Protein AF-A0A183UNN0-F1 (afdb_monomer)

Nearest PDB structures (foldseek):
  7cgp-assembly1_C  TM=8.924E-01  e=2.136E-07  Homo sapiens
  8x84-assembly1_A  TM=2.045E-01  e=8.860E+00  Drosophila melanogaster
  4wpe-assembly1_A-2  TM=1.616E-01  e=6.755E+00  Saccharomyces cerevisiae S288C

Radius of gyration: 30.5 Å; Cα contacts (8 Å, |Δi|>4): 372; chains: 1; bounding box: 104×51×68 Å

Structure (mmCIF, N/CA/C/O backbone):
data_AF-A0A183UNN0-F1
#
_entry.id   AF-A0A183UNN0-F1
#
loop_
_atom_site.group_PDB
_atom_site.id
_atom_site.type_symbol
_atom_site.label_atom_id
_atom_site.label_alt_id
_atom_site.label_comp_id
_atom_site.label_asym_id
_atom_site.label_entity_id
_atom_site.label_seq_id
_atom_site.pdbx_PDB_ins_code
_atom_site.Cartn_x
_atom_site.Cartn_y
_atom_site.Cartn_z
_atom_site.occupancy
_atom_site.B_iso_or_equiv
_atom_site.auth_seq_id
_atom_site.auth_comp_id
_atom_site.auth_asym_id
_atom_site.auth_atom_id
_atom_site.pdbx_PDB_model_num
ATOM 1 N N . MET A 1 1 ? 1.195 14.403 -26.985 1.00 46.50 1 MET A N 1
ATOM 2 C CA . MET A 1 1 ? 2.036 13.398 -26.290 1.00 46.50 1 MET A CA 1
ATOM 3 C C . MET A 1 1 ? 1.585 13.099 -24.860 1.00 46.50 1 MET A C 1
ATOM 5 O O . MET A 1 1 ? 1.447 11.929 -24.550 1.00 46.50 1 MET A O 1
ATOM 9 N N . VAL A 1 2 ? 1.261 14.084 -24.005 1.00 40.56 2 VAL A N 1
ATOM 10 C CA . VAL A 1 2 ? 0.631 13.803 -22.686 1.00 40.56 2 VAL A CA 1
ATOM 11 C C . VAL A 1 2 ? -0.676 13.016 -22.848 1.00 40.56 2 VAL A C 1
ATOM 13 O O . VAL A 1 2 ? -0.916 12.056 -22.124 1.00 40.56 2 VAL A O 1
ATOM 16 N N . ALA A 1 3 ? -1.469 13.359 -23.868 1.00 38.84 3 ALA A N 1
ATOM 17 C CA . ALA A 1 3 ? -2.730 12.691 -24.166 1.00 38.84 3 ALA A CA 1
ATOM 18 C C . ALA A 1 3 ? -2.588 11.181 -24.421 1.00 38.84 3 ALA A C 1
ATOM 20 O O . ALA A 1 3 ? -3.452 10.454 -23.965 1.00 38.84 3 ALA A O 1
ATOM 21 N N . SER A 1 4 ? -1.518 10.690 -25.066 1.00 50.47 4 SER A N 1
ATOM 22 C CA . SER A 1 4 ? -1.366 9.262 -25.403 1.00 50.47 4 SER A CA 1
ATOM 23 C C . SER A 1 4 ? -0.878 8.411 -24.228 1.00 50.47 4 SER A C 1
ATOM 25 O O . SER A 1 4 ? -1.294 7.266 -24.093 1.00 50.47 4 SER A O 1
ATOM 27 N N . GLU A 1 5 ? -0.038 8.960 -23.345 1.00 45.66 5 GLU A N 1
ATOM 28 C CA . GLU A 1 5 ? 0.367 8.269 -22.112 1.00 45.66 5 GLU A CA 1
ATOM 29 C C . GLU A 1 5 ? -0.763 8.262 -21.080 1.00 45.66 5 GLU A C 1
ATOM 31 O O . GLU A 1 5 ? -0.999 7.248 -20.423 1.00 45.66 5 GLU A O 1
ATOM 36 N N . VAL A 1 6 ? -1.504 9.372 -20.989 1.00 49.69 6 VAL A N 1
ATOM 37 C CA . VAL A 1 6 ? -2.760 9.420 -20.239 1.00 49.69 6 VAL A CA 1
ATOM 38 C C . VAL A 1 6 ? -3.732 8.404 -20.822 1.00 49.69 6 VAL A C 1
ATOM 40 O O . VAL A 1 6 ? -4.264 7.626 -20.048 1.00 49.69 6 VAL A O 1
ATOM 43 N N . TYR A 1 7 ? -3.890 8.323 -22.149 1.00 54.34 7 TYR A N 1
ATOM 44 C CA . TYR A 1 7 ? -4.766 7.336 -22.787 1.00 54.34 7 TYR A CA 1
ATOM 45 C C . TYR A 1 7 ? -4.348 5.903 -22.476 1.00 54.34 7 TYR A C 1
ATOM 47 O O . TYR A 1 7 ? -5.196 5.099 -22.138 1.00 54.34 7 TYR A O 1
ATOM 55 N N . ARG A 1 8 ? -3.050 5.582 -22.516 1.00 57.97 8 ARG A N 1
ATOM 56 C CA . ARG A 1 8 ? -2.544 4.239 -22.199 1.00 57.97 8 ARG A CA 1
ATOM 57 C C . ARG A 1 8 ? -2.762 3.877 -20.730 1.00 57.97 8 ARG A C 1
ATOM 59 O O . ARG A 1 8 ? -3.213 2.778 -20.428 1.00 57.97 8 ARG A O 1
ATOM 66 N N . L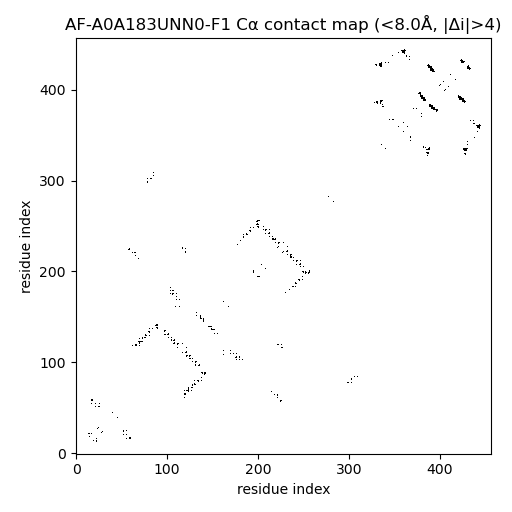YS A 1 9 ? -2.476 4.795 -19.799 1.00 59.47 9 LYS A N 1
ATOM 67 C CA . LYS A 1 9 ? -2.768 4.583 -18.370 1.00 59.47 9 LYS A CA 1
ATOM 68 C C . LYS A 1 9 ? -4.268 4.477 -18.114 1.00 59.47 9 LYS A C 1
ATOM 70 O O . LYS A 1 9 ? -4.679 3.653 -17.302 1.00 59.47 9 LYS A O 1
ATOM 75 N N . LEU A 1 10 ? -5.067 5.287 -18.805 1.00 58.06 10 LEU A N 1
ATOM 76 C CA . LEU A 1 10 ? -6.522 5.243 -18.751 1.00 58.06 10 LEU A CA 1
ATOM 77 C C . LEU A 1 10 ? -7.031 3.908 -19.295 1.00 58.06 10 LEU A C 1
ATOM 79 O O . LEU A 1 10 ? -7.875 3.305 -18.659 1.00 58.06 10 LEU A O 1
ATOM 83 N N . ASP A 1 11 ? -6.475 3.417 -20.400 1.00 62.78 11 ASP A N 1
ATOM 84 C CA . ASP A 1 11 ? -6.837 2.154 -21.041 1.00 62.78 11 ASP A CA 1
ATOM 85 C C . ASP A 1 11 ? -6.472 0.950 -20.162 1.00 62.78 11 ASP A C 1
ATOM 87 O O . ASP A 1 11 ? -7.304 0.076 -19.948 1.00 62.78 11 ASP A O 1
ATOM 91 N N . HIS A 1 12 ? -5.297 0.950 -19.523 1.00 65.56 12 HIS A N 1
ATOM 92 C CA . HIS A 1 12 ? -4.947 -0.049 -18.506 1.00 65.56 12 HIS A CA 1
ATOM 93 C C . HIS A 1 12 ? -5.871 0.011 -17.277 1.00 65.56 12 HIS A C 1
ATOM 95 O O . HIS A 1 12 ? -6.293 -1.029 -16.771 1.00 65.56 12 HIS A O 1
ATOM 101 N N . MET A 1 13 ? -6.199 1.213 -16.790 1.00 63.28 13 MET A N 1
ATOM 102 C CA . MET A 1 13 ? -7.155 1.407 -15.690 1.00 63.28 13 MET A CA 1
ATOM 103 C C . MET A 1 13 ? -8.558 0.937 -16.082 1.00 63.28 13 MET A C 1
ATOM 105 O O . MET A 1 13 ? -9.242 0.312 -15.278 1.00 63.28 13 MET A O 1
ATOM 109 N N . LEU A 1 14 ? -8.977 1.205 -17.317 1.00 62.91 14 LEU A N 1
ATOM 110 C CA . LEU A 1 14 ? -10.251 0.789 -17.885 1.00 62.91 14 LEU A CA 1
ATOM 111 C C . LEU A 1 14 ? -10.303 -0.732 -18.019 1.00 62.91 14 LEU A C 1
ATOM 113 O O . LEU A 1 14 ? -11.220 -1.328 -17.480 1.00 62.91 14 LEU A O 1
ATOM 117 N N . HIS A 1 15 ? -9.301 -1.387 -18.599 1.00 67.19 15 HIS A N 1
ATOM 118 C CA . HIS A 1 15 ? -9.245 -2.852 -18.668 1.00 67.19 15 HIS A CA 1
ATOM 119 C C . HIS A 1 15 ? -9.148 -3.508 -17.283 1.00 67.19 15 HIS A C 1
ATOM 121 O O . HIS A 1 15 ? -9.656 -4.608 -17.071 1.00 67.19 15 HIS A O 1
ATOM 127 N N . TYR A 1 16 ? -8.543 -2.829 -16.303 1.00 71.50 16 TYR A N 1
ATOM 128 C CA . TYR A 1 16 ? -8.611 -3.268 -14.914 1.00 71.50 16 TYR A CA 1
ATOM 129 C C . TYR A 1 16 ? -10.018 -3.076 -14.325 1.00 71.50 16 TYR A C 1
ATOM 131 O O . TYR A 1 16 ? -10.499 -3.956 -13.627 1.00 71.50 16 TYR A O 1
ATOM 139 N N . MET A 1 17 ? -10.726 -1.974 -14.568 1.00 66.81 17 MET A N 1
ATOM 140 C CA . MET A 1 17 ? -12.094 -1.797 -14.050 1.00 66.81 17 MET A CA 1
ATOM 141 C C . MET A 1 17 ? -13.134 -2.664 -14.776 1.00 66.81 17 MET A C 1
ATOM 143 O O . MET A 1 17 ? -14.101 -3.097 -14.151 1.00 66.81 17 MET A O 1
ATOM 147 N N . PHE A 1 18 ? -12.913 -2.946 -16.059 1.00 66.06 18 PHE A N 1
ATOM 148 C CA . PHE A 1 18 ? -13.770 -3.714 -16.961 1.00 66.06 18 PHE A CA 1
ATOM 149 C C . PHE A 1 18 ? -13.070 -5.022 -17.371 1.00 66.06 18 PHE A C 1
ATOM 151 O O . PHE A 1 18 ? -12.542 -5.120 -18.478 1.00 66.06 18 PHE A O 1
ATOM 158 N N . PRO A 1 19 ? -13.036 -6.035 -16.489 1.00 63.38 19 PRO A N 1
ATOM 159 C CA . PRO A 1 19 ? -12.394 -7.312 -16.788 1.00 63.38 19 PRO A CA 1
ATOM 160 C C . PRO A 1 19 ? -13.126 -8.091 -17.897 1.00 63.38 19 PRO A C 1
ATOM 162 O O . PRO A 1 19 ? -14.343 -7.978 -18.057 1.00 63.38 19 PRO A O 1
ATOM 165 N N . ASN A 1 20 ? -12.390 -8.955 -18.607 1.00 62.94 20 ASN A N 1
ATOM 166 C CA . ASN A 1 20 ? -12.876 -9.778 -19.727 1.00 62.94 20 ASN A CA 1
ATOM 167 C C . ASN A 1 20 ? -13.433 -8.936 -20.899 1.00 62.94 20 ASN A C 1
ATOM 169 O O . ASN A 1 20 ? -13.132 -7.754 -21.039 1.00 62.94 20 ASN A O 1
ATOM 173 N N . ASN A 1 21 ? -14.282 -9.529 -21.746 1.00 57.25 21 ASN A N 1
ATOM 174 C CA . ASN A 1 21 ? -14.929 -8.844 -22.876 1.00 57.25 21 ASN A CA 1
ATOM 175 C C . ASN A 1 21 ? -15.923 -7.737 -22.455 1.00 57.25 21 ASN A C 1
ATOM 177 O O . ASN A 1 21 ? -16.563 -7.135 -23.317 1.00 57.25 21 ASN A O 1
ATOM 181 N N . CYS A 1 22 ? -16.057 -7.439 -21.156 1.00 62.47 22 CYS A N 1
ATOM 182 C CA . CYS A 1 22 ? -16.942 -6.386 -20.666 1.00 62.47 22 CYS A CA 1
ATOM 183 C C . CYS A 1 22 ? -16.503 -4.989 -21.126 1.00 62.47 22 CYS A C 1
ATOM 185 O O . CYS A 1 22 ? -17.367 -4.138 -21.295 1.00 62.47 22 CYS A O 1
ATOM 187 N N . TYR A 1 23 ? -15.207 -4.747 -21.375 1.00 56.84 23 TYR A N 1
ATOM 188 C CA . TYR A 1 23 ? -14.733 -3.461 -21.908 1.00 56.84 23 TYR A CA 1
ATOM 189 C C . TYR A 1 23 ? -15.328 -3.165 -23.296 1.00 56.84 23 TYR A C 1
ATOM 191 O O . TYR A 1 23 ? -15.969 -2.133 -23.495 1.00 56.84 23 TYR A O 1
ATOM 199 N N . ASN A 1 24 ? -15.209 -4.118 -24.227 1.00 56.88 24 ASN A N 1
ATOM 200 C CA . ASN A 1 24 ? -15.724 -3.978 -25.591 1.00 56.88 24 ASN A CA 1
ATOM 201 C C . ASN A 1 24 ? -17.265 -3.928 -25.633 1.00 56.88 24 ASN A C 1
ATOM 203 O O . ASN A 1 24 ? -17.836 -3.193 -26.429 1.00 56.88 24 ASN A O 1
ATOM 207 N N . GLU A 1 25 ? -17.960 -4.655 -24.757 1.00 56.81 25 GLU A N 1
ATOM 208 C CA . GLU A 1 25 ? -19.432 -4.691 -24.731 1.00 56.81 25 GLU A CA 1
ATOM 209 C C . GLU A 1 25 ? -20.064 -3.491 -23.990 1.00 56.81 25 GLU A C 1
ATOM 211 O O . GLU A 1 25 ? -21.079 -2.962 -24.436 1.00 56.81 25 GLU A O 1
ATOM 216 N N . MET A 1 26 ? -19.471 -2.990 -22.895 1.00 55.09 26 MET A N 1
ATOM 217 C CA . MET A 1 26 ? -20.031 -1.842 -22.156 1.00 55.09 26 MET A CA 1
ATOM 218 C C . MET A 1 26 ? -19.652 -0.466 -22.710 1.00 55.09 26 MET A C 1
ATOM 220 O O . MET A 1 26 ? -20.399 0.478 -22.475 1.00 55.09 26 MET A O 1
ATOM 224 N N . LEU A 1 27 ? -18.512 -0.304 -23.390 1.00 51.66 27 LEU A N 1
ATOM 225 C CA . LEU A 1 27 ? -18.082 1.015 -23.884 1.00 51.66 27 LEU A CA 1
ATOM 226 C C . LEU A 1 27 ? -18.264 1.195 -25.391 1.00 51.66 27 LEU A C 1
ATOM 228 O O . LEU A 1 27 ? -18.543 2.310 -25.820 1.00 51.66 27 LEU A O 1
ATOM 232 N N . ILE A 1 28 ? -18.150 0.129 -26.194 1.00 49.75 28 ILE A N 1
ATOM 233 C CA . ILE A 1 28 ? -18.299 0.228 -27.658 1.00 49.75 28 ILE A CA 1
ATOM 234 C C . ILE A 1 28 ? -19.757 -0.015 -28.089 1.00 49.75 28 ILE A C 1
ATOM 236 O O . ILE A 1 28 ? -20.213 0.600 -29.048 1.00 49.75 28 ILE A O 1
ATOM 240 N N . LYS A 1 29 ? -20.520 -0.855 -27.370 1.00 46.91 29 LYS A N 1
ATOM 241 C CA . LYS A 1 29 ? -21.930 -1.171 -27.699 1.00 46.91 29 LYS A CA 1
ATOM 242 C C . LYS A 1 29 ? -22.977 -0.458 -26.841 1.00 46.91 29 LYS A C 1
ATOM 244 O O . LYS A 1 29 ? -24.150 -0.440 -27.205 1.00 46.91 29 LYS A O 1
ATOM 249 N N . LEU A 1 30 ? -22.585 0.150 -25.724 1.00 46.94 30 LEU A N 1
ATOM 250 C CA . LEU A 1 30 ? -23.502 0.788 -24.779 1.00 46.94 30 LEU A CA 1
ATOM 251 C C . LEU A 1 30 ? -23.428 2.313 -24.919 1.00 46.94 30 LEU A C 1
ATOM 253 O O . LEU A 1 30 ? -22.792 3.024 -24.145 1.00 46.94 30 LEU A O 1
ATOM 257 N N . ASN A 1 31 ? -24.156 2.826 -25.911 1.00 36.97 31 ASN A N 1
ATOM 258 C CA . ASN A 1 31 ? -24.692 4.176 -25.837 1.00 36.97 31 ASN A CA 1
ATOM 259 C C . ASN A 1 31 ? -25.742 4.145 -24.711 1.00 36.97 31 ASN A C 1
ATOM 261 O O . ASN A 1 31 ? -26.855 3.662 -24.906 1.00 36.97 31 ASN A O 1
ATOM 265 N N . VAL A 1 32 ? -25.363 4.576 -23.503 1.00 43.59 32 VAL A N 1
ATOM 266 C CA . VAL A 1 32 ? -26.119 4.457 -22.230 1.00 43.59 32 VAL A CA 1
ATOM 267 C C . VAL A 1 32 ? -27.528 5.102 -22.257 1.00 43.59 32 VAL A C 1
ATOM 269 O O . VAL A 1 32 ? -28.265 5.013 -21.280 1.00 43.59 32 VAL A O 1
ATOM 272 N N . PHE A 1 33 ? -27.962 5.676 -23.384 1.00 39.22 33 PHE A N 1
ATOM 273 C CA . PHE A 1 33 ? -29.296 6.251 -23.571 1.00 39.22 33 PHE A CA 1
ATOM 274 C C . PHE A 1 33 ? -30.106 5.737 -24.770 1.00 39.22 33 PHE A C 1
ATOM 276 O O . PHE A 1 33 ? -31.235 6.198 -24.926 1.00 39.22 33 PHE A O 1
ATOM 283 N N . ASP A 1 34 ? -29.624 4.781 -25.575 1.00 36.22 34 ASP A N 1
ATOM 284 C CA . ASP A 1 34 ? -30.385 4.332 -26.754 1.00 36.22 34 ASP A CA 1
ATOM 285 C C . ASP A 1 34 ? -30.833 2.867 -26.653 1.00 36.22 34 ASP A C 1
ATOM 287 O O . ASP A 1 34 ? -30.149 1.917 -27.031 1.00 36.22 34 ASP A O 1
ATOM 291 N N . LEU A 1 35 ? -32.045 2.694 -26.125 1.00 41.53 35 LEU A N 1
ATOM 292 C CA . LEU A 1 35 ? -32.862 1.492 -26.272 1.00 41.53 35 LEU A CA 1
ATOM 293 C C . LEU A 1 35 ? -33.403 1.434 -27.712 1.00 41.53 35 LEU A C 1
ATOM 295 O O . LEU A 1 35 ? -34.579 1.691 -27.955 1.00 41.53 35 LEU A O 1
ATOM 299 N N . LYS A 1 36 ? -32.556 1.075 -28.678 1.00 36.91 36 LYS A N 1
ATOM 300 C CA . LYS A 1 36 ? -33.001 0.625 -30.005 1.00 36.91 36 LYS A CA 1
ATOM 301 C C . LYS A 1 36 ? -32.232 -0.625 -30.403 1.00 36.91 36 LYS A C 1
ATOM 303 O O . LYS A 1 36 ? -31.202 -0.559 -31.060 1.00 36.91 36 LYS A O 1
ATOM 308 N N . CYS A 1 37 ? -32.752 -1.780 -29.994 1.00 42.78 37 CYS A N 1
ATOM 309 C CA . CYS A 1 37 ? -32.419 -3.029 -30.666 1.00 42.78 37 CYS A CA 1
ATOM 310 C C . CYS A 1 37 ? -33.354 -3.184 -31.863 1.00 42.78 37 CYS A C 1
ATOM 312 O O . CYS A 1 37 ? -34.577 -3.167 -31.717 1.00 42.78 37 CYS A O 1
ATOM 314 N N . GLU A 1 38 ? -32.742 -3.294 -33.036 1.00 37.50 38 GLU A N 1
ATOM 315 C CA . GLU A 1 38 ? -33.388 -3.603 -34.299 1.00 37.50 38 GLU A CA 1
ATOM 316 C C . GLU A 1 38 ? -34.043 -4.991 -34.251 1.00 37.50 38 GLU A C 1
ATOM 318 O O . GLU A 1 38 ? -33.602 -5.920 -33.570 1.00 37.50 38 GLU A O 1
ATOM 323 N N . GLN A 1 39 ? -35.176 -5.085 -34.929 1.00 38.66 39 GLN A N 1
ATOM 324 C CA . GLN A 1 39 ? -36.198 -6.097 -34.744 1.00 38.66 39 GLN A CA 1
ATOM 325 C C . GLN A 1 39 ? -35.913 -7.325 -35.611 1.00 38.66 39 GLN A C 1
ATOM 327 O O . GLN A 1 39 ? -36.598 -7.511 -36.608 1.00 38.66 39 GLN A O 1
ATOM 332 N N . ASN A 1 40 ? -34.897 -8.138 -35.280 1.00 42.53 40 ASN A N 1
ATOM 333 C CA . ASN A 1 40 ? -34.768 -9.471 -35.898 1.00 42.53 40 ASN A CA 1
ATOM 334 C C . ASN A 1 40 ? -33.858 -10.515 -35.218 1.00 42.53 40 ASN A C 1
ATOM 336 O O . ASN A 1 40 ? -33.498 -11.497 -35.864 1.00 42.53 40 ASN A O 1
ATOM 340 N N . ASP A 1 41 ? -33.538 -10.390 -33.926 1.00 45.94 41 ASP A N 1
ATOM 341 C CA . ASP A 1 41 ? -32.746 -11.419 -33.235 1.00 45.94 41 ASP A CA 1
ATOM 342 C C . ASP A 1 41 ? -33.592 -12.328 -32.330 1.00 45.94 41 ASP A C 1
ATOM 344 O O . ASP A 1 41 ? -34.433 -11.884 -31.544 1.00 45.94 41 ASP A O 1
ATOM 348 N N . ASN A 1 42 ? -33.337 -13.636 -32.435 1.00 57.97 42 ASN A N 1
ATOM 349 C CA . ASN A 1 42 ? -33.964 -14.703 -31.655 1.00 57.97 42 ASN A CA 1
ATOM 350 C C . ASN A 1 42 ? -33.977 -14.384 -30.142 1.00 57.97 42 ASN A C 1
ATOM 352 O O . ASN A 1 42 ? -32.951 -14.025 -29.565 1.00 57.97 42 ASN A O 1
ATOM 356 N N . LEU A 1 43 ? -35.112 -14.613 -29.465 1.00 53.91 43 LEU A N 1
ATOM 357 C CA . LEU A 1 43 ? -35.335 -14.333 -28.030 1.00 53.91 43 LEU A CA 1
ATOM 358 C C . LEU A 1 43 ? -34.229 -14.882 -27.100 1.00 53.91 43 LEU A C 1
ATOM 360 O O . LEU A 1 43 ? -33.911 -14.280 -26.076 1.00 53.91 43 LEU A O 1
ATOM 364 N N . ILE A 1 44 ? -33.615 -16.010 -27.466 1.00 54.84 44 ILE A N 1
ATOM 365 C CA . ILE A 1 44 ? -32.516 -16.644 -26.722 1.00 54.84 44 ILE A CA 1
ATOM 366 C C . ILE A 1 44 ? -31.249 -15.770 -26.739 1.00 54.84 44 ILE A C 1
ATOM 368 O O . ILE A 1 44 ? -30.592 -15.633 -25.708 1.00 54.84 44 ILE A O 1
ATOM 372 N N . VAL A 1 45 ? -30.943 -15.125 -27.870 1.00 54.19 45 VAL A N 1
ATOM 373 C CA . VAL A 1 45 ? -29.779 -14.237 -28.031 1.00 54.19 45 VAL A CA 1
ATOM 374 C C . VAL A 1 45 ? -29.961 -12.980 -27.179 1.00 54.19 45 VAL A C 1
ATOM 376 O O . VAL A 1 45 ? -29.076 -12.631 -26.398 1.00 54.19 45 VAL A O 1
ATOM 379 N N . LEU A 1 46 ? -31.154 -12.378 -27.208 1.00 53.72 46 LEU A N 1
ATOM 380 C CA . LEU A 1 46 ? -31.511 -11.233 -26.360 1.00 53.72 46 LEU A CA 1
ATOM 381 C C . LEU A 1 46 ? -31.449 -11.560 -24.860 1.00 53.72 46 LEU A C 1
ATOM 383 O O . LEU A 1 46 ? -30.955 -10.752 -24.070 1.00 53.72 46 LEU A O 1
ATOM 387 N N . LEU A 1 47 ? -31.902 -12.750 -24.447 1.00 55.75 47 LEU A N 1
ATOM 388 C CA . LEU A 1 47 ? -31.806 -13.194 -23.052 1.00 55.75 47 LEU A CA 1
ATOM 389 C C . LEU A 1 47 ? -30.356 -13.462 -22.627 1.00 55.75 47 LEU A C 1
ATOM 391 O O . LEU A 1 47 ? -29.977 -13.067 -21.522 1.00 55.75 47 LEU A O 1
ATOM 395 N N . SER A 1 48 ? -29.531 -14.066 -23.492 1.00 52.34 48 SER A N 1
ATOM 396 C CA . SER A 1 48 ? -28.097 -14.247 -23.223 1.00 52.34 48 SER A CA 1
ATOM 397 C C . SER A 1 48 ? -27.348 -12.916 -23.133 1.00 52.34 48 SER A C 1
ATOM 399 O O . SER A 1 48 ? -26.552 -12.736 -22.215 1.00 52.34 48 SER A O 1
ATOM 401 N N . TYR A 1 49 ? -27.676 -11.948 -23.994 1.00 55.19 49 TYR A N 1
ATOM 402 C CA . TYR A 1 49 ? -27.084 -10.611 -23.990 1.00 55.19 49 TYR A CA 1
ATOM 403 C C . TYR A 1 49 ? -27.472 -9.821 -22.737 1.00 55.19 49 TYR A C 1
ATOM 405 O O . TYR A 1 49 ? -26.615 -9.263 -22.055 1.00 55.19 49 TYR A O 1
ATOM 413 N N . ARG A 1 50 ? -28.758 -9.838 -22.360 1.00 56.78 50 ARG A N 1
ATOM 414 C CA . ARG A 1 50 ? -29.241 -9.172 -21.142 1.00 56.78 50 ARG A CA 1
ATOM 415 C C . ARG A 1 50 ? -28.630 -9.776 -19.877 1.00 56.78 50 ARG A C 1
ATOM 417 O O . ARG A 1 50 ? -28.347 -9.044 -18.931 1.00 56.78 50 ARG A O 1
ATOM 424 N N . ARG A 1 51 ? -28.414 -11.095 -19.857 1.00 56.75 51 ARG A N 1
ATOM 425 C CA . ARG A 1 51 ? -27.751 -11.786 -18.745 1.00 56.75 51 ARG A CA 1
ATOM 426 C C . ARG A 1 51 ? -26.269 -11.429 -18.667 1.00 56.75 51 ARG A C 1
ATOM 428 O O . ARG A 1 51 ? -25.803 -11.052 -17.600 1.00 56.75 51 ARG A O 1
ATOM 435 N N . PHE A 1 52 ? -25.581 -11.418 -19.804 1.00 56.47 52 PHE A N 1
ATOM 436 C CA . PHE A 1 52 ? -24.177 -11.028 -19.896 1.00 56.47 52 PHE A CA 1
ATOM 437 C C . PHE A 1 52 ? -23.939 -9.559 -19.494 1.00 56.47 52 PHE A C 1
ATOM 439 O O . PHE A 1 52 ? -23.040 -9.269 -18.707 1.00 56.47 52 PHE A O 1
ATOM 446 N N . ALA A 1 53 ? -24.795 -8.630 -19.938 1.00 57.12 53 ALA A N 1
ATOM 447 C CA . ALA A 1 53 ? -24.740 -7.221 -19.535 1.00 57.12 53 ALA A CA 1
ATOM 448 C C . ALA A 1 53 ? -25.004 -7.031 -18.027 1.00 57.12 53 ALA A C 1
ATOM 450 O O . ALA A 1 53 ? -24.328 -6.236 -17.365 1.00 57.12 53 ALA A O 1
ATOM 451 N N . ALA A 1 54 ? -25.945 -7.793 -17.457 1.00 60.84 54 ALA A N 1
ATOM 452 C CA . ALA A 1 54 ? -26.193 -7.799 -16.016 1.00 60.84 54 ALA A CA 1
ATOM 453 C C . ALA A 1 54 ? -24.972 -8.322 -15.233 1.00 60.84 54 ALA A C 1
ATOM 455 O O . ALA A 1 54 ? -24.580 -7.715 -14.233 1.00 60.84 54 ALA A O 1
ATOM 456 N N . ASP A 1 55 ? -24.317 -9.377 -15.721 1.00 65.25 55 ASP A N 1
ATOM 457 C CA . ASP A 1 55 ? -23.124 -9.948 -15.095 1.00 65.25 55 ASP A CA 1
ATOM 458 C C . ASP A 1 55 ? -21.931 -8.973 -15.142 1.00 65.25 55 ASP A C 1
ATOM 460 O O . ASP A 1 55 ? -21.325 -8.719 -14.094 1.00 65.25 55 ASP A O 1
ATOM 464 N N . CYS A 1 56 ? -21.672 -8.326 -16.287 1.00 68.12 56 CYS A N 1
ATOM 465 C CA . CYS A 1 56 ? -20.638 -7.290 -16.426 1.00 68.12 56 CYS A CA 1
ATOM 466 C C . CYS A 1 56 ? -20.871 -6.092 -15.493 1.00 68.12 56 CYS A C 1
ATOM 468 O O . CYS A 1 56 ? -19.941 -5.649 -14.819 1.00 68.12 56 CYS A O 1
ATOM 470 N N . SER A 1 57 ? -22.110 -5.596 -15.381 1.00 70.75 57 SER A N 1
ATOM 471 C CA . SER A 1 57 ? -22.422 -4.474 -14.481 1.00 70.75 57 SER A CA 1
ATOM 472 C C . SER A 1 57 ? -22.170 -4.821 -13.007 1.00 70.75 57 SER A C 1
ATOM 474 O O . SER A 1 57 ? -21.626 -4.010 -12.256 1.00 70.75 57 SER A O 1
ATOM 476 N N . SER A 1 58 ? -22.487 -6.059 -12.604 1.00 71.81 58 SER A N 1
ATOM 477 C CA . SER A 1 58 ? -22.237 -6.547 -11.245 1.00 71.81 58 SER A CA 1
ATOM 478 C C . SER A 1 58 ? -20.741 -6.688 -10.937 1.00 71.81 58 SER A C 1
ATOM 480 O O . SER A 1 58 ? -20.318 -6.428 -9.811 1.00 71.81 58 SER A O 1
ATOM 482 N N . LEU A 1 59 ? -19.934 -7.044 -11.940 1.00 74.06 59 LEU A N 1
ATOM 483 C CA . LEU A 1 59 ? -18.489 -7.224 -11.810 1.00 74.06 59 LEU A CA 1
ATOM 484 C C . LEU A 1 59 ? -17.742 -5.882 -11.762 1.00 74.06 59 LEU A C 1
ATOM 486 O O . LEU A 1 59 ? -16.851 -5.701 -10.935 1.00 74.06 59 LEU A O 1
ATOM 490 N N . VAL A 1 60 ? -18.156 -4.907 -12.576 1.00 76.00 60 VAL A N 1
ATOM 491 C CA . VAL A 1 60 ? -17.645 -3.525 -12.507 1.00 76.00 60 VAL A CA 1
ATOM 492 C C . VAL A 1 60 ? -17.989 -2.899 -11.157 1.00 76.00 60 VAL A C 1
ATOM 494 O O . VAL A 1 60 ? -17.132 -2.291 -10.515 1.00 76.00 60 VAL A O 1
ATOM 497 N N . LEU A 1 61 ? -19.225 -3.097 -10.681 1.00 81.25 61 LEU A N 1
ATOM 498 C CA . LEU A 1 61 ? -19.637 -2.643 -9.354 1.00 81.25 61 LEU A CA 1
ATOM 499 C C . LEU A 1 61 ? -18.782 -3.280 -8.251 1.00 81.25 61 LEU A C 1
ATOM 501 O O . LEU A 1 61 ? -18.356 -2.572 -7.341 1.00 81.25 61 LEU A O 1
ATOM 505 N N . SER A 1 62 ? -18.494 -4.583 -8.349 1.00 83.75 62 SER A N 1
ATOM 506 C CA . SER A 1 62 ? -17.586 -5.279 -7.429 1.00 83.75 62 SER A CA 1
ATOM 507 C C . SER A 1 62 ? -16.204 -4.625 -7.396 1.00 83.75 62 SER A C 1
ATOM 509 O O . SER A 1 62 ? -15.722 -4.274 -6.317 1.00 83.75 62 SER A O 1
ATOM 511 N N . ARG A 1 63 ? -15.598 -4.363 -8.562 1.00 81.94 63 ARG A N 1
ATOM 512 C CA . ARG A 1 63 ? -14.266 -3.747 -8.627 1.00 81.94 63 ARG A CA 1
ATOM 513 C C . ARG A 1 63 ? -14.238 -2.332 -8.072 1.00 81.94 63 ARG A C 1
ATOM 515 O O . ARG A 1 63 ? -13.323 -1.998 -7.323 1.00 81.94 63 ARG A O 1
ATOM 522 N N . LEU A 1 64 ? -15.240 -1.511 -8.381 1.00 84.19 64 LEU A N 1
ATOM 523 C CA . LEU A 1 64 ? -15.356 -0.165 -7.812 1.00 84.19 64 LEU A CA 1
ATOM 524 C C . LEU A 1 64 ? -15.499 -0.212 -6.289 1.00 84.19 64 LEU A C 1
ATOM 526 O O . LEU A 1 64 ? -14.856 0.564 -5.583 1.00 84.19 64 LEU A O 1
ATOM 530 N N . LEU A 1 65 ? -16.307 -1.142 -5.778 1.00 85.50 65 LEU A N 1
ATOM 531 C CA . LEU A 1 65 ? -16.523 -1.312 -4.347 1.00 85.50 65 LEU A CA 1
ATOM 532 C C . LEU A 1 65 ? -15.246 -1.791 -3.639 1.00 85.50 65 LEU A C 1
ATOM 534 O O . LEU A 1 65 ? -14.867 -1.218 -2.619 1.00 85.50 65 LEU A O 1
ATOM 538 N N . GLY A 1 66 ? -14.545 -2.783 -4.194 1.00 86.81 66 GLY A N 1
ATOM 539 C CA . GLY A 1 66 ? -13.276 -3.284 -3.656 1.00 86.81 66 GLY A CA 1
ATOM 540 C C . GLY A 1 66 ? -12.167 -2.226 -3.663 1.00 86.81 66 GLY A C 1
ATOM 541 O O . GLY A 1 66 ? -11.489 -2.037 -2.648 1.00 86.81 66 GLY A O 1
ATOM 542 N N . LEU A 1 67 ? -12.054 -1.440 -4.741 1.00 86.44 67 LEU A N 1
ATOM 543 C CA . LEU A 1 67 ? -11.139 -0.297 -4.814 1.00 86.44 67 LEU A CA 1
ATOM 544 C C . LEU A 1 67 ? -11.505 0.803 -3.816 1.00 86.44 67 LEU A C 1
ATOM 546 O O . LEU A 1 67 ? -10.609 1.354 -3.182 1.00 86.44 67 LEU A O 1
ATOM 550 N N . ALA A 1 68 ? -12.792 1.101 -3.623 1.00 87.12 68 ALA A N 1
ATOM 551 C CA . ALA A 1 68 ? -13.238 2.077 -2.631 1.00 87.12 68 ALA A CA 1
ATOM 552 C C . ALA A 1 68 ? -12.901 1.631 -1.198 1.00 87.12 68 ALA A C 1
ATOM 554 O O . ALA A 1 68 ? -12.399 2.431 -0.406 1.00 87.12 68 ALA A O 1
ATOM 555 N N . VAL A 1 69 ? -13.112 0.350 -0.870 1.00 88.00 69 VAL A N 1
ATOM 556 C CA . VAL A 1 69 ? -12.719 -0.221 0.431 1.00 88.00 69 VAL A CA 1
ATOM 557 C C . VAL A 1 69 ? -11.199 -0.164 0.608 1.00 88.00 69 VAL A C 1
ATOM 559 O O . VAL A 1 69 ? -10.713 0.268 1.654 1.00 88.00 69 VAL A O 1
ATOM 562 N N . THR A 1 70 ? -10.445 -0.528 -0.429 1.00 89.12 70 THR A N 1
ATOM 563 C CA . THR A 1 70 ? -8.978 -0.457 -0.432 1.00 89.12 70 THR A CA 1
ATOM 564 C C . THR A 1 70 ? -8.490 0.979 -0.234 1.00 89.12 70 THR A C 1
ATOM 566 O O . THR A 1 70 ? -7.629 1.225 0.608 1.00 89.12 70 THR A O 1
ATOM 569 N N . ALA A 1 71 ? -9.082 1.954 -0.924 1.00 86.94 71 ALA A N 1
ATOM 570 C CA . ALA A 1 71 ? -8.745 3.365 -0.770 1.00 86.94 71 ALA A CA 1
ATOM 571 C C . ALA A 1 71 ? -9.056 3.879 0.645 1.00 86.94 71 ALA A C 1
ATOM 573 O O . ALA A 1 71 ? -8.236 4.570 1.245 1.00 86.94 71 ALA A O 1
ATOM 574 N N . GLY A 1 72 ? -10.201 3.492 1.216 1.00 85.12 72 GLY A N 1
ATOM 575 C CA . GLY A 1 72 ? -10.552 3.828 2.597 1.00 85.12 72 GLY A CA 1
ATOM 576 C C . GLY A 1 72 ? -9.566 3.252 3.618 1.00 85.12 72 GLY A C 1
ATOM 577 O O . GLY A 1 72 ? -9.231 3.915 4.600 1.00 85.12 72 GLY A O 1
ATOM 578 N N . SER A 1 73 ? -9.041 2.051 3.359 1.00 88.56 73 SER A N 1
ATOM 579 C CA . SER A 1 73 ? -8.109 1.363 4.258 1.00 88.56 73 SER A CA 1
ATOM 580 C C . SER A 1 73 ? -6.790 2.113 4.482 1.00 88.56 73 SER A C 1
ATOM 582 O O . SER A 1 73 ? -6.243 2.064 5.583 1.00 88.56 73 SER A O 1
ATOM 584 N N . LEU A 1 74 ? -6.322 2.880 3.487 1.00 87.12 74 LEU A N 1
ATOM 585 C CA . LEU A 1 74 ? -5.102 3.697 3.562 1.00 87.12 74 LEU A CA 1
ATOM 586 C C . LEU A 1 74 ? -5.156 4.752 4.671 1.00 87.12 74 LEU A C 1
ATOM 588 O O . LEU A 1 74 ? -4.115 5.198 5.143 1.00 87.12 74 LEU A O 1
ATOM 592 N N . MET A 1 75 ? -6.359 5.177 5.060 1.00 81.25 75 MET A N 1
ATOM 593 C CA . MET A 1 75 ? -6.557 6.268 6.011 1.00 81.25 75 MET A CA 1
ATOM 594 C C . MET A 1 75 ? -6.891 5.783 7.426 1.00 81.25 75 MET A C 1
ATOM 596 O O . MET A 1 75 ? -6.754 6.567 8.363 1.00 81.25 75 MET A O 1
ATOM 600 N N . LEU A 1 76 ? -7.288 4.515 7.601 1.00 82.88 76 LEU A N 1
ATOM 601 C CA . LEU A 1 76 ? -7.885 4.002 8.843 1.00 82.88 76 LEU A CA 1
ATOM 602 C C . LEU A 1 76 ? -7.024 4.224 10.092 1.00 82.88 76 LEU A C 1
ATOM 604 O O . LEU A 1 76 ? -7.531 4.691 11.110 1.00 82.88 76 LEU A O 1
ATOM 608 N N . PHE A 1 77 ? -5.734 3.898 10.023 1.00 87.31 77 PHE A N 1
ATOM 609 C CA . PHE A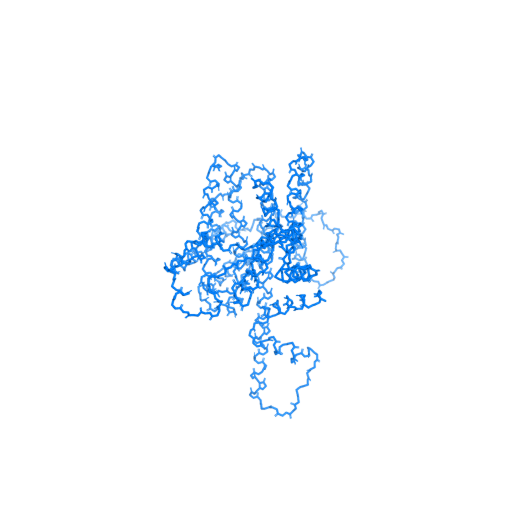 1 77 ? -4.842 3.915 11.184 1.00 87.31 77 PHE A CA 1
ATOM 610 C C . PHE A 1 77 ? -3.861 5.092 11.176 1.00 87.31 77 PHE A C 1
ATOM 612 O O . PHE A 1 77 ? -3.114 5.283 12.137 1.00 87.31 77 PHE A O 1
ATOM 619 N N . VAL A 1 78 ? -3.904 5.941 10.146 1.00 86.12 78 VAL A N 1
ATOM 620 C CA . VAL A 1 78 ? -3.054 7.136 10.026 1.00 86.12 78 VAL A CA 1
ATOM 621 C C . VAL A 1 78 ? -3.169 8.066 11.243 1.00 86.12 78 VAL A C 1
ATOM 623 O O . VAL A 1 78 ? -2.125 8.452 11.777 1.00 86.12 78 VAL A O 1
ATOM 626 N N . PRO A 1 79 ? -4.373 8.391 11.767 1.00 83.50 79 PRO A N 1
ATOM 627 C CA . PRO A 1 79 ? -4.476 9.215 12.970 1.00 83.50 79 PRO A CA 1
ATOM 628 C C . PRO A 1 79 ? -3.790 8.580 14.184 1.00 83.50 79 PRO A C 1
ATOM 630 O O . PRO A 1 79 ? -3.146 9.277 14.964 1.00 83.50 79 PRO A O 1
ATOM 633 N N . GLN A 1 80 ? -3.892 7.257 14.339 1.00 85.81 80 GLN A N 1
ATOM 634 C CA . GLN A 1 80 ? -3.282 6.531 15.453 1.00 85.81 80 GLN A CA 1
ATOM 635 C C . GLN A 1 80 ? -1.750 6.523 15.354 1.00 85.81 80 GLN A C 1
ATOM 637 O O . GLN A 1 80 ? -1.085 6.812 16.346 1.00 85.81 80 GLN A O 1
ATOM 642 N N . ILE A 1 81 ? -1.199 6.268 14.161 1.00 90.44 81 ILE A N 1
ATOM 643 C CA . ILE A 1 81 ? 0.248 6.325 13.882 1.00 90.44 81 ILE A CA 1
ATOM 644 C C . ILE A 1 81 ? 0.816 7.688 14.283 1.00 90.44 81 ILE A C 1
ATOM 646 O O . ILE A 1 81 ? 1.860 7.779 14.931 1.00 90.44 81 ILE A O 1
ATOM 650 N N . ILE A 1 82 ? 0.127 8.770 13.915 1.00 84.69 82 ILE A N 1
ATOM 651 C CA . ILE A 1 82 ? 0.624 10.112 14.210 1.00 84.69 82 ILE A CA 1
ATOM 652 C C . ILE A 1 82 ? 0.473 10.433 15.700 1.00 84.69 82 ILE A C 1
ATOM 654 O O . ILE A 1 82 ? 1.414 10.957 16.294 1.00 84.69 82 ILE A O 1
ATOM 658 N N . LYS A 1 83 ? -0.641 10.048 16.339 1.00 84.06 83 LYS A N 1
ATOM 659 C CA . LYS A 1 83 ? -0.833 10.230 17.789 1.00 84.06 83 LYS A CA 1
ATOM 660 C C . LYS A 1 83 ? 0.276 9.557 18.608 1.00 84.06 83 LYS A C 1
ATOM 662 O O . LYS A 1 83 ? 0.822 10.199 19.500 1.00 84.06 83 LYS A O 1
ATOM 667 N N . ILE A 1 84 ? 0.661 8.318 18.287 1.00 89.06 84 ILE A N 1
ATOM 668 C CA . ILE A 1 84 ? 1.766 7.617 18.975 1.00 89.06 84 ILE A CA 1
ATOM 669 C C . ILE A 1 84 ? 3.096 8.347 18.749 1.00 89.06 84 ILE A C 1
ATOM 671 O O . ILE A 1 84 ? 3.874 8.540 19.684 1.00 89.06 84 ILE A O 1
ATOM 675 N N . GLN A 1 85 ? 3.349 8.796 17.518 1.00 86.12 85 GLN A N 1
ATOM 676 C CA . GLN A 1 85 ? 4.578 9.502 17.164 1.00 86.12 85 GLN A CA 1
ATOM 677 C C . GLN A 1 85 ? 4.719 10.853 17.885 1.00 86.12 85 GLN A C 1
ATOM 679 O O . GLN A 1 85 ? 5.817 11.191 18.336 1.00 86.12 85 GLN A O 1
ATOM 684 N N . VAL A 1 86 ? 3.624 11.610 17.999 1.00 83.00 86 VAL A N 1
ATOM 685 C CA . VAL A 1 86 ? 3.562 12.896 18.713 1.00 83.00 86 VAL A CA 1
ATOM 686 C C . VAL A 1 86 ? 3.695 12.674 20.219 1.00 83.00 86 VAL A C 1
ATOM 688 O O . VAL A 1 86 ? 4.520 13.315 20.867 1.00 83.00 86 VAL A O 1
ATOM 691 N N . ALA A 1 87 ? 2.949 11.715 20.775 1.00 85.62 87 ALA A N 1
ATOM 692 C CA . ALA A 1 87 ? 3.004 11.386 22.197 1.00 85.62 87 ALA A CA 1
ATOM 693 C C . ALA A 1 87 ? 4.337 10.748 22.622 1.00 85.62 87 ALA A C 1
ATOM 695 O O . ALA A 1 87 ? 4.645 10.720 23.813 1.00 85.62 87 ALA A O 1
ATOM 696 N N . ARG A 1 88 ? 5.123 10.221 21.667 1.00 86.31 88 ARG A N 1
ATOM 697 C CA . ARG A 1 88 ? 6.365 9.462 21.908 1.00 86.31 88 ARG A CA 1
ATOM 698 C C . ARG A 1 88 ? 6.169 8.315 22.902 1.00 86.31 88 ARG A C 1
ATOM 700 O O . ARG A 1 88 ? 7.076 7.985 23.659 1.00 86.31 88 ARG A O 1
ATOM 707 N N . SER A 1 89 ? 4.977 7.725 22.912 1.00 87.81 89 SER A N 1
ATOM 708 C CA . SER A 1 89 ? 4.592 6.670 23.844 1.00 87.81 89 SER A CA 1
ATOM 709 C C . SER A 1 89 ? 3.429 5.859 23.281 1.00 87.81 89 SER A C 1
ATOM 711 O O . SER A 1 89 ? 2.492 6.417 22.712 1.00 87.81 89 SER A O 1
ATOM 713 N N . GLY A 1 90 ? 3.488 4.538 23.463 1.00 82.50 90 GLY A N 1
ATOM 714 C CA . GLY A 1 90 ? 2.398 3.603 23.161 1.00 82.50 90 GLY A CA 1
ATOM 715 C C . GLY A 1 90 ? 1.491 3.295 24.361 1.00 82.50 90 GLY A C 1
ATOM 716 O O . GLY A 1 90 ? 0.744 2.318 24.318 1.00 82.50 90 GLY A O 1
ATOM 717 N N . ALA A 1 91 ? 1.582 4.064 25.453 1.00 82.62 91 ALA A N 1
ATOM 718 C CA . ALA A 1 91 ? 0.817 3.812 26.674 1.00 82.62 91 ALA A CA 1
ATOM 719 C C . ALA A 1 91 ? -0.702 3.783 26.408 1.00 82.62 91 ALA A C 1
ATOM 721 O O . ALA A 1 91 ? -1.245 4.644 25.721 1.00 82.62 91 ALA A O 1
ATOM 722 N N . GLY A 1 92 ? -1.388 2.777 26.961 1.00 80.94 92 GLY A N 1
ATOM 723 C CA . GLY A 1 92 ? -2.827 2.561 26.765 1.00 80.94 92 GLY A CA 1
ATOM 724 C C . GLY A 1 92 ? -3.197 1.715 25.540 1.00 80.94 92 GLY A C 1
ATOM 725 O O . GLY A 1 92 ? -4.365 1.365 25.387 1.00 80.94 92 GLY A O 1
ATOM 726 N N . ILE A 1 93 ? -2.229 1.331 24.697 1.00 88.44 93 ILE A N 1
ATOM 727 C CA . ILE A 1 93 ? -2.456 0.451 23.542 1.00 88.44 93 ILE A CA 1
ATOM 728 C C . ILE A 1 93 ? -1.917 -0.951 23.851 1.00 88.44 93 ILE A C 1
ATOM 730 O O . ILE A 1 93 ? -0.747 -1.130 24.180 1.00 88.44 93 ILE A O 1
ATOM 734 N N . SER A 1 94 ? -2.775 -1.966 23.728 1.00 91.12 94 SER A N 1
ATOM 735 C CA . SER A 1 94 ? -2.405 -3.364 23.980 1.00 91.12 94 SER A CA 1
ATOM 736 C C . SER A 1 94 ? -1.566 -3.941 22.834 1.00 91.12 94 SER A C 1
ATOM 738 O O . SER A 1 94 ? -2.091 -4.204 21.750 1.00 91.12 94 SER A O 1
ATOM 740 N N . LEU A 1 95 ? -0.274 -4.184 23.082 1.00 90.56 95 LEU A N 1
ATOM 741 C CA . LEU A 1 95 ? 0.644 -4.798 22.113 1.00 90.56 95 LEU A CA 1
ATOM 742 C C . LEU A 1 95 ? 0.161 -6.179 21.608 1.00 90.56 95 LEU A C 1
ATOM 744 O O . LEU A 1 95 ? 0.149 -6.367 20.390 1.00 90.56 95 LEU A O 1
ATOM 748 N N . PRO A 1 96 ? -0.306 -7.121 22.460 1.00 90.06 96 PRO A N 1
ATOM 749 C CA . PRO A 1 96 ? -0.836 -8.406 21.988 1.00 90.06 96 PRO A CA 1
ATOM 750 C C . PRO A 1 96 ? -2.026 -8.266 21.032 1.00 90.06 96 PRO A C 1
ATOM 752 O O . PRO A 1 96 ? -2.120 -8.995 20.048 1.00 90.06 96 PRO A O 1
ATOM 755 N N . SER A 1 97 ? -2.915 -7.298 21.281 1.00 89.62 97 SER A N 1
ATOM 756 C CA . SER A 1 97 ? -4.054 -7.035 20.396 1.00 89.62 97 SER A CA 1
ATOM 757 C C . SER A 1 97 ? -3.600 -6.527 19.026 1.00 89.62 97 SER A C 1
ATOM 759 O O . SER A 1 97 ? -4.131 -6.976 18.011 1.00 89.62 97 SER A O 1
ATOM 761 N N . GLN A 1 98 ? -2.593 -5.647 18.982 1.00 92.50 98 GLN A N 1
ATOM 762 C CA . GLN A 1 98 ? -2.032 -5.162 17.719 1.00 92.50 98 GLN A CA 1
ATOM 763 C C . GLN A 1 98 ? -1.328 -6.288 16.945 1.00 92.50 98 GLN A C 1
ATOM 765 O O . GLN A 1 98 ? -1.529 -6.406 15.739 1.00 92.50 98 GLN A O 1
ATOM 770 N N . LEU A 1 99 ? -0.576 -7.162 17.627 1.00 93.25 99 LEU A N 1
ATOM 771 C CA . LEU A 1 99 ? 0.083 -8.324 17.013 1.00 93.25 99 LEU A CA 1
ATOM 772 C C . LEU A 1 99 ? -0.918 -9.314 16.403 1.00 93.25 99 LEU A C 1
ATOM 774 O O . LEU A 1 99 ? -0.726 -9.750 15.270 1.00 93.25 99 LEU A O 1
ATOM 778 N N . LEU A 1 100 ? -2.007 -9.632 17.111 1.00 90.75 100 LEU A N 1
ATOM 779 C CA . LEU A 1 100 ? -3.082 -10.475 16.573 1.00 90.75 100 LEU A CA 1
ATOM 780 C C . LEU A 1 100 ? -3.779 -9.817 15.374 1.00 90.75 100 LEU A C 1
ATOM 782 O O . LEU A 1 100 ? -4.104 -10.497 14.401 1.00 90.75 100 LEU A O 1
ATOM 786 N N . GLY A 1 101 ? -3.966 -8.495 15.413 1.00 91.19 101 GLY A N 1
ATOM 787 C CA . GLY A 1 101 ? -4.506 -7.737 14.285 1.00 91.19 101 GLY A CA 1
ATOM 788 C C . GLY A 1 101 ? -3.593 -7.768 13.055 1.00 91.19 101 GLY A C 1
ATOM 789 O O . GLY A 1 101 ? -4.080 -7.974 11.941 1.00 91.19 101 GLY A O 1
ATOM 790 N N . LEU A 1 102 ? -2.275 -7.638 13.249 1.00 94.56 102 LEU A N 1
ATOM 791 C CA . LEU A 1 102 ? -1.292 -7.786 12.175 1.00 94.56 102 LEU A CA 1
ATOM 792 C C . LEU A 1 102 ? -1.310 -9.201 11.596 1.00 94.56 102 LEU A C 1
ATOM 794 O O . LEU A 1 102 ? -1.373 -9.341 10.379 1.00 94.56 102 LEU A O 1
ATOM 798 N N . LEU A 1 103 ? -1.293 -10.233 12.446 1.00 93.12 103 LEU A N 1
ATOM 799 C CA . LEU A 1 103 ? -1.354 -11.628 12.006 1.00 93.12 103 LEU A CA 1
ATOM 800 C C . LEU A 1 103 ? -2.594 -11.879 11.142 1.00 93.12 103 LEU A C 1
ATOM 802 O O . LEU A 1 103 ? -2.479 -12.472 10.075 1.00 93.12 103 LEU A O 1
ATOM 806 N N . SER A 1 104 ? -3.756 -11.377 11.570 1.00 92.00 104 SER A N 1
ATOM 807 C CA . SER A 1 104 ? -5.008 -11.521 10.827 1.00 92.00 104 SER A CA 1
ATOM 808 C C . SER A 1 104 ? -4.936 -10.874 9.442 1.00 92.00 104 SER A C 1
ATOM 810 O O . SER A 1 104 ? -5.224 -11.527 8.445 1.00 92.00 104 SER A O 1
ATOM 812 N N . CYS A 1 105 ? -4.537 -9.601 9.359 1.00 92.75 105 CYS A N 1
ATOM 813 C CA . CYS A 1 105 ? -4.518 -8.881 8.082 1.00 92.75 105 CYS A CA 1
ATOM 814 C C . CYS A 1 105 ? -3.415 -9.403 7.149 1.00 92.75 105 CYS A C 1
ATOM 816 O O . CYS A 1 105 ? -3.623 -9.515 5.941 1.00 92.75 105 CYS A O 1
ATOM 818 N N . PHE A 1 106 ? -2.258 -9.772 7.707 1.00 94.69 106 PHE A N 1
ATOM 819 C CA . PHE A 1 106 ? -1.160 -10.364 6.950 1.00 94.69 106 PHE A CA 1
ATOM 820 C C . PHE A 1 106 ? -1.530 -11.743 6.396 1.00 94.69 106 PHE A C 1
ATOM 822 O O . PHE A 1 106 ? -1.283 -11.995 5.222 1.00 94.69 106 PHE A O 1
ATOM 829 N N . ALA A 1 107 ? -2.162 -12.613 7.193 1.00 94.12 107 ALA A N 1
ATOM 830 C CA . ALA A 1 107 ? -2.624 -13.921 6.729 1.00 94.12 107 ALA A CA 1
ATOM 831 C C . ALA A 1 107 ? -3.614 -13.790 5.561 1.00 94.12 107 ALA A C 1
ATOM 833 O O . ALA A 1 107 ? -3.459 -14.478 4.552 1.00 94.12 107 ALA A O 1
ATOM 834 N N . THR A 1 108 ? -4.557 -12.843 5.644 1.00 92.56 108 THR A N 1
ATOM 835 C CA . THR A 1 108 ? -5.511 -12.565 4.558 1.00 92.56 108 THR A CA 1
ATOM 836 C C . THR A 1 108 ? -4.825 -12.059 3.296 1.00 92.56 108 THR A C 1
ATOM 838 O O . THR A 1 108 ? -5.126 -12.547 2.204 1.00 92.56 108 THR A O 1
ATOM 841 N N . ALA A 1 109 ? -3.870 -11.136 3.423 1.00 94.38 109 ALA A N 1
ATOM 842 C CA . ALA A 1 109 ? -3.105 -10.635 2.285 1.00 94.38 109 ALA A CA 1
ATOM 843 C C . ALA A 1 109 ? -2.228 -11.731 1.652 1.00 94.38 109 ALA A C 1
ATOM 845 O O . ALA A 1 109 ? -2.261 -11.915 0.438 1.00 94.38 109 ALA A O 1
ATOM 846 N N . ALA A 1 110 ? -1.492 -12.496 2.463 1.00 94.75 110 ALA A N 1
ATOM 847 C CA . ALA A 1 110 ? -0.581 -13.540 2.001 1.00 94.75 110 ALA A CA 1
ATOM 848 C C . ALA A 1 110 ? -1.319 -14.698 1.313 1.00 94.75 110 ALA A C 1
ATOM 850 O O . ALA A 1 110 ? -0.911 -15.131 0.237 1.00 94.75 110 ALA A O 1
ATOM 851 N N . TYR A 1 111 ? -2.430 -15.166 1.892 1.00 94.75 111 TYR A N 1
ATOM 852 C CA . TYR A 1 111 ? -3.269 -16.198 1.282 1.00 94.75 111 TYR A CA 1
ATOM 853 C C . TYR A 1 111 ? -3.885 -15.727 -0.040 1.00 94.75 111 TYR A C 1
ATOM 855 O O . TYR A 1 111 ? -3.853 -16.457 -1.030 1.00 94.75 111 TYR A O 1
ATOM 863 N N . SER A 1 112 ? -4.406 -14.497 -0.081 1.00 92.94 112 SER A N 1
ATOM 864 C CA . SER A 1 112 ? -5.027 -13.943 -1.290 1.00 92.94 112 SER A CA 1
ATOM 865 C C . SER A 1 112 ? -4.015 -13.707 -2.411 1.00 92.94 112 SER A C 1
ATOM 867 O O . SER A 1 112 ? -4.321 -13.956 -3.576 1.00 92.94 112 SER A O 1
ATOM 869 N N . TYR A 1 113 ? -2.800 -13.279 -2.057 1.00 92.69 113 TYR A N 1
ATOM 870 C CA . TYR A 1 113 ? -1.681 -13.162 -2.986 1.00 92.69 113 TYR A CA 1
ATOM 871 C C . TYR A 1 113 ? -1.286 -14.531 -3.556 1.00 92.69 113 TYR A C 1
ATOM 873 O O . TYR A 1 113 ? -1.241 -14.694 -4.772 1.00 92.69 113 TYR A O 1
ATOM 881 N N . ALA A 1 114 ? -1.086 -15.538 -2.697 1.00 91.69 114 ALA A N 1
ATOM 882 C CA . ALA A 1 114 ? -0.731 -16.894 -3.123 1.00 91.69 114 ALA A CA 1
ATOM 883 C C . ALA A 1 114 ? -1.840 -17.581 -3.944 1.00 91.69 114 ALA A C 1
ATOM 885 O O . ALA A 1 114 ? -1.551 -18.408 -4.805 1.00 91.69 114 ALA A O 1
ATOM 886 N N . SER A 1 115 ? -3.104 -17.212 -3.713 1.00 88.25 115 SER A N 1
ATOM 887 C CA . SER A 1 115 ? -4.264 -17.688 -4.481 1.00 88.25 115 SER A CA 1
ATOM 888 C C . SER A 1 115 ? -4.460 -16.948 -5.814 1.00 88.25 115 SER A C 1
ATOM 890 O O . SER A 1 115 ? -5.409 -17.240 -6.535 1.00 88.25 115 SER A O 1
ATOM 892 N N . ASN A 1 116 ? -3.577 -16.000 -6.161 1.00 87.44 116 ASN A N 1
ATOM 893 C CA . ASN A 1 116 ? -3.652 -15.161 -7.364 1.00 87.44 116 ASN A CA 1
ATOM 894 C C . ASN A 1 116 ? -4.958 -14.353 -7.486 1.00 87.44 116 ASN A C 1
ATOM 896 O O . ASN A 1 116 ? -5.461 -14.118 -8.587 1.00 87.44 116 ASN A O 1
ATOM 900 N N . PHE A 1 117 ? -5.517 -13.897 -6.361 1.00 87.00 117 PHE A N 1
ATOM 901 C CA . PHE A 1 117 ? -6.695 -13.033 -6.386 1.00 87.00 117 PHE A CA 1
ATOM 902 C C . PHE A 1 117 ? -6.357 -11.616 -6.860 1.00 87.00 117 PHE A C 1
ATOM 904 O O . PHE A 1 117 ? -5.259 -11.089 -6.652 1.00 87.00 117 PHE A O 1
ATOM 911 N N . VAL A 1 118 ? -7.350 -10.965 -7.467 1.00 85.50 118 VAL A N 1
ATOM 912 C CA . VAL A 1 118 ? -7.264 -9.576 -7.932 1.00 85.50 118 VAL A CA 1
ATOM 913 C C . VAL A 1 118 ? -6.915 -8.651 -6.764 1.00 85.50 118 VAL A C 1
ATOM 915 O O . VAL A 1 118 ? -7.486 -8.765 -5.682 1.00 85.50 118 VAL A O 1
ATOM 918 N N . PHE A 1 119 ? -6.019 -7.685 -6.988 1.00 86.44 119 PHE A N 1
ATOM 919 C CA . PHE A 1 119 ? -5.560 -6.749 -5.953 1.00 86.44 119 PHE A CA 1
ATOM 920 C C . PHE A 1 119 ? -6.700 -6.027 -5.211 1.00 86.44 119 PHE A C 1
ATOM 922 O O . PHE A 1 119 ? -6.629 -5.863 -3.998 1.00 86.44 119 PHE A O 1
ATOM 929 N N . SER A 1 120 ? -7.779 -5.658 -5.912 1.00 85.38 120 SER A N 1
ATOM 930 C CA . SER A 1 120 ? -8.993 -5.033 -5.345 1.00 85.38 120 SER A CA 1
ATOM 931 C C . SER A 1 120 ? -9.567 -5.779 -4.129 1.00 85.38 120 SER A C 1
ATOM 933 O O . SER A 1 120 ? -10.164 -5.175 -3.238 1.00 85.38 120 SER A O 1
ATOM 935 N N . GLN A 1 121 ? -9.371 -7.096 -4.087 1.00 86.31 121 GLN A N 1
ATOM 936 C CA . GLN A 1 121 ? -9.963 -7.976 -3.094 1.00 86.31 121 GLN A CA 1
ATOM 937 C C . GLN A 1 121 ? -9.149 -8.089 -1.799 1.00 86.31 121 GLN A C 1
ATOM 939 O O . GLN A 1 121 ? -9.712 -8.388 -0.751 1.00 86.31 121 GLN A O 1
ATOM 944 N N . TRP A 1 122 ? -7.837 -7.870 -1.850 1.00 90.81 122 TRP A N 1
ATOM 945 C CA . TRP A 1 122 ? -6.946 -8.071 -0.699 1.00 90.81 122 TRP A CA 1
ATOM 946 C C . TRP A 1 122 ? -6.047 -6.870 -0.392 1.00 90.81 122 TRP A C 1
ATOM 948 O O . TRP A 1 122 ? -5.365 -6.851 0.636 1.00 90.81 122 TRP A O 1
ATOM 958 N N . GLY A 1 123 ? -6.056 -5.847 -1.250 1.00 91.25 123 GLY A N 1
ATOM 959 C CA . GLY A 1 123 ? -5.244 -4.643 -1.105 1.00 91.25 123 GLY A CA 1
ATOM 960 C C . GLY A 1 123 ? -5.538 -3.866 0.177 1.00 91.25 123 GLY A C 1
ATOM 961 O O . GLY A 1 123 ? -4.625 -3.305 0.776 1.00 91.25 123 GLY A O 1
ATOM 962 N N . ASP A 1 124 ? -6.778 -3.890 0.664 1.00 91.75 124 ASP A N 1
ATOM 963 C CA . ASP A 1 124 ? -7.133 -3.333 1.972 1.00 91.75 124 ASP A CA 1
ATOM 964 C C . ASP A 1 124 ? -6.372 -4.008 3.120 1.00 91.75 124 ASP A C 1
ATOM 966 O O . ASP A 1 124 ? -5.825 -3.334 3.990 1.00 91.75 124 ASP A O 1
ATOM 970 N N . SER A 1 125 ? -6.293 -5.341 3.098 1.00 92.75 125 SER A N 1
ATOM 971 C CA . SER A 1 125 ? -5.629 -6.130 4.132 1.00 92.75 125 SER A CA 1
ATOM 972 C C . SER A 1 125 ? -4.121 -5.898 4.094 1.00 92.75 125 SER A C 1
ATOM 974 O O . SER A 1 125 ? -3.496 -5.798 5.149 1.00 92.75 125 SER A O 1
ATOM 976 N N . LEU A 1 126 ? -3.549 -5.707 2.898 1.00 94.06 126 LEU A N 1
ATOM 977 C CA . LEU A 1 126 ? -2.157 -5.290 2.724 1.00 94.06 126 LEU A CA 1
ATOM 978 C C . LEU A 1 126 ? -1.893 -3.920 3.366 1.00 94.06 126 LEU A C 1
ATOM 980 O O . LEU A 1 126 ? -0.984 -3.789 4.187 1.00 94.06 126 LEU A O 1
ATOM 984 N N . PHE A 1 127 ? -2.679 -2.894 3.022 1.00 94.25 127 PHE A N 1
ATOM 985 C CA . PHE A 1 127 ? -2.464 -1.545 3.554 1.00 94.25 127 PHE A CA 1
ATOM 986 C C . PHE A 1 127 ? -2.706 -1.462 5.061 1.00 94.25 127 PHE A C 1
ATOM 988 O O . PHE A 1 127 ? -1.993 -0.732 5.756 1.00 94.25 127 PHE A O 1
ATOM 995 N N . VAL A 1 128 ? -3.670 -2.219 5.587 1.00 93.25 128 VAL A N 1
ATOM 996 C CA . VAL A 1 128 ? -3.880 -2.336 7.033 1.00 93.25 128 VAL A CA 1
ATOM 997 C C . VAL A 1 128 ? -2.710 -3.061 7.695 1.00 93.25 128 VAL A C 1
ATOM 999 O O . VAL A 1 128 ? -2.218 -2.579 8.712 1.00 93.25 128 VAL A O 1
ATOM 1002 N N . ALA A 1 129 ? -2.203 -4.157 7.122 1.00 94.88 129 ALA A N 1
ATOM 1003 C CA . ALA A 1 129 ? -1.045 -4.869 7.664 1.00 94.88 129 ALA A CA 1
ATOM 1004 C C . ALA A 1 129 ? 0.199 -3.966 7.737 1.00 94.88 129 ALA A C 1
ATOM 1006 O O . ALA A 1 129 ? 0.875 -3.942 8.764 1.00 94.88 129 ALA A O 1
ATOM 1007 N N . ILE A 1 130 ? 0.457 -3.155 6.703 1.00 94.12 130 ILE A N 1
ATOM 1008 C CA . ILE A 1 130 ? 1.555 -2.173 6.705 1.00 94.12 130 ILE A CA 1
ATOM 1009 C C . ILE A 1 130 ? 1.375 -1.159 7.842 1.00 94.12 130 ILE A C 1
ATOM 1011 O O . ILE A 1 130 ? 2.301 -0.926 8.619 1.00 94.12 130 ILE A O 1
ATOM 1015 N N . GLN A 1 131 ? 0.182 -0.576 7.981 1.00 94.50 131 GLN A N 1
ATOM 1016 C CA . GLN A 1 131 ? -0.097 0.394 9.045 1.00 94.50 131 GLN A CA 1
ATOM 1017 C C . GLN A 1 131 ? 0.015 -0.229 10.448 1.00 94.50 131 GLN A C 1
ATOM 1019 O O . GLN A 1 131 ? 0.589 0.387 11.346 1.00 94.50 131 GLN A O 1
ATOM 1024 N N . MET A 1 132 ? -0.463 -1.461 10.635 1.00 94.06 132 MET A N 1
ATOM 1025 C CA . MET A 1 132 ? -0.360 -2.199 11.901 1.00 94.06 132 MET A CA 1
ATOM 1026 C C . MET A 1 132 ? 1.095 -2.533 12.245 1.00 94.06 132 MET A C 1
ATOM 1028 O O . MET A 1 132 ? 1.501 -2.373 13.395 1.00 94.06 132 MET A O 1
ATOM 1032 N N . ALA A 1 133 ? 1.910 -2.922 11.259 1.00 95.25 133 ALA A N 1
ATOM 1033 C CA . ALA A 1 133 ? 3.342 -3.137 11.454 1.00 95.25 133 ALA A CA 1
ATOM 1034 C C . ALA A 1 133 ? 4.053 -1.847 11.899 1.00 95.25 133 ALA A C 1
ATOM 1036 O O . ALA A 1 133 ? 4.862 -1.886 12.826 1.00 95.25 133 ALA A O 1
ATOM 1037 N N . ILE A 1 134 ? 3.701 -0.693 11.313 1.00 94.06 134 ILE A N 1
ATOM 1038 C CA . ILE A 1 134 ? 4.220 0.618 11.738 1.00 94.06 134 ILE A CA 1
ATOM 1039 C C . ILE A 1 134 ? 3.806 0.928 13.182 1.00 94.06 134 ILE A C 1
ATOM 1041 O O . ILE A 1 134 ? 4.651 1.340 13.975 1.00 94.06 134 ILE A O 1
ATOM 1045 N N . ILE A 1 135 ? 2.539 0.702 13.548 1.00 93.94 135 ILE A N 1
ATOM 1046 C CA . ILE A 1 135 ? 2.046 0.914 14.919 1.00 93.94 135 ILE A CA 1
ATOM 1047 C C . ILE A 1 135 ? 2.816 0.043 15.915 1.00 93.94 135 ILE A C 1
ATOM 1049 O O . ILE A 1 135 ? 3.313 0.555 16.916 1.00 93.94 135 ILE A O 1
ATOM 1053 N N . ILE A 1 136 ? 2.955 -1.258 15.646 1.00 94.50 136 ILE A N 1
ATOM 1054 C CA . ILE A 1 136 ? 3.677 -2.186 16.529 1.00 94.50 136 ILE A CA 1
ATOM 1055 C C . ILE A 1 136 ? 5.141 -1.768 16.663 1.00 94.50 136 ILE A C 1
ATOM 1057 O O . ILE A 1 136 ? 5.665 -1.715 17.775 1.00 94.50 136 ILE A O 1
ATOM 1061 N N . MET A 1 137 ? 5.785 -1.406 15.552 1.00 93.56 137 MET A N 1
ATOM 1062 C CA . MET A 1 137 ? 7.157 -0.910 15.558 1.00 93.56 137 MET A CA 1
ATOM 1063 C C . MET A 1 137 ? 7.291 0.353 16.417 1.00 93.56 137 MET A C 1
ATOM 1065 O O . MET A 1 137 ? 8.223 0.437 17.211 1.00 93.56 137 MET A O 1
ATOM 1069 N N . GLN A 1 138 ? 6.366 1.314 16.316 1.00 92.50 138 GLN A N 1
ATOM 1070 C CA . GLN A 1 138 ? 6.377 2.522 17.149 1.00 92.50 138 GLN A CA 1
ATOM 1071 C C . GLN A 1 138 ? 6.164 2.209 18.635 1.00 92.50 138 GLN A C 1
ATOM 1073 O O . GLN A 1 138 ? 6.867 2.767 19.477 1.00 92.50 138 GLN A O 1
ATOM 1078 N N . ILE A 1 139 ? 5.234 1.303 18.962 1.00 92.44 139 ILE A N 1
ATOM 1079 C CA . ILE A 1 139 ? 4.993 0.860 20.343 1.00 92.44 139 ILE A CA 1
ATOM 1080 C C . ILE A 1 139 ? 6.266 0.240 20.926 1.00 92.44 139 ILE A C 1
ATOM 1082 O O . ILE A 1 139 ? 6.676 0.617 22.021 1.00 92.44 139 ILE A O 1
ATOM 1086 N N . LEU A 1 140 ? 6.921 -0.665 20.190 1.00 92.12 140 LEU A N 1
ATOM 1087 C CA . LEU A 1 140 ? 8.174 -1.288 20.623 1.00 92.12 140 LEU A CA 1
ATOM 1088 C C . LEU A 1 140 ? 9.297 -0.254 20.749 1.00 92.12 140 LEU A C 1
ATOM 1090 O O . LEU A 1 140 ? 9.974 -0.219 21.775 1.00 92.12 140 LEU A O 1
ATOM 1094 N N . TYR A 1 141 ? 9.449 0.626 19.758 1.00 92.56 141 TYR A N 1
ATOM 1095 C CA . TYR A 1 141 ? 10.520 1.621 19.697 1.00 92.56 141 TYR A CA 1
ATOM 1096 C C . TYR A 1 141 ? 10.467 2.641 20.843 1.00 92.56 141 TYR A C 1
ATOM 1098 O O . TYR A 1 141 ? 11.517 3.007 21.371 1.00 92.56 141 TYR A O 1
ATOM 1106 N N . PHE A 1 142 ? 9.267 3.081 21.240 1.00 89.75 142 PHE A N 1
ATOM 1107 C CA . PHE A 1 142 ? 9.056 4.010 22.359 1.00 89.75 142 PHE A CA 1
ATOM 1108 C C . PHE A 1 142 ? 8.899 3.322 23.723 1.00 89.75 142 PHE A C 1
ATOM 1110 O O . PHE A 1 142 ? 8.662 3.995 24.725 1.00 89.75 142 PHE A O 1
ATOM 1117 N N . SER A 1 143 ? 9.031 1.997 23.778 1.00 87.25 143 SER A N 1
ATOM 1118 C CA . SER A 1 143 ? 9.039 1.227 25.023 1.00 87.25 143 SER A CA 1
ATOM 1119 C C . SER A 1 143 ? 10.463 0.867 25.460 1.00 87.25 143 SER A C 1
ATOM 1121 O O . SER A 1 143 ? 11.439 1.095 24.743 1.00 87.25 143 SER A O 1
ATOM 1123 N N . THR A 1 144 ? 10.590 0.227 26.622 1.00 84.38 144 THR A N 1
ATOM 1124 C CA . THR A 1 144 ? 11.851 -0.371 27.096 1.00 84.38 144 THR A CA 1
ATOM 1125 C C . THR A 1 144 ? 12.387 -1.465 26.161 1.00 84.38 144 THR A C 1
ATOM 1127 O O . THR A 1 144 ? 13.567 -1.798 26.219 1.00 84.38 144 THR A O 1
ATOM 1130 N N . PHE A 1 145 ? 11.553 -1.987 25.258 1.00 84.62 145 PHE A N 1
ATOM 1131 C CA . PHE A 1 145 ? 11.876 -3.041 24.295 1.00 84.62 145 PHE A CA 1
ATOM 1132 C C . PHE A 1 145 ? 12.337 -2.508 22.927 1.00 84.62 145 PHE A C 1
ATOM 1134 O O . PHE A 1 145 ? 12.210 -3.205 21.922 1.00 84.62 145 PHE A O 1
ATOM 1141 N N . SER A 1 146 ? 12.896 -1.294 22.866 1.00 87.44 146 SER A N 1
ATOM 1142 C CA . SER A 1 146 ? 13.293 -0.634 21.608 1.00 87.44 146 SER A CA 1
ATOM 1143 C C . SER A 1 146 ? 14.224 -1.481 20.721 1.00 87.44 146 SER A C 1
ATOM 1145 O O . SER A 1 146 ? 14.084 -1.483 19.499 1.00 87.44 146 SER A O 1
ATOM 1147 N N . ALA A 1 147 ? 15.100 -2.300 21.321 1.00 86.31 147 ALA A N 1
ATOM 1148 C CA . ALA A 1 147 ? 15.971 -3.230 20.593 1.00 86.31 147 ALA A CA 1
ATOM 1149 C C . ALA A 1 147 ? 15.196 -4.247 19.727 1.00 86.31 147 ALA A C 1
ATOM 1151 O O . ALA A 1 147 ? 15.645 -4.615 18.641 1.00 86.31 147 ALA A O 1
ATOM 1152 N N . TYR A 1 148 ? 14.003 -4.661 20.161 1.00 90.00 148 TYR A N 1
ATOM 1153 C CA . TYR A 1 148 ? 13.165 -5.615 19.434 1.00 90.00 148 TYR A CA 1
ATOM 1154 C C . TYR A 1 148 ? 12.420 -4.980 18.251 1.00 90.00 148 TYR A C 1
ATOM 1156 O O . TYR A 1 148 ? 11.934 -5.710 17.390 1.00 90.00 148 TYR A O 1
ATOM 1164 N N . ALA A 1 149 ? 12.350 -3.646 18.151 1.00 90.19 149 ALA A N 1
ATOM 1165 C CA . ALA A 1 149 ? 11.662 -2.968 17.049 1.00 90.19 149 ALA A CA 1
ATOM 1166 C C . ALA A 1 149 ? 12.320 -3.263 15.687 1.00 90.19 149 ALA A C 1
ATOM 1168 O O . ALA A 1 149 ? 11.628 -3.551 14.711 1.00 90.19 149 ALA A O 1
ATOM 1169 N N . PHE A 1 150 ? 13.656 -3.260 15.630 1.00 88.19 150 PHE A N 1
ATOM 1170 C CA . PHE A 1 150 ? 14.399 -3.598 14.411 1.00 88.19 150 PHE A CA 1
ATOM 1171 C C . PHE A 1 150 ? 14.303 -5.086 14.069 1.00 88.19 150 PHE A C 1
ATOM 1173 O O . PHE A 1 150 ? 14.124 -5.431 12.903 1.00 88.19 150 PHE A O 1
ATOM 1180 N N . ALA A 1 151 ? 14.356 -5.963 15.078 1.00 92.44 151 ALA A N 1
ATOM 1181 C CA . ALA A 1 151 ? 14.163 -7.400 14.888 1.00 92.44 151 ALA A CA 1
ATOM 1182 C C . ALA A 1 151 ? 12.760 -7.709 14.339 1.00 92.44 151 ALA A C 1
ATOM 1184 O O . ALA A 1 151 ? 12.615 -8.503 13.414 1.00 92.44 151 ALA A O 1
ATOM 1185 N N . PHE A 1 152 ? 11.734 -7.029 14.853 1.00 93.88 152 PHE A N 1
ATOM 1186 C CA . PHE A 1 152 ? 10.364 -7.139 14.365 1.00 93.88 152 PHE A CA 1
ATOM 1187 C C . PHE A 1 152 ? 10.220 -6.664 12.913 1.00 93.88 152 PHE A C 1
ATOM 1189 O O . PHE A 1 152 ? 9.581 -7.339 12.107 1.00 93.88 152 PHE A O 1
ATOM 1196 N N . LEU A 1 153 ? 10.843 -5.536 12.553 1.00 91.00 153 LEU A N 1
ATOM 1197 C CA . LEU A 1 153 ? 10.840 -5.046 11.174 1.00 91.00 153 LEU A CA 1
ATOM 1198 C C . LEU A 1 153 ? 11.530 -6.038 10.228 1.00 91.00 153 LEU A C 1
ATOM 1200 O O . LEU A 1 153 ? 10.974 -6.370 9.182 1.00 91.00 153 LEU A O 1
ATOM 1204 N N . ALA A 1 154 ? 12.704 -6.546 10.613 1.00 92.06 154 ALA A N 1
ATOM 1205 C CA . ALA A 1 154 ? 13.431 -7.557 9.850 1.00 92.06 154 ALA A CA 1
ATOM 1206 C C . ALA A 1 154 ? 12.608 -8.844 9.689 1.00 92.06 154 ALA A C 1
ATOM 1208 O O . ALA A 1 154 ? 12.547 -9.396 8.594 1.00 92.06 154 ALA A O 1
ATOM 1209 N N . PHE A 1 155 ? 11.914 -9.280 10.745 1.00 94.19 155 PHE A N 1
ATOM 1210 C CA . PHE A 1 155 ? 10.995 -10.415 10.697 1.00 94.19 155 PHE A CA 1
ATOM 1211 C C . PHE A 1 155 ? 9.845 -10.179 9.707 1.00 94.19 155 PHE A C 1
ATOM 1213 O O . PHE A 1 155 ? 9.609 -11.019 8.843 1.00 94.19 155 PHE A O 1
ATOM 1220 N N . CYS A 1 156 ? 9.173 -9.024 9.761 1.00 93.75 156 CYS A N 1
ATOM 1221 C CA . CYS A 1 156 ? 8.089 -8.693 8.827 1.00 93.75 156 CYS A CA 1
ATOM 1222 C C . CYS A 1 156 ? 8.566 -8.708 7.366 1.00 93.75 156 CYS A C 1
ATOM 1224 O O . CYS A 1 156 ? 7.893 -9.256 6.490 1.00 93.75 156 CYS A O 1
ATOM 1226 N N . TRP A 1 157 ? 9.748 -8.143 7.107 1.00 91.81 157 TRP A N 1
ATOM 1227 C CA . TRP A 1 157 ? 10.377 -8.163 5.787 1.00 91.81 157 TRP A CA 1
ATOM 1228 C C . TRP A 1 157 ? 10.725 -9.584 5.332 1.00 91.81 157 TRP A C 1
ATOM 1230 O O . TRP A 1 157 ? 10.393 -9.964 4.210 1.00 91.81 157 TRP A O 1
ATOM 1240 N N . ALA A 1 158 ? 11.338 -10.388 6.204 1.00 93.88 158 ALA A N 1
ATOM 1241 C CA . ALA A 1 158 ? 11.711 -11.767 5.903 1.00 93.88 158 ALA A CA 1
ATOM 1242 C C . ALA A 1 158 ? 10.488 -12.631 5.565 1.00 93.88 158 ALA A C 1
ATOM 1244 O O . ALA A 1 158 ? 10.503 -13.340 4.561 1.00 93.88 158 ALA A O 1
ATOM 1245 N N . VAL A 1 159 ? 9.406 -12.535 6.346 1.00 93.25 159 VAL A N 1
ATOM 1246 C CA . VAL A 1 159 ? 8.168 -13.289 6.084 1.00 93.25 159 VAL A CA 1
ATOM 1247 C C . VAL A 1 159 ? 7.513 -12.828 4.779 1.00 93.25 159 VAL A C 1
ATOM 1249 O O . VAL A 1 159 ? 7.063 -13.661 3.997 1.00 93.25 159 VAL A O 1
ATOM 1252 N N . THR A 1 160 ? 7.516 -11.525 4.484 1.00 91.75 160 THR A N 1
ATOM 1253 C CA . THR A 1 160 ? 6.983 -11.002 3.214 1.00 91.75 160 THR A CA 1
ATOM 1254 C C . THR A 1 160 ? 7.756 -11.556 2.012 1.00 91.75 160 THR A C 1
ATOM 1256 O O . THR A 1 160 ? 7.148 -12.047 1.062 1.00 91.75 160 THR A O 1
ATOM 1259 N N . PHE A 1 161 ? 9.092 -11.560 2.065 1.00 92.50 161 PHE A N 1
ATOM 1260 C CA . PHE A 1 161 ? 9.913 -12.175 1.019 1.00 92.50 161 PHE A CA 1
ATOM 1261 C C . PHE A 1 161 ? 9.735 -13.691 0.932 1.00 92.50 161 PHE A C 1
ATOM 1263 O O . PHE A 1 161 ? 9.768 -14.236 -0.168 1.00 92.50 161 PHE A O 1
ATOM 1270 N N . ALA A 1 162 ? 9.519 -14.371 2.058 1.00 92.38 162 ALA A N 1
ATOM 1271 C CA . ALA A 1 162 ? 9.246 -15.802 2.071 1.00 92.38 162 ALA A CA 1
ATOM 1272 C C . ALA A 1 162 ? 7.937 -16.143 1.334 1.00 92.38 162 ALA A C 1
ATOM 1274 O O . ALA A 1 162 ? 7.898 -17.119 0.586 1.00 92.38 162 ALA A O 1
ATOM 1275 N N . VAL A 1 163 ? 6.895 -15.315 1.495 1.00 91.81 163 VAL A N 1
ATOM 1276 C CA . VAL A 1 163 ? 5.625 -15.443 0.759 1.00 91.81 163 VAL A CA 1
ATOM 1277 C C . VAL A 1 163 ? 5.828 -15.167 -0.732 1.00 91.81 163 VAL A C 1
ATOM 1279 O O . VAL A 1 163 ? 5.456 -15.998 -1.552 1.00 91.81 163 VAL A O 1
ATOM 1282 N N . ILE A 1 164 ? 6.459 -14.043 -1.094 1.00 90.19 164 ILE A N 1
ATOM 1283 C CA . ILE A 1 164 ? 6.682 -13.665 -2.505 1.00 90.19 164 ILE A CA 1
ATOM 1284 C C . ILE A 1 164 ? 7.574 -14.687 -3.226 1.00 90.19 164 ILE A C 1
ATOM 1286 O O . ILE A 1 164 ? 7.350 -15.010 -4.388 1.00 90.19 164 ILE A O 1
ATOM 1290 N N . GLY A 1 165 ? 8.583 -15.216 -2.534 1.00 87.25 165 GLY A N 1
ATOM 1291 C CA . GLY A 1 165 ? 9.496 -16.226 -3.059 1.00 87.25 165 GLY A CA 1
ATOM 1292 C C . GLY A 1 165 ? 8.929 -17.648 -3.091 1.00 87.25 165 GLY A C 1
ATOM 1293 O O . GLY A 1 165 ? 9.674 -18.560 -3.433 1.00 87.25 165 GLY A O 1
ATOM 1294 N N . ASN A 1 166 ? 7.654 -17.852 -2.729 1.00 88.88 166 ASN A N 1
ATOM 1295 C CA . ASN A 1 166 ? 7.002 -19.165 -2.643 1.00 88.88 166 ASN A CA 1
ATOM 1296 C C . ASN A 1 166 ? 7.739 -20.179 -1.742 1.00 88.88 166 ASN A C 1
ATOM 1298 O O . ASN A 1 166 ? 7.653 -21.387 -1.952 1.00 88.88 166 ASN A O 1
ATOM 1302 N N . TYR A 1 167 ? 8.452 -19.704 -0.714 1.00 90.62 167 TYR A N 1
ATOM 1303 C CA . TYR A 1 167 ? 9.150 -20.567 0.248 1.00 90.62 167 TYR A CA 1
ATOM 1304 C C . TYR A 1 167 ? 8.197 -21.194 1.277 1.00 90.62 167 TYR A C 1
ATOM 1306 O O . TYR A 1 167 ? 8.533 -22.197 1.904 1.00 90.62 167 TYR A O 1
ATOM 1314 N N . ILE A 1 168 ? 7.016 -20.598 1.475 1.00 90.38 168 ILE A N 1
ATOM 1315 C CA . ILE A 1 168 ? 5.995 -21.083 2.408 1.00 90.38 168 ILE A CA 1
ATOM 1316 C C . ILE A 1 168 ? 4.965 -21.916 1.629 1.00 90.38 168 ILE A C 1
ATOM 1318 O O . ILE A 1 168 ? 4.335 -21.380 0.715 1.00 90.38 168 ILE A 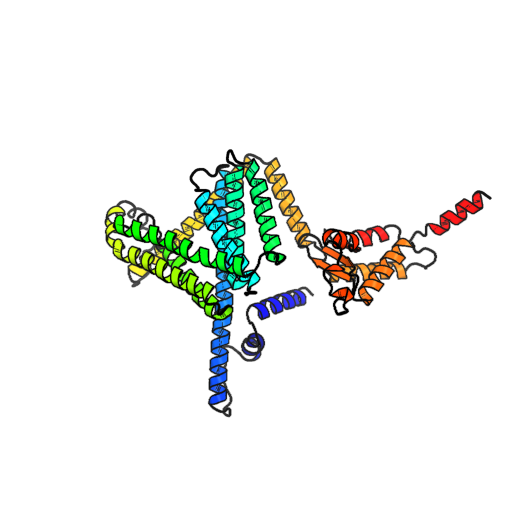O 1
ATOM 1322 N N . PRO A 1 169 ? 4.731 -23.192 1.993 1.00 92.44 169 PRO A N 1
ATOM 1323 C CA . PRO A 1 169 ? 3.724 -24.018 1.336 1.00 92.44 169 PRO A CA 1
ATOM 1324 C C . PRO A 1 169 ? 2.320 -23.417 1.449 1.00 92.44 169 PRO A C 1
ATOM 1326 O O . PRO A 1 169 ? 1.922 -22.941 2.515 1.00 92.44 169 PRO A O 1
ATOM 1329 N N . PHE A 1 170 ? 1.524 -23.537 0.385 1.00 90.62 170 PHE A N 1
ATOM 1330 C CA . PHE A 1 170 ? 0.153 -23.015 0.340 1.00 90.62 170 PHE A CA 1
ATOM 1331 C C . PHE A 1 170 ? -0.723 -23.507 1.504 1.00 90.62 170 PHE A C 1
ATOM 1333 O O . PHE A 1 170 ? -1.501 -22.734 2.057 1.00 90.62 170 PHE A O 1
ATOM 1340 N N . ALA A 1 171 ? -0.552 -24.760 1.944 1.00 91.81 171 ALA A N 1
ATOM 1341 C CA . ALA A 1 171 ? -1.292 -25.324 3.075 1.00 91.81 171 ALA A CA 1
ATOM 1342 C C . ALA A 1 171 ? -1.088 -24.535 4.382 1.00 91.81 171 ALA A C 1
ATOM 1344 O O . ALA A 1 171 ? -2.029 -24.370 5.156 1.00 91.81 171 ALA A O 1
ATOM 1345 N N . VAL A 1 172 ? 0.117 -24.001 4.609 1.00 93.50 172 VAL A N 1
ATOM 1346 C CA . VAL A 1 172 ? 0.417 -23.171 5.784 1.00 93.50 172 VAL A CA 1
ATOM 1347 C C . VAL A 1 172 ? -0.292 -21.824 5.676 1.00 93.50 172 VAL A C 1
ATOM 1349 O O . VAL A 1 172 ? -0.880 -21.365 6.651 1.00 93.50 172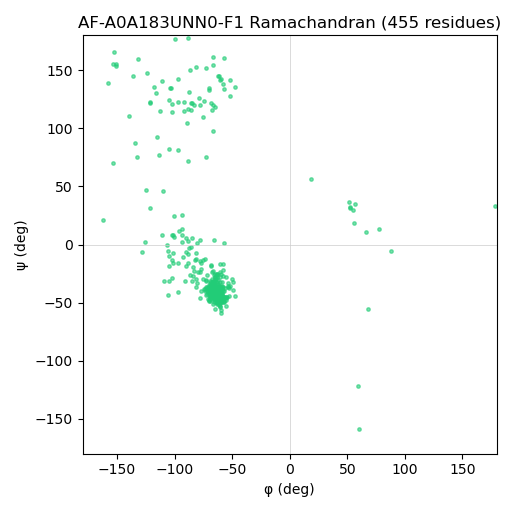 VAL A O 1
ATOM 1352 N N . LEU A 1 173 ? -0.302 -21.210 4.489 1.00 92.62 173 LEU A N 1
ATOM 1353 C CA . LEU A 1 173 ? -1.014 -19.950 4.248 1.00 92.62 173 LEU A CA 1
ATOM 1354 C C . LEU A 1 173 ? -2.533 -20.118 4.392 1.00 92.62 173 LEU A C 1
ATOM 1356 O O . LEU A 1 173 ? -3.186 -19.282 5.011 1.00 92.62 173 LEU A O 1
ATOM 1360 N N . ALA A 1 174 ? -3.087 -21.221 3.886 1.00 92.81 174 ALA A N 1
ATOM 1361 C CA . ALA A 1 174 ? -4.498 -21.561 4.044 1.00 92.81 174 ALA A CA 1
ATOM 1362 C C . ALA A 1 174 ? -4.864 -21.815 5.515 1.00 92.81 174 ALA A C 1
ATOM 1364 O O . ALA A 1 174 ? -5.893 -21.333 5.982 1.00 92.81 174 ALA A O 1
ATOM 1365 N N . ALA A 1 175 ? -4.006 -22.509 6.271 1.00 93.06 175 ALA A N 1
ATOM 1366 C CA . ALA A 1 175 ? -4.194 -22.713 7.706 1.00 93.06 175 ALA A CA 1
ATOM 1367 C C . ALA A 1 175 ? -4.129 -21.391 8.487 1.00 93.06 175 ALA A C 1
ATOM 1369 O O . ALA A 1 175 ? -4.981 -21.141 9.338 1.00 93.06 175 ALA A O 1
ATOM 1370 N N . LEU A 1 176 ? -3.171 -20.513 8.165 1.00 92.25 176 LEU A N 1
ATOM 1371 C CA . LEU A 1 176 ? -3.088 -19.170 8.746 1.00 92.25 176 LEU A CA 1
ATOM 1372 C C . LEU A 1 176 ? -4.356 -18.365 8.462 1.00 92.25 176 LEU A C 1
ATOM 1374 O O . LEU A 1 176 ? -4.904 -17.757 9.380 1.00 92.25 176 LEU A O 1
ATOM 1378 N N . GLN A 1 177 ? -4.863 -18.411 7.227 1.00 93.06 177 GLN A N 1
ATOM 1379 C CA . GLN A 1 177 ? -6.120 -17.759 6.878 1.00 93.06 177 GLN A CA 1
ATOM 1380 C C . GLN A 1 177 ? -7.304 -18.370 7.638 1.00 93.06 177 GLN A C 1
ATOM 1382 O O . GLN A 1 177 ? -8.130 -17.635 8.176 1.00 93.06 177 GLN A O 1
ATOM 1387 N N . ALA A 1 178 ? -7.369 -19.695 7.768 1.00 91.88 178 ALA A N 1
ATOM 1388 C CA . ALA A 1 178 ? -8.413 -20.375 8.528 1.00 91.88 178 ALA A CA 1
ATOM 1389 C C . ALA A 1 178 ? -8.399 -19.992 10.017 1.00 91.88 178 ALA A C 1
ATOM 1391 O O . ALA A 1 178 ? -9.466 -19.855 10.607 1.00 91.88 178 ALA A O 1
ATOM 1392 N N . VAL A 1 179 ? -7.224 -19.742 10.611 1.00 91.25 179 VAL A N 1
ATOM 1393 C CA . VAL A 1 179 ? -7.075 -19.259 11.999 1.00 91.25 179 VAL A CA 1
ATOM 1394 C C . VAL A 1 179 ? -7.611 -17.834 12.187 1.00 91.25 179 VAL A C 1
ATOM 1396 O O . VAL A 1 179 ? -8.025 -17.475 13.290 1.00 91.25 179 VAL A O 1
ATOM 1399 N N . THR A 1 180 ? -7.695 -17.019 11.135 1.00 88.69 180 THR A N 1
ATOM 1400 C CA . THR A 1 180 ? -8.283 -15.671 11.258 1.00 88.69 180 THR A CA 1
ATOM 1401 C C . THR A 1 180 ? -9.786 -15.714 11.548 1.00 88.69 180 THR A C 1
ATOM 1403 O O . THR A 1 180 ? -10.301 -14.857 12.266 1.00 88.69 180 THR A O 1
ATOM 1406 N N . ILE A 1 181 ? -10.482 -16.757 11.082 1.00 89.25 181 ILE A N 1
ATOM 1407 C CA . ILE A 1 181 ? -11.917 -16.962 11.310 1.00 89.25 181 ILE A CA 1
ATOM 1408 C C . ILE A 1 181 ? -12.241 -17.050 12.815 1.00 89.25 181 ILE A C 1
ATOM 1410 O O . ILE A 1 181 ? -13.003 -16.206 13.295 1.00 89.25 181 ILE A O 1
ATOM 1414 N N . PRO A 1 182 ? -11.676 -17.990 13.606 1.00 89.31 182 PRO A N 1
ATOM 1415 C CA . PRO A 1 182 ? -11.956 -18.068 15.035 1.00 89.31 182 PRO A CA 1
ATOM 1416 C C . PRO A 1 182 ? -11.496 -16.819 15.794 1.00 89.31 182 PRO A C 1
ATOM 1418 O O . PRO A 1 182 ? -12.174 -16.424 16.739 1.00 89.31 182 PRO A O 1
ATOM 1421 N N . LEU A 1 183 ? -10.415 -16.146 15.377 1.00 86.62 183 LEU A N 1
ATOM 1422 C CA . LEU A 1 183 ? -9.984 -14.889 16.007 1.00 86.62 183 LEU A CA 1
ATOM 1423 C C . LEU A 1 183 ? -11.056 -13.795 15.898 1.00 86.62 183 LEU A C 1
ATOM 1425 O O . LEU A 1 183 ? -11.400 -13.158 16.898 1.00 86.62 183 LEU A O 1
ATOM 1429 N N . VAL A 1 184 ? -11.621 -13.603 14.703 1.00 84.19 184 VAL A N 1
ATOM 1430 C CA . VAL A 1 184 ? -12.701 -12.632 14.480 1.00 84.19 184 VAL A CA 1
ATOM 1431 C C . VAL A 1 184 ? -13.958 -13.031 15.253 1.00 84.19 184 VAL A C 1
ATOM 1433 O O . VAL A 1 184 ? -14.575 -12.180 15.898 1.00 84.19 184 VAL A O 1
ATOM 1436 N N . VAL A 1 185 ? -14.316 -14.318 15.240 1.00 89.19 185 VAL A N 1
ATOM 1437 C CA . VAL A 1 185 ? -15.486 -14.834 15.966 1.00 89.19 185 VAL A CA 1
ATOM 1438 C C . VAL A 1 185 ? -15.355 -14.587 17.465 1.00 89.19 185 VAL A C 1
ATOM 1440 O O . VAL A 1 185 ? -16.267 -14.013 18.052 1.00 89.19 185 VAL A O 1
ATOM 1443 N N . VAL A 1 186 ? -14.228 -14.950 18.084 1.00 90.00 186 VAL A N 1
ATOM 1444 C CA . VAL A 1 186 ? -14.000 -14.749 19.524 1.00 90.00 186 VAL A CA 1
ATOM 1445 C C . VAL A 1 186 ? -14.053 -13.264 19.876 1.00 90.00 186 VAL A C 1
ATOM 1447 O O . VAL A 1 186 ? -14.737 -12.887 20.824 1.00 90.00 186 VAL A O 1
ATOM 1450 N N . SER A 1 187 ? -13.404 -12.401 19.087 1.00 87.19 187 SER A N 1
ATOM 1451 C CA . SER A 1 187 ? -13.422 -10.952 19.317 1.00 87.19 187 SER A CA 1
ATOM 1452 C C . SER A 1 187 ? -14.846 -10.380 19.308 1.00 87.19 187 SER A C 1
ATOM 1454 O O . SER A 1 187 ? -15.224 -9.629 20.212 1.00 87.19 187 SER A O 1
ATOM 1456 N N . LYS A 1 188 ? -15.662 -10.765 18.320 1.00 89.38 188 LYS A N 1
ATOM 1457 C CA . LYS A 1 188 ? -17.050 -10.300 18.199 1.00 89.38 188 LYS A CA 1
ATOM 1458 C C . LYS A 1 188 ? -17.962 -10.930 19.242 1.00 89.38 188 LYS A C 1
ATOM 1460 O O . LYS A 1 188 ? -18.827 -10.245 19.776 1.00 89.38 188 LYS A O 1
ATOM 1465 N N . PHE A 1 189 ? -17.744 -12.196 19.577 1.00 91.25 189 PHE A N 1
ATOM 1466 C CA . PHE A 1 189 ? -18.497 -12.897 20.607 1.00 91.25 189 PHE A CA 1
ATOM 1467 C C . PHE A 1 189 ? -18.313 -12.250 21.982 1.00 91.25 189 PHE A C 1
ATOM 1469 O O . PHE A 1 189 ? -19.302 -11.968 22.655 1.00 91.25 189 PHE A O 1
ATOM 1476 N N . LEU A 1 190 ? -17.071 -11.933 22.367 1.00 90.12 190 LEU A N 1
ATOM 1477 C CA . LEU A 1 190 ? -16.788 -11.219 23.616 1.00 90.12 190 LEU A CA 1
ATOM 1478 C C . LEU A 1 190 ? -17.510 -9.865 23.664 1.00 90.12 190 LEU A C 1
ATOM 1480 O O . LEU A 1 190 ? -18.078 -9.506 24.692 1.00 90.12 190 LEU A O 1
ATOM 1484 N N . GLN A 1 191 ? -17.557 -9.146 22.539 1.00 87.62 191 GLN A N 1
ATOM 1485 C CA . GLN A 1 191 ? -18.287 -7.882 22.429 1.00 87.62 191 GLN A CA 1
ATOM 1486 C C . GLN A 1 191 ? -19.812 -8.063 22.555 1.00 87.62 191 GLN A C 1
ATOM 1488 O O . GLN A 1 191 ? -20.459 -7.303 23.271 1.00 87.62 191 GLN A O 1
ATOM 1493 N N . ILE A 1 192 ? -20.388 -9.077 21.903 1.00 90.56 192 ILE A N 1
ATOM 1494 C CA . ILE A 1 192 ? -21.824 -9.403 21.988 1.00 90.56 192 ILE A CA 1
ATOM 1495 C C . ILE A 1 192 ? -22.211 -9.772 23.422 1.00 90.56 192 ILE A C 1
ATOM 1497 O O . ILE A 1 192 ? -23.244 -9.315 23.918 1.00 90.56 192 ILE A O 1
ATOM 1501 N N . HIS A 1 193 ? -21.387 -10.589 24.082 1.00 91.12 193 HIS A N 1
ATOM 1502 C CA . HIS A 1 193 ? -21.619 -11.028 25.452 1.00 91.12 193 HIS A CA 1
ATOM 1503 C C . HIS A 1 193 ? -21.536 -9.862 26.439 1.00 91.12 193 HIS A C 1
ATOM 1505 O O . HIS A 1 193 ? -22.428 -9.718 27.270 1.00 91.12 193 HIS A O 1
ATOM 1511 N N . ALA A 1 194 ? -20.529 -8.993 26.304 1.00 86.88 194 ALA A N 1
ATOM 1512 C CA . ALA A 1 194 ? -20.403 -7.793 27.129 1.00 86.88 194 ALA A CA 1
ATOM 1513 C C . ALA A 1 194 ? -21.627 -6.872 26.984 1.00 86.88 194 ALA A C 1
ATOM 1515 O O . ALA A 1 194 ? -22.235 -6.501 27.982 1.00 86.88 194 ALA A O 1
ATOM 1516 N N . ASN A 1 195 ? -22.070 -6.594 25.751 1.00 87.38 195 ASN A N 1
ATOM 1517 C CA . ASN A 1 195 ? -23.271 -5.784 25.506 1.00 87.38 195 ASN A CA 1
ATOM 1518 C C . ASN A 1 195 ? -24.536 -6.390 26.140 1.00 87.38 195 ASN A C 1
ATOM 1520 O O . ASN A 1 195 ? -25.414 -5.664 26.606 1.00 87.38 195 ASN A O 1
ATOM 1524 N N . PHE A 1 196 ? -24.651 -7.722 26.122 1.00 87.62 196 PHE A N 1
ATOM 1525 C CA . PHE A 1 196 ? -25.787 -8.425 26.713 1.00 87.62 196 PHE A CA 1
ATOM 1526 C C . PHE A 1 196 ? -25.748 -8.372 28.244 1.00 87.62 196 PHE A C 1
ATOM 1528 O O . PHE A 1 196 ? -26.758 -8.050 28.867 1.00 87.62 196 PHE A O 1
ATOM 1535 N N . HIS A 1 197 ? -24.582 -8.647 28.832 1.00 87.94 197 HIS A N 1
ATOM 1536 C CA . HIS A 1 197 ? -24.357 -8.591 30.274 1.00 87.94 197 HIS A CA 1
ATOM 1537 C C . HIS A 1 197 ? -24.610 -7.183 30.833 1.00 87.94 197 HIS A C 1
ATOM 1539 O O . HIS A 1 197 ? -25.293 -7.025 31.842 1.00 87.94 197 HIS A O 1
ATOM 1545 N N . ASP A 1 198 ? -24.126 -6.153 30.138 1.00 83.19 198 ASP A N 1
ATOM 1546 C CA . ASP A 1 198 ? -24.227 -4.763 30.585 1.00 83.19 198 ASP A CA 1
ATOM 1547 C C . ASP A 1 198 ? -25.595 -4.129 30.278 1.00 83.19 198 ASP A C 1
ATOM 1549 O O . ASP A 1 198 ? -25.860 -2.992 30.683 1.00 83.19 198 ASP A O 1
ATOM 1553 N N . GLY A 1 199 ? -26.463 -4.826 29.531 1.00 80.25 199 GLY A N 1
ATOM 1554 C CA . GLY A 1 199 ? -27.801 -4.361 29.143 1.00 80.25 199 GLY A CA 1
ATOM 1555 C C . GLY A 1 199 ? -27.813 -3.012 28.408 1.00 80.25 199 GLY A C 1
ATOM 1556 O O . GLY A 1 199 ? -28.835 -2.322 28.381 1.00 80.25 199 GLY A O 1
ATOM 1557 N N . SER A 1 200 ? -26.668 -2.602 27.865 1.00 78.50 200 SER A N 1
ATOM 1558 C CA . SER A 1 200 ? -26.434 -1.326 27.194 1.00 78.50 200 SER A CA 1
ATOM 1559 C C . SER A 1 200 ? -25.303 -1.485 26.186 1.00 78.50 200 SER A C 1
ATOM 1561 O O . SER A 1 200 ? -24.452 -2.361 26.325 1.00 78.50 200 SER A O 1
ATOM 1563 N N . THR A 1 201 ? -25.277 -0.634 25.160 1.00 76.12 201 THR A N 1
ATOM 1564 C CA . THR A 1 201 ? -24.202 -0.673 24.148 1.00 76.12 201 THR A CA 1
ATOM 1565 C C . THR A 1 201 ? -23.040 0.273 24.458 1.00 76.12 201 THR A C 1
ATOM 1567 O O . THR A 1 201 ? -22.069 0.356 23.705 1.00 76.12 201 THR A O 1
ATOM 1570 N N . GLY A 1 202 ? -23.100 0.967 25.599 1.00 74.38 202 GLY A N 1
ATOM 1571 C CA . GLY A 1 202 ? -22.008 1.781 26.126 1.00 74.38 202 GLY A CA 1
ATOM 1572 C C . GLY A 1 202 ? -21.567 2.893 25.168 1.00 74.38 202 GLY A C 1
ATOM 1573 O O . GLY A 1 202 ? -22.351 3.766 24.800 1.00 74.38 202 GLY A O 1
ATOM 1574 N N . GLN A 1 203 ? -20.283 2.884 24.792 1.00 72.25 203 GLN A N 1
ATOM 1575 C CA . GLN A 1 203 ? -19.677 3.853 23.865 1.00 72.25 203 GLN A CA 1
ATOM 1576 C C . GLN A 1 203 ? -19.673 3.383 22.399 1.00 72.25 203 GLN A C 1
ATOM 1578 O O . GLN A 1 203 ? -19.042 4.011 21.546 1.00 72.25 203 GLN A O 1
ATOM 1583 N N . LEU A 1 204 ? -20.345 2.273 22.083 1.00 76.94 204 LEU A N 1
ATOM 1584 C CA . LEU A 1 204 ? -20.315 1.706 20.743 1.00 76.94 204 LEU A CA 1
ATOM 1585 C C . LEU A 1 204 ? -21.042 2.624 19.744 1.00 76.94 204 LEU A C 1
ATOM 1587 O O . LEU A 1 204 ? -22.221 2.949 19.886 1.00 76.94 204 LEU A O 1
ATOM 1591 N N . SER A 1 205 ? -20.330 3.062 18.706 1.00 81.31 205 SER A N 1
ATOM 1592 C CA . SER A 1 205 ? -20.896 3.941 17.680 1.00 81.31 205 SER A CA 1
ATOM 1593 C C . SER A 1 205 ? -21.765 3.147 16.702 1.00 81.31 205 SER A C 1
ATOM 1595 O O . SER A 1 205 ? -21.258 2.281 15.985 1.00 81.31 205 SER A O 1
ATOM 1597 N N . LEU A 1 206 ? -23.056 3.505 16.605 1.00 82.00 206 LEU A N 1
ATOM 1598 C CA . LEU A 1 206 ? -23.985 2.968 15.594 1.00 82.00 206 LEU A CA 1
ATOM 1599 C C . LEU A 1 206 ? -23.389 3.040 14.183 1.00 82.00 206 LEU A C 1
ATOM 1601 O O . LEU A 1 206 ? -23.567 2.124 13.390 1.00 82.00 206 LEU A O 1
ATOM 1605 N N . ILE A 1 207 ? -22.684 4.127 13.867 1.00 80.75 207 ILE A N 1
ATOM 1606 C CA . ILE A 1 207 ? -22.123 4.345 12.530 1.00 80.75 207 ILE A CA 1
ATOM 1607 C C . ILE A 1 207 ? -20.942 3.427 12.293 1.00 80.75 207 ILE A C 1
ATOM 1609 O O . ILE A 1 207 ? -20.879 2.804 11.242 1.00 80.75 207 ILE A O 1
ATOM 1613 N N . SER A 1 208 ? -20.051 3.280 13.274 1.00 83.06 208 SER A N 1
ATOM 1614 C CA . SER A 1 208 ? -18.909 2.375 13.147 1.00 83.06 208 SER A CA 1
ATOM 1615 C C . SER A 1 208 ? -19.368 0.928 12.963 1.00 83.06 208 SER A C 1
ATOM 1617 O O . SER A 1 208 ? -18.853 0.233 12.093 1.00 83.06 208 SER A O 1
ATOM 1619 N N . VAL A 1 209 ? -20.363 0.480 13.735 1.00 86.81 209 VAL A N 1
ATOM 1620 C CA . VAL A 1 209 ? -20.915 -0.879 13.607 1.00 86.81 209 VAL A CA 1
ATOM 1621 C C . VAL A 1 209 ? -21.697 -1.043 12.303 1.00 86.81 209 VAL A C 1
ATOM 1623 O O . VAL A 1 209 ? -21.545 -2.058 11.628 1.00 86.81 209 VAL A O 1
ATOM 1626 N N . GLY A 1 210 ? -22.470 -0.034 11.895 1.00 87.00 210 GLY A N 1
ATOM 1627 C CA . GLY A 1 210 ? -23.178 -0.031 10.614 1.00 87.00 210 GLY A CA 1
ATOM 1628 C C . GLY A 1 210 ? -22.233 -0.087 9.410 1.00 87.00 210 GLY A C 1
ATOM 1629 O O . GLY A 1 210 ? -22.477 -0.848 8.479 1.00 87.00 210 GLY A O 1
ATOM 1630 N N . LEU A 1 211 ? -21.120 0.654 9.449 1.00 84.88 211 LEU A N 1
ATOM 1631 C CA . LEU A 1 211 ? -20.074 0.612 8.424 1.00 84.88 211 LEU A CA 1
ATOM 1632 C C . LEU A 1 211 ? -19.338 -0.732 8.415 1.00 84.88 211 LEU A C 1
ATOM 1634 O O . LEU A 1 211 ? -19.070 -1.253 7.339 1.00 84.88 211 LEU A O 1
ATOM 1638 N N . GLN A 1 212 ? -19.054 -1.327 9.579 1.00 88.25 212 GLN A N 1
ATOM 1639 C CA . GLN A 1 212 ? -18.468 -2.673 9.652 1.00 88.25 212 GLN A CA 1
ATOM 1640 C C . GLN A 1 212 ? -19.405 -3.729 9.058 1.00 88.25 212 GLN A C 1
ATOM 1642 O O . GLN A 1 212 ? -18.961 -4.576 8.287 1.00 88.25 212 GLN A O 1
ATOM 1647 N N . PHE A 1 213 ? -20.702 -3.657 9.366 1.00 91.31 213 PHE A N 1
ATOM 1648 C CA . PHE A 1 213 ? -21.709 -4.549 8.797 1.00 91.31 213 PHE A CA 1
ATOM 1649 C C . PHE A 1 213 ? -21.832 -4.376 7.277 1.00 91.31 213 PHE A C 1
ATOM 1651 O O . PHE A 1 213 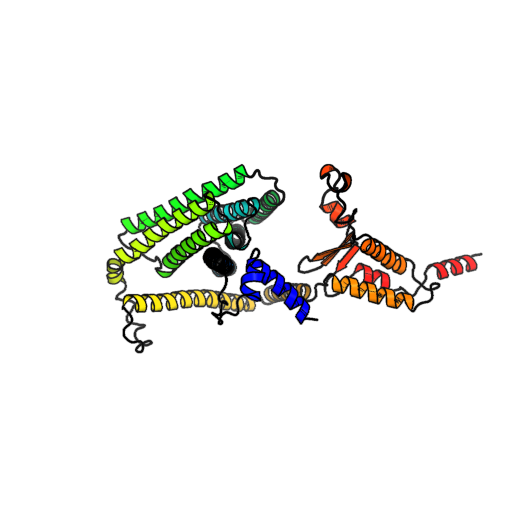? -21.699 -5.348 6.536 1.00 91.31 213 PHE A O 1
ATOM 1658 N N . GLY A 1 214 ? -22.001 -3.138 6.801 1.00 90.00 214 GLY A N 1
ATOM 1659 C CA . GLY A 1 214 ? -22.085 -2.832 5.371 1.00 90.00 214 GLY A CA 1
ATOM 1660 C C . GLY A 1 214 ? -20.810 -3.198 4.606 1.00 90.00 214 GLY A C 1
ATOM 1661 O O . GLY A 1 214 ? -20.890 -3.751 3.513 1.00 90.00 214 GLY A O 1
ATOM 1662 N N . GLY A 1 215 ? -19.638 -2.970 5.202 1.00 88.56 215 GLY A N 1
ATOM 1663 C CA . GLY A 1 215 ? -18.345 -3.372 4.650 1.00 88.56 215 GLY A CA 1
ATOM 1664 C C . GLY A 1 215 ? -18.192 -4.890 4.536 1.00 88.56 215 GLY A C 1
ATOM 1665 O O . GLY A 1 215 ? -17.698 -5.375 3.523 1.00 88.56 215 GLY A O 1
ATOM 1666 N N . CYS A 1 216 ? -18.675 -5.659 5.518 1.00 91.00 216 CYS A N 1
ATOM 1667 C CA . CYS A 1 216 ? -18.673 -7.121 5.428 1.00 91.00 216 CYS A CA 1
ATOM 1668 C C . CYS A 1 216 ? -19.630 -7.625 4.335 1.00 91.00 216 CYS A C 1
ATOM 1670 O O . CYS A 1 216 ? -19.247 -8.509 3.576 1.00 91.00 216 CYS A O 1
ATOM 1672 N N . ILE A 1 217 ? -20.819 -7.024 4.179 1.00 92.12 217 ILE A N 1
ATOM 1673 C CA . ILE A 1 217 ? -21.740 -7.348 3.070 1.00 92.12 217 ILE A CA 1
ATOM 1674 C C . ILE A 1 217 ? -21.087 -7.056 1.720 1.00 92.12 217 ILE A C 1
ATOM 1676 O O . ILE A 1 217 ? -21.107 -7.905 0.829 1.00 92.12 217 ILE A O 1
ATOM 1680 N N . ALA A 1 218 ? -20.488 -5.870 1.583 1.00 89.88 218 ALA A N 1
ATOM 1681 C CA . ALA A 1 218 ? -19.729 -5.491 0.400 1.00 89.88 218 ALA A CA 1
ATOM 1682 C C . ALA A 1 218 ? -18.666 -6.549 0.082 1.00 89.88 218 ALA A C 1
ATOM 1684 O O . ALA A 1 218 ? -18.572 -6.997 -1.054 1.00 89.88 218 ALA A O 1
ATOM 1685 N N . ARG A 1 219 ? -17.941 -7.021 1.101 1.00 90.12 219 ARG A N 1
ATOM 1686 C CA . ARG A 1 219 ? -16.917 -8.057 0.952 1.00 90.12 219 ARG A CA 1
ATOM 1687 C C . ARG A 1 219 ? -17.455 -9.432 0.607 1.00 90.12 219 ARG A C 1
ATOM 1689 O O . ARG A 1 219 ? -16.821 -10.127 -0.177 1.00 90.12 219 ARG A O 1
ATOM 1696 N N . VAL A 1 220 ? -18.616 -9.833 1.118 1.00 92.88 220 VAL A N 1
ATOM 1697 C CA . VAL A 1 220 ? -19.275 -11.065 0.657 1.00 92.88 220 VAL A CA 1
ATOM 1698 C C . VAL A 1 220 ? -19.578 -10.954 -0.837 1.00 92.88 220 VAL A C 1
ATOM 1700 O O . VAL A 1 220 ? -19.225 -11.852 -1.596 1.00 92.88 220 VAL A O 1
ATOM 1703 N N . PHE A 1 221 ? -20.164 -9.835 -1.275 1.00 89.50 221 PHE A N 1
ATOM 1704 C CA . PHE A 1 221 ? -20.488 -9.614 -2.683 1.00 89.50 221 PHE A CA 1
ATOM 1705 C C . PHE A 1 221 ? -19.243 -9.625 -3.582 1.00 89.50 221 PHE A C 1
ATOM 1707 O O . PHE A 1 221 ? -19.233 -10.354 -4.574 1.00 89.50 221 PHE A O 1
ATOM 1714 N N . THR A 1 222 ? -18.184 -8.886 -3.225 1.00 88.06 222 THR A N 1
ATOM 1715 C CA . THR A 1 222 ? -16.953 -8.848 -4.034 1.00 88.06 222 THR A CA 1
ATOM 1716 C C . THR A 1 222 ? -16.250 -10.200 -4.068 1.00 88.06 222 THR A C 1
ATOM 1718 O O . THR A 1 222 ? -15.816 -10.632 -5.129 1.00 88.06 222 THR A O 1
ATOM 1721 N N . SER A 1 223 ? -16.212 -10.929 -2.947 1.00 89.12 223 SER A N 1
ATOM 1722 C CA . SER A 1 223 ? -15.608 -12.270 -2.888 1.00 89.12 223 SER A CA 1
ATOM 1723 C C . SER A 1 223 ? -16.348 -13.269 -3.776 1.00 89.12 223 SER A C 1
ATOM 1725 O O . SER A 1 223 ? -15.732 -13.997 -4.548 1.00 89.12 223 SER A O 1
ATOM 1727 N N . VAL A 1 224 ? -17.683 -13.277 -3.722 1.00 88.81 224 VAL A N 1
ATOM 1728 C CA . VAL A 1 224 ? -18.500 -14.166 -4.564 1.00 88.81 224 VAL A CA 1
ATOM 1729 C C . VAL A 1 224 ? -18.296 -13.864 -6.050 1.00 88.81 224 VAL A C 1
ATOM 1731 O O . VAL A 1 224 ? -18.301 -14.786 -6.862 1.00 88.81 224 VAL A O 1
ATOM 1734 N N . LYS A 1 225 ? -18.123 -12.588 -6.414 1.00 82.88 225 LYS A N 1
ATOM 1735 C CA . LYS A 1 225 ? -17.994 -12.161 -7.812 1.00 82.88 225 LYS A CA 1
ATOM 1736 C C . LYS A 1 225 ? -16.573 -12.251 -8.370 1.00 82.88 225 LYS A C 1
ATOM 1738 O O . LYS A 1 225 ? -16.443 -12.484 -9.567 1.00 82.88 225 LYS A O 1
ATOM 1743 N N . GLU A 1 226 ? -15.538 -12.074 -7.549 1.00 80.25 226 GLU A N 1
ATOM 1744 C CA . GLU A 1 226 ? -14.144 -12.007 -8.016 1.00 80.25 226 GLU A CA 1
ATOM 1745 C C . GLU A 1 226 ? -13.276 -13.212 -7.649 1.00 80.25 226 GLU A C 1
ATOM 1747 O O . GLU A 1 226 ? -12.371 -13.525 -8.419 1.00 80.25 226 GLU A O 1
ATOM 1752 N N . THR A 1 227 ? -13.508 -13.886 -6.516 1.00 84.69 227 THR A N 1
ATOM 1753 C CA . THR A 1 227 ? -12.668 -15.029 -6.105 1.00 84.69 227 THR A CA 1
ATOM 1754 C C . THR A 1 227 ? -13.362 -16.367 -6.290 1.00 84.69 227 THR A C 1
ATOM 1756 O O . THR A 1 227 ? -12.730 -17.319 -6.734 1.00 84.69 227 THR A O 1
ATOM 1759 N N . GLY A 1 228 ? -14.643 -16.460 -5.921 1.00 82.44 228 GLY A N 1
ATOM 1760 C CA . GLY A 1 228 ? -15.358 -17.739 -5.855 1.00 82.44 228 GLY A CA 1
ATOM 1761 C C . GLY A 1 228 ? -14.825 -18.695 -4.775 1.00 82.44 228 GLY A C 1
ATOM 1762 O O . GLY A 1 228 ? -15.213 -19.860 -4.745 1.00 82.44 228 GLY A O 1
ATOM 1763 N N . ASP A 1 229 ? -13.951 -18.217 -3.885 1.00 89.81 229 ASP A N 1
ATOM 1764 C CA . ASP A 1 229 ? -13.287 -19.034 -2.871 1.00 89.81 229 ASP A CA 1
ATOM 1765 C C . ASP A 1 229 ? -14.136 -19.184 -1.600 1.00 89.81 229 ASP A C 1
ATOM 1767 O O . ASP A 1 229 ? -14.490 -18.203 -0.938 1.00 89.81 229 ASP A O 1
ATOM 1771 N N . ALA A 1 230 ? -14.442 -20.430 -1.235 1.00 89.56 230 ALA A N 1
ATOM 1772 C CA . ALA A 1 230 ? -15.326 -20.738 -0.115 1.00 89.56 230 ALA A CA 1
ATOM 1773 C C . ALA A 1 230 ? -14.753 -20.327 1.253 1.00 89.56 230 ALA A C 1
ATOM 1775 O O . ALA A 1 230 ? -15.528 -19.984 2.150 1.00 89.56 230 ALA A O 1
ATOM 1776 N N . LEU A 1 231 ? -13.426 -20.330 1.429 1.00 88.50 231 LEU A N 1
ATOM 1777 C CA . LEU A 1 231 ? -12.786 -19.988 2.700 1.00 88.50 231 LEU A CA 1
ATOM 1778 C C . LEU A 1 231 ? -12.945 -18.490 2.994 1.00 88.50 231 LEU A C 1
ATOM 1780 O O . LEU A 1 231 ? -13.399 -18.109 4.077 1.00 88.50 231 LEU A O 1
ATOM 1784 N N . VAL A 1 232 ? -12.635 -17.636 2.014 1.00 88.88 232 VAL A N 1
ATOM 1785 C CA . VAL A 1 232 ? -12.760 -16.173 2.143 1.00 88.88 232 VAL A CA 1
ATOM 1786 C C . VAL A 1 232 ? -14.226 -15.746 2.212 1.00 88.88 232 VAL A C 1
ATOM 1788 O O . VAL A 1 232 ? -14.593 -14.926 3.058 1.00 88.88 232 VAL A O 1
ATOM 1791 N N . ILE A 1 233 ? -15.089 -16.336 1.377 1.00 92.06 233 ILE A N 1
ATOM 1792 C CA . ILE A 1 233 ? -16.533 -16.066 1.415 1.00 92.06 233 ILE A CA 1
ATOM 1793 C C . ILE A 1 233 ? -17.100 -16.445 2.790 1.00 92.06 233 ILE A C 1
ATOM 1795 O O . ILE A 1 233 ? -17.793 -15.635 3.409 1.00 92.06 233 ILE A O 1
ATOM 1799 N N . GLY A 1 234 ? -16.766 -17.632 3.305 1.00 90.81 234 GLY A N 1
ATOM 1800 C CA . GLY A 1 234 ? -17.218 -18.104 4.613 1.00 90.81 234 GLY A CA 1
ATOM 1801 C C . GLY A 1 234 ? -16.818 -17.163 5.752 1.00 90.81 234 GLY A C 1
ATOM 1802 O O . GLY A 1 234 ? -17.660 -16.799 6.576 1.00 90.81 234 GLY A O 1
ATOM 1803 N N . MET A 1 235 ? -15.569 -16.688 5.758 1.00 90.69 235 MET A N 1
ATOM 1804 C CA . MET A 1 235 ? -15.077 -15.715 6.741 1.00 90.69 235 MET A CA 1
ATOM 1805 C C . MET A 1 235 ? -15.916 -14.426 6.759 1.00 90.69 235 MET A C 1
ATOM 1807 O O . MET A 1 235 ? -16.327 -13.962 7.832 1.00 90.69 235 MET A O 1
ATOM 1811 N N . TYR A 1 236 ? -16.193 -13.840 5.590 1.00 91.62 236 TYR A N 1
ATOM 1812 C CA . TYR A 1 236 ? -16.970 -12.601 5.504 1.00 91.62 236 TYR A CA 1
ATOM 1813 C C . TYR A 1 236 ? -18.457 -12.810 5.799 1.00 91.62 236 TYR A C 1
ATOM 1815 O O . TYR A 1 236 ? -19.081 -11.925 6.389 1.00 91.62 236 TYR A O 1
ATOM 1823 N N . VAL A 1 237 ? -19.028 -13.973 5.471 1.00 94.38 237 VAL A N 1
ATOM 1824 C CA . VAL A 1 237 ? -20.407 -14.325 5.849 1.00 94.38 237 VAL A CA 1
ATOM 1825 C C . VAL A 1 237 ? -20.538 -14.404 7.369 1.00 94.38 237 VAL A C 1
ATOM 1827 O O . VAL A 1 237 ? -21.401 -13.740 7.944 1.00 94.38 237 VAL A O 1
ATOM 1830 N N . ILE A 1 238 ? -19.638 -15.130 8.040 1.00 92.75 238 ILE A N 1
ATOM 1831 C CA . ILE A 1 238 ? -19.613 -15.225 9.507 1.00 92.75 238 ILE A CA 1
ATOM 1832 C C . ILE A 1 238 ? -19.443 -13.832 10.130 1.00 92.75 238 ILE A C 1
ATOM 1834 O O . ILE A 1 238 ? -20.187 -13.455 11.039 1.00 92.75 238 ILE A O 1
ATOM 1838 N N . SER A 1 239 ? -18.519 -13.028 9.600 1.00 91.81 239 SER A N 1
ATOM 1839 C CA . SER A 1 239 ? -18.287 -11.653 10.061 1.00 91.81 239 SER A CA 1
ATOM 1840 C C . SER A 1 239 ? -19.517 -10.758 9.876 1.00 91.81 239 SER A C 1
ATOM 1842 O O . SER A 1 239 ? -19.825 -9.941 10.746 1.00 91.81 239 SER A O 1
ATOM 1844 N N . THR A 1 240 ? -20.252 -10.925 8.774 1.00 94.06 240 THR A N 1
ATOM 1845 C CA . THR A 1 240 ? -21.501 -10.201 8.500 1.00 94.06 240 THR A CA 1
ATOM 1846 C C . THR A 1 240 ? -22.570 -10.553 9.528 1.00 94.06 240 THR A C 1
ATOM 1848 O O . THR A 1 240 ? -23.180 -9.649 10.095 1.00 94.06 240 THR A O 1
ATOM 1851 N N . ILE A 1 241 ? -22.756 -11.842 9.829 1.00 94.94 241 ILE A N 1
ATOM 1852 C CA . ILE A 1 241 ? -23.728 -12.303 10.831 1.00 94.94 241 ILE A CA 1
ATOM 1853 C C . ILE A 1 241 ? -23.396 -11.711 12.206 1.00 94.94 241 ILE A C 1
ATOM 1855 O O . ILE A 1 241 ? -24.259 -11.107 12.841 1.00 94.94 241 ILE A O 1
ATOM 1859 N N . MET A 1 242 ? -22.137 -11.805 12.641 1.00 92.94 242 MET A N 1
ATOM 1860 C CA . MET A 1 242 ? -21.709 -11.299 13.951 1.00 92.94 242 MET A CA 1
ATOM 1861 C C . MET A 1 242 ? -21.864 -9.778 14.072 1.00 92.94 242 MET A C 1
ATOM 1863 O O . MET A 1 242 ? -22.413 -9.286 15.058 1.00 92.94 242 MET A O 1
ATOM 1867 N N . ASN A 1 243 ? -21.443 -9.015 13.057 1.00 93.38 243 ASN A N 1
ATOM 1868 C CA . ASN A 1 243 ? -21.654 -7.564 13.039 1.00 93.38 243 ASN A CA 1
ATOM 1869 C C . ASN A 1 243 ? -23.147 -7.199 12.970 1.00 93.38 243 ASN A C 1
ATOM 1871 O O . ASN A 1 243 ? -23.550 -6.192 13.550 1.00 93.38 243 ASN A O 1
ATOM 1875 N N . GLY A 1 244 ? -23.971 -8.027 12.322 1.00 93.12 244 GLY A N 1
ATOM 1876 C CA . GLY A 1 244 ? -25.425 -7.879 12.287 1.00 93.12 244 GLY A CA 1
ATOM 1877 C C . GLY A 1 244 ? -26.070 -8.062 13.661 1.00 93.12 244 GLY A C 1
ATOM 1878 O O . GLY A 1 244 ? -26.923 -7.262 14.040 1.00 93.12 244 GLY A O 1
ATOM 1879 N N . ILE A 1 245 ? -25.619 -9.047 14.448 1.00 92.94 245 ILE A N 1
ATOM 1880 C CA . ILE A 1 245 ? -26.082 -9.257 15.831 1.00 92.94 245 ILE A CA 1
ATOM 1881 C C . ILE A 1 245 ? -25.749 -8.039 16.699 1.00 92.94 245 ILE A C 1
ATOM 1883 O O . ILE A 1 245 ? -26.619 -7.528 17.402 1.00 92.94 245 ILE A O 1
ATOM 1887 N N . ILE A 1 246 ? -24.519 -7.524 16.616 1.00 91.06 246 ILE A N 1
ATOM 1888 C CA . ILE A 1 246 ? -24.108 -6.323 17.362 1.00 91.06 246 ILE A CA 1
ATOM 1889 C C . ILE A 1 246 ? -24.951 -5.114 16.939 1.00 91.06 246 ILE A C 1
ATOM 1891 O O . ILE A 1 246 ? -25.411 -4.343 17.782 1.00 91.06 246 ILE A O 1
ATOM 1895 N N . LEU A 1 247 ? -25.198 -4.951 15.637 1.00 91.31 247 LEU A N 1
ATOM 1896 C CA . LEU A 1 247 ? -26.043 -3.875 15.127 1.00 91.31 247 LEU A CA 1
ATOM 1897 C C . LEU A 1 247 ? -27.483 -3.991 15.655 1.00 91.31 247 LEU A C 1
ATOM 1899 O O . LEU A 1 247 ? -28.068 -2.988 16.064 1.00 91.31 247 LEU A O 1
ATOM 1903 N N . ALA A 1 248 ? -28.033 -5.206 15.714 1.00 89.94 248 ALA A N 1
ATOM 1904 C CA . ALA A 1 248 ? -29.342 -5.469 16.301 1.00 89.94 248 ALA A CA 1
ATOM 1905 C C . ALA A 1 248 ? -29.376 -5.150 17.807 1.00 89.94 248 ALA A C 1
ATOM 1907 O O . ALA A 1 248 ? -30.336 -4.529 18.265 1.00 89.94 248 ALA A O 1
ATOM 1908 N N . GLN A 1 249 ? -28.319 -5.476 18.564 1.00 89.00 249 GLN A N 1
ATOM 1909 C CA . GLN A 1 249 ? -28.197 -5.103 19.981 1.00 89.00 249 GLN A CA 1
ATOM 1910 C C . GLN A 1 249 ? -28.243 -3.581 20.182 1.00 89.00 249 GLN A C 1
ATOM 1912 O O . GLN A 1 249 ? -28.906 -3.116 21.108 1.00 89.00 249 GLN A O 1
ATOM 1917 N N . ILE A 1 250 ? -27.619 -2.790 19.299 1.00 86.38 250 ILE A N 1
ATOM 1918 C CA . ILE A 1 250 ? -27.696 -1.318 19.365 1.00 86.38 250 ILE A CA 1
ATOM 1919 C C . ILE A 1 250 ? -29.139 -0.834 19.218 1.00 86.38 250 ILE A C 1
ATOM 1921 O O . ILE A 1 250 ? -29.568 0.056 19.954 1.00 86.38 250 ILE A O 1
ATOM 1925 N N . PHE A 1 251 ? -29.905 -1.406 18.288 1.00 84.94 251 PHE A N 1
ATOM 1926 C CA . PHE A 1 251 ? -31.312 -1.039 18.122 1.00 84.94 251 PHE A CA 1
ATOM 1927 C C . PHE A 1 251 ? -32.188 -1.530 19.281 1.00 84.94 251 PHE A C 1
ATOM 1929 O O . PHE A 1 251 ? -33.108 -0.817 19.681 1.00 84.94 251 PHE A O 1
ATOM 1936 N N . TRP A 1 252 ? -31.884 -2.694 19.858 1.00 85.75 252 TRP A N 1
ATOM 1937 C CA . TRP A 1 252 ? -32.625 -3.262 20.985 1.00 85.75 252 TRP A CA 1
ATOM 1938 C C . TRP A 1 252 ? -32.428 -2.461 22.282 1.00 85.75 252 TRP A C 1
ATOM 1940 O O . TRP A 1 252 ? -33.396 -2.066 22.932 1.00 85.75 252 TRP A O 1
ATOM 1950 N N . TYR A 1 253 ? -31.179 -2.146 22.638 1.00 81.94 253 TYR A N 1
ATOM 1951 C CA . TYR A 1 253 ? -30.843 -1.400 23.859 1.00 81.94 253 TYR A CA 1
ATOM 1952 C C . TYR A 1 253 ? -30.919 0.129 23.694 1.00 81.94 253 TYR A C 1
ATOM 1954 O O . TYR A 1 253 ? -30.661 0.881 24.636 1.00 81.94 253 TYR A O 1
ATOM 1962 N N . TRP A 1 254 ? -31.373 0.610 22.532 1.00 73.81 254 TRP A N 1
ATOM 1963 C CA . TRP A 1 254 ? -31.470 2.030 22.179 1.00 73.81 254 TRP A CA 1
ATOM 1964 C C . TRP A 1 254 ? -32.211 2.892 23.218 1.00 73.81 254 TRP A C 1
ATOM 1966 O O . TRP A 1 254 ? -31.860 4.051 23.457 1.00 73.81 254 TRP A O 1
ATOM 1976 N N . ASN A 1 255 ? -33.246 2.332 23.854 1.00 63.00 255 ASN A N 1
ATOM 1977 C CA . ASN A 1 255 ? -34.060 3.032 24.853 1.00 63.00 255 ASN A CA 1
ATOM 1978 C C . ASN A 1 255 ? -33.445 3.032 26.265 1.00 63.00 255 ASN A C 1
ATOM 1980 O O . ASN A 1 255 ? -33.756 3.934 27.049 1.00 63.00 255 ASN A O 1
ATOM 1984 N N . ALA A 1 256 ? -32.564 2.080 26.588 1.00 58.75 256 ALA A N 1
ATOM 1985 C CA . ALA A 1 256 ? -31.833 2.053 27.857 1.00 58.75 256 ALA A CA 1
ATOM 1986 C C . ALA A 1 256 ? -30.754 3.154 27.892 1.00 58.75 256 ALA A C 1
ATOM 1988 O O . ALA A 1 256 ? -30.644 3.892 28.875 1.00 58.75 256 ALA A O 1
ATOM 1989 N N . ASP A 1 257 ? -30.062 3.366 26.767 1.00 54.38 257 ASP A N 1
ATOM 1990 C CA . ASP A 1 257 ? -29.031 4.403 26.606 1.00 54.38 257 ASP A CA 1
ATOM 1991 C C . ASP A 1 257 ? -29.616 5.836 26.541 1.00 54.38 257 ASP A C 1
ATOM 1993 O O . ASP A 1 257 ? -28.992 6.814 26.973 1.00 54.38 257 ASP A O 1
ATOM 1997 N N . ALA A 1 258 ? -30.871 5.984 26.094 1.00 52.34 258 ALA A N 1
ATOM 1998 C CA . ALA A 1 258 ? -31.559 7.275 25.980 1.00 52.34 258 ALA A CA 1
ATOM 1999 C C . ALA A 1 258 ? -31.850 7.969 27.332 1.00 52.34 258 ALA A C 1
ATOM 2001 O O . ALA A 1 258 ? -32.003 9.196 27.369 1.00 52.34 258 ALA A O 1
ATOM 2002 N N . LYS A 1 259 ? -31.911 7.228 28.452 1.00 46.31 259 LYS A N 1
ATOM 2003 C CA . LYS A 1 259 ? -32.117 7.810 29.795 1.00 46.31 259 LYS A CA 1
ATOM 2004 C C . LYS A 1 259 ? -30.860 8.497 30.353 1.00 46.31 259 LYS A C 1
ATOM 2006 O O . LYS A 1 259 ? -31.006 9.487 31.065 1.00 46.31 259 LYS A O 1
ATOM 2011 N N . LYS A 1 260 ? -29.647 8.053 29.988 1.00 48.03 260 LYS A N 1
ATOM 2012 C CA . LYS A 1 260 ? -28.373 8.661 30.437 1.00 48.03 260 LYS A CA 1
ATOM 2013 C C . LYS A 1 260 ? -27.967 9.907 29.629 1.00 48.03 260 LYS A C 1
ATOM 2015 O O . LYS A 1 260 ? -27.352 10.812 30.185 1.00 48.03 260 LYS A O 1
ATOM 2020 N N . GLN A 1 261 ? -28.346 10.011 28.349 1.00 47.59 261 GLN A N 1
ATOM 2021 C CA . GLN A 1 261 ? -27.885 11.092 27.452 1.00 47.59 261 GLN A CA 1
ATOM 2022 C C . GLN A 1 261 ? -28.728 12.385 27.443 1.00 47.59 261 GLN A C 1
ATOM 2024 O O . GLN A 1 261 ? -28.291 13.391 26.876 1.00 47.59 261 GLN A O 1
ATOM 2029 N N . LYS A 1 262 ? -29.903 12.427 28.095 1.00 42.69 262 LYS A N 1
ATOM 2030 C CA . LYS A 1 262 ? -30.764 13.635 28.136 1.00 42.69 262 LYS A CA 1
ATOM 2031 C C . LYS A 1 262 ? -30.080 14.887 28.719 1.00 42.69 262 LYS A C 1
ATOM 2033 O O . LYS A 1 262 ? -30.560 15.987 28.472 1.00 42.69 262 LYS A O 1
ATOM 2038 N N . LYS A 1 263 ? -28.958 14.745 29.436 1.00 40.00 263 LYS A N 1
ATOM 2039 C CA . LYS A 1 263 ? -28.217 15.854 30.062 1.00 40.00 263 LYS A CA 1
ATOM 2040 C C . LYS A 1 263 ? -27.225 16.574 29.122 1.00 40.00 263 LYS A C 1
ATOM 2042 O O . LYS A 1 263 ? -26.865 17.704 29.414 1.00 40.00 263 LYS A O 1
ATOM 2047 N N . HIS A 1 264 ? -26.812 15.961 28.002 1.00 38.62 264 HIS A N 1
ATOM 2048 C CA . HIS A 1 264 ? -25.775 16.503 27.093 1.00 38.62 264 HIS A CA 1
ATOM 2049 C C . HIS A 1 264 ? -26.340 17.097 25.782 1.00 38.62 264 HIS A C 1
ATOM 2051 O O . HIS A 1 264 ? -25.685 17.880 25.102 1.00 38.62 264 HIS A O 1
ATOM 2057 N N . TYR A 1 265 ? -27.579 16.749 25.412 1.00 42.44 265 TYR A N 1
ATOM 2058 C CA . TYR A 1 265 ? -28.164 17.091 24.103 1.00 42.44 265 TYR A CA 1
ATOM 2059 C C . TYR A 1 265 ? -28.871 18.464 24.049 1.00 42.44 265 TYR A C 1
ATOM 2061 O O . TYR A 1 265 ? -29.347 18.874 22.990 1.00 42.44 265 TYR A O 1
ATOM 2069 N N . SER A 1 266 ? -28.963 19.195 25.166 1.00 40.16 266 SER A N 1
ATOM 2070 C CA . SER A 1 266 ? -29.604 20.522 25.220 1.00 40.16 266 SER A CA 1
ATOM 2071 C C . SER A 1 266 ? -28.777 21.641 24.567 1.00 40.16 266 SER A C 1
ATOM 2073 O O . SER A 1 266 ? -29.330 22.703 24.299 1.00 40.16 266 SER A O 1
ATOM 2075 N N . ALA A 1 267 ? -27.499 21.405 24.249 1.00 45.03 267 ALA A N 1
ATOM 2076 C CA . ALA A 1 267 ? -26.580 22.425 23.733 1.00 45.03 267 ALA A CA 1
ATOM 2077 C C . ALA A 1 267 ? -26.497 22.527 22.191 1.00 45.03 267 ALA A C 1
ATOM 2079 O O . ALA A 1 267 ? -25.946 23.495 21.680 1.00 45.03 267 ALA A O 1
ATOM 2080 N N . PHE A 1 268 ? -27.058 21.580 21.425 1.00 43.69 268 PHE A N 1
ATOM 2081 C CA . PHE A 1 268 ? -26.911 21.531 19.953 1.00 43.69 268 PHE A CA 1
ATOM 2082 C C . PHE A 1 268 ? -28.256 21.584 19.201 1.00 43.69 268 PHE A C 1
ATOM 2084 O O . PHE A 1 268 ? -28.444 20.990 18.143 1.00 43.69 268 PHE A O 1
ATOM 2091 N N . ARG A 1 269 ? -29.249 22.278 19.769 1.00 42.66 269 ARG A N 1
ATOM 2092 C CA . ARG A 1 269 ? -30.622 22.337 19.228 1.00 42.66 269 ARG A CA 1
ATOM 2093 C C . ARG A 1 269 ? -30.830 23.430 18.161 1.00 42.66 269 ARG A C 1
ATOM 2095 O O . ARG A 1 269 ? -31.925 23.526 17.619 1.00 42.66 269 ARG A O 1
ATOM 2102 N N . GLY A 1 270 ? -29.809 24.234 17.848 1.00 45.53 270 GLY A N 1
ATOM 2103 C CA . GLY A 1 270 ? -29.961 25.475 17.073 1.00 45.53 270 GLY A CA 1
ATOM 2104 C C . GLY A 1 270 ? -29.844 25.391 15.544 1.00 45.53 270 GLY A C 1
ATOM 2105 O O . GLY A 1 270 ? -30.299 26.311 14.879 1.00 45.53 270 GLY A O 1
ATOM 2106 N N . THR A 1 271 ? -29.265 24.339 14.952 1.00 45.41 271 THR A N 1
ATOM 2107 C CA . THR A 1 271 ? -28.736 24.461 13.567 1.00 45.41 271 THR A CA 1
ATOM 2108 C C . THR A 1 271 ? -29.485 23.687 12.476 1.00 45.41 271 THR A C 1
ATOM 2110 O O . THR A 1 271 ? -29.031 23.670 11.342 1.00 45.41 271 THR A O 1
ATOM 2113 N N . LEU A 1 272 ? -30.645 23.071 12.721 1.00 44.75 272 LEU A N 1
ATOM 2114 C CA . LEU A 1 272 ? -31.396 22.451 11.610 1.00 44.75 272 LEU A CA 1
ATOM 2115 C C . LEU A 1 272 ? -32.904 22.375 11.878 1.00 44.75 272 LEU A C 1
ATOM 2117 O O . LEU A 1 272 ? -33.491 21.312 12.084 1.00 44.75 272 LEU A O 1
ATOM 2121 N N . LEU A 1 273 ? -33.535 23.548 11.863 1.00 43.44 273 LEU A N 1
ATOM 2122 C CA . LEU A 1 273 ? -34.976 23.711 11.671 1.00 43.44 273 LEU A CA 1
ATOM 2123 C C . LEU A 1 273 ? -35.219 24.021 10.192 1.00 43.44 273 LEU A C 1
ATOM 2125 O O . LEU A 1 273 ? -35.322 25.175 9.799 1.00 43.44 273 LEU A O 1
ATOM 2129 N N . GLY A 1 274 ? -35.238 22.984 9.356 1.00 48.75 274 GLY A N 1
ATOM 2130 C CA . GLY A 1 274 ? -35.436 23.181 7.920 1.00 48.75 274 GLY A CA 1
ATOM 2131 C C . GLY A 1 274 ? -35.391 21.916 7.075 1.00 48.75 274 GLY A C 1
ATOM 2132 O O . GLY A 1 274 ? -34.904 21.967 5.958 1.00 48.75 274 GLY A O 1
ATOM 2133 N N . MET A 1 275 ? -35.845 20.765 7.581 1.00 43.50 275 MET A N 1
ATOM 2134 C CA . MET A 1 275 ? -36.083 19.586 6.736 1.00 43.50 275 MET A CA 1
ATOM 2135 C C . MET A 1 275 ? -37.372 18.898 7.196 1.00 43.50 275 MET A C 1
ATOM 2137 O O . MET A 1 275 ? -37.453 18.381 8.314 1.00 43.50 275 MET A O 1
ATOM 2141 N N . GLY A 1 276 ? -38.404 18.974 6.353 1.00 46.91 276 GLY A N 1
ATOM 2142 C CA . GLY A 1 276 ? -39.724 18.384 6.581 1.00 46.91 276 GLY A CA 1
ATOM 2143 C C . GLY A 1 276 ? -39.717 16.851 6.585 1.00 46.91 276 GLY A C 1
ATOM 2144 O O . GLY A 1 276 ? -38.770 16.233 6.115 1.00 46.91 276 GLY A O 1
ATOM 2145 N N . ARG A 1 277 ? -40.784 16.270 7.163 1.00 51.34 277 ARG A N 1
ATOM 2146 C CA . ARG A 1 277 ? -41.236 14.853 7.152 1.00 51.34 277 ARG A CA 1
ATOM 2147 C C . ARG A 1 277 ? -40.197 13.777 6.763 1.00 51.34 277 ARG A C 1
ATOM 2149 O O . ARG A 1 277 ? -40.438 12.940 5.905 1.00 51.34 277 ARG A O 1
ATOM 2156 N N . ILE A 1 278 ? -39.072 13.731 7.466 1.00 54.41 278 ILE A N 1
ATOM 2157 C CA . ILE A 1 278 ? -38.144 12.594 7.466 1.00 54.41 278 ILE A CA 1
ATOM 2158 C C . ILE A 1 278 ? -38.359 11.848 8.787 1.00 54.41 278 ILE A C 1
ATOM 2160 O O . ILE A 1 278 ? -38.471 12.490 9.837 1.00 54.41 278 ILE A O 1
ATOM 2164 N N . SER A 1 279 ? -38.450 10.510 8.757 1.00 63.28 279 SER A N 1
ATOM 2165 C CA . SER A 1 279 ? -38.669 9.711 9.973 1.00 63.28 279 SER A CA 1
ATOM 2166 C C . SER A 1 279 ? -37.638 10.092 11.049 1.00 63.28 279 SER A C 1
ATOM 2168 O O . SER A 1 279 ? -36.470 10.370 10.743 1.00 63.28 279 SER A O 1
ATOM 2170 N N . ALA A 1 280 ? -38.051 10.145 12.319 1.00 64.19 280 ALA A N 1
ATOM 2171 C CA . ALA A 1 280 ? -37.176 10.573 13.416 1.00 64.19 280 ALA A CA 1
ATOM 2172 C C . ALA A 1 280 ? -35.873 9.749 13.488 1.00 64.19 280 ALA A C 1
ATOM 2174 O O . ALA A 1 280 ? -34.834 10.261 13.910 1.00 64.19 280 ALA A O 1
ATOM 2175 N N . LEU A 1 281 ? -35.931 8.497 13.021 1.00 61.03 281 LEU A N 1
ATOM 2176 C CA . LEU A 1 281 ? -34.805 7.584 12.880 1.00 61.03 281 LEU A CA 1
ATOM 2177 C C . LEU A 1 281 ? -33.789 8.083 11.844 1.00 61.03 281 LEU A C 1
ATOM 2179 O O . LEU A 1 281 ? -32.627 8.297 12.179 1.00 61.03 281 LEU A O 1
ATOM 2183 N N . THR A 1 282 ? -34.236 8.349 10.616 1.00 68.38 282 THR A N 1
ATOM 2184 C CA . THR A 1 282 ? -33.382 8.843 9.521 1.00 68.38 282 THR A CA 1
ATOM 2185 C C . THR A 1 282 ? -32.736 10.191 9.843 1.00 68.38 282 THR A C 1
ATOM 2187 O O . THR A 1 282 ? -31.568 10.400 9.529 1.00 68.38 282 THR A O 1
ATOM 2190 N N . ARG A 1 283 ? -33.440 11.077 10.561 1.00 67.75 283 ARG A N 1
ATOM 2191 C CA . ARG A 1 283 ? -32.885 12.369 10.997 1.00 67.75 283 ARG A CA 1
ATOM 2192 C C . ARG A 1 283 ? -31.832 12.226 12.104 1.00 67.75 283 ARG A C 1
ATOM 2194 O O . ARG A 1 283 ? -30.853 12.961 12.121 1.00 67.75 283 ARG A O 1
ATOM 2201 N N . ARG A 1 284 ? -32.011 11.294 13.048 1.00 66.81 284 ARG A N 1
ATOM 2202 C CA . ARG A 1 284 ? -31.000 11.021 14.091 1.00 66.81 284 ARG A CA 1
ATOM 2203 C C . ARG A 1 284 ? -29.778 10.307 13.526 1.00 66.81 284 ARG A C 1
ATOM 2205 O O . ARG A 1 284 ? -28.667 10.597 13.961 1.00 66.81 284 ARG A O 1
ATOM 2212 N N . PHE A 1 285 ? -29.980 9.409 12.564 1.00 70.19 285 PHE A N 1
ATOM 2213 C CA . PHE A 1 285 ? -28.891 8.759 11.847 1.00 70.19 285 PHE A CA 1
ATOM 2214 C C . PHE A 1 285 ? -28.045 9.782 11.083 1.00 70.19 285 PHE A C 1
ATOM 2216 O O . PHE A 1 285 ? -26.835 9.807 11.281 1.00 70.19 285 PHE A O 1
ATOM 2223 N N . SER A 1 286 ? -28.659 10.675 10.296 1.00 69.81 286 SER A N 1
ATOM 2224 C CA . SER A 1 286 ? -27.916 11.692 9.538 1.00 69.81 286 SER A CA 1
ATOM 2225 C C . SER A 1 286 ? -27.144 12.660 10.440 1.00 69.81 286 SER A C 1
ATOM 2227 O O . SER A 1 286 ? -25.995 12.978 10.147 1.00 69.81 286 SER A O 1
ATOM 2229 N N . LEU A 1 287 ? -27.720 13.068 11.577 1.00 71.50 287 LEU A N 1
ATOM 2230 C CA . LEU A 1 287 ? -27.028 13.904 12.565 1.00 71.50 287 LEU A CA 1
ATOM 2231 C C . LEU A 1 287 ? -25.816 13.197 13.174 1.00 71.50 287 LEU A C 1
ATOM 2233 O O . LEU A 1 287 ? -24.730 13.771 13.192 1.00 71.50 287 LEU A O 1
ATOM 2237 N N . ARG A 1 288 ? -25.974 11.944 13.624 1.00 69.25 288 ARG A N 1
ATOM 2238 C CA . ARG A 1 288 ? -24.841 11.165 14.141 1.00 69.25 288 ARG A CA 1
ATOM 2239 C C . ARG A 1 288 ? -23.795 10.930 13.051 1.00 69.25 288 ARG A C 1
ATOM 2241 O O . ARG A 1 288 ? -22.611 10.931 13.355 1.00 69.25 288 ARG A O 1
ATOM 2248 N N . PHE A 1 289 ? -24.212 10.716 11.801 1.00 71.81 289 PHE A N 1
ATOM 2249 C CA . PHE A 1 289 ? -23.310 10.493 10.669 1.00 71.81 289 PHE A CA 1
ATOM 2250 C C . PHE A 1 289 ? -22.440 11.723 10.418 1.00 71.81 289 PHE A C 1
ATOM 2252 O O . PHE A 1 289 ? -21.219 11.608 10.363 1.00 71.81 289 PHE A O 1
ATOM 2259 N N . LEU A 1 290 ? -23.056 12.906 10.362 1.00 73.50 290 LEU A N 1
ATOM 2260 C CA . LEU A 1 290 ? -22.335 14.174 10.273 1.00 73.50 290 LEU A CA 1
ATOM 2261 C C . LEU A 1 290 ? -21.404 14.381 11.473 1.00 73.50 290 LEU A C 1
ATOM 2263 O O . LEU A 1 290 ? -20.280 14.831 11.295 1.00 73.50 290 LEU A O 1
ATOM 2267 N N . GLU A 1 291 ? -21.840 14.027 12.682 1.00 73.56 291 GLU A N 1
ATOM 2268 C CA . GLU A 1 291 ? -21.025 14.126 13.896 1.00 73.56 291 GLU A CA 1
ATOM 2269 C C . GLU A 1 291 ? -19.824 13.171 13.877 1.00 73.56 291 GLU A C 1
ATOM 2271 O O . GLU A 1 291 ? -18.717 13.579 14.211 1.00 73.56 291 GLU A O 1
ATOM 2276 N N . TYR A 1 292 ? -19.998 11.934 13.409 1.00 72.44 292 TYR A N 1
ATOM 2277 C CA . TYR A 1 292 ? -18.911 10.972 13.231 1.00 72.44 292 TYR A CA 1
ATOM 2278 C C . TYR A 1 292 ? -17.870 11.479 12.231 1.00 72.44 292 TYR A C 1
ATOM 2280 O O . TYR A 1 292 ? -16.686 11.524 12.554 1.00 72.44 292 TYR A O 1
ATOM 2288 N N . TRP A 1 293 ? -18.302 11.940 11.054 1.00 75.56 293 TRP A N 1
ATOM 2289 C CA . TRP A 1 293 ? -17.395 12.524 10.062 1.00 75.56 293 TRP A CA 1
ATOM 2290 C C . TRP A 1 293 ? -16.738 13.816 10.552 1.00 75.56 293 TRP A C 1
ATOM 2292 O O . TRP A 1 293 ? -15.559 14.043 10.286 1.00 75.56 293 TRP A O 1
ATOM 2302 N N . LYS A 1 294 ? -17.457 14.639 11.322 1.00 78.75 294 LYS A N 1
ATOM 2303 C CA . LYS A 1 294 ? -16.897 15.824 11.981 1.00 78.75 294 LYS A CA 1
ATOM 2304 C C . LYS A 1 294 ? -15.837 15.441 13.014 1.00 78.75 294 LYS A C 1
ATOM 2306 O O . LYS A 1 294 ? -14.808 16.105 13.073 1.00 78.75 294 LYS A O 1
ATOM 2311 N N . ASN A 1 295 ? -16.057 14.383 13.793 1.00 78.19 295 ASN A N 1
ATOM 2312 C CA . ASN A 1 295 ? -15.098 13.887 14.780 1.00 78.19 295 ASN A CA 1
ATOM 2313 C C . ASN A 1 295 ? -13.855 13.308 14.102 1.00 78.19 295 ASN A C 1
ATOM 2315 O O . ASN A 1 295 ? -12.752 13.679 14.486 1.00 78.19 295 ASN A O 1
ATOM 2319 N N . ILE A 1 296 ? -14.020 12.515 13.036 1.00 77.81 296 ILE A N 1
ATOM 2320 C CA . ILE A 1 296 ? -12.904 12.063 12.192 1.00 77.81 296 ILE A CA 1
ATOM 2321 C C . ILE A 1 296 ? -12.117 13.270 11.676 1.00 77.81 296 ILE A C 1
ATOM 2323 O O . ILE A 1 296 ? -10.907 13.356 11.871 1.00 77.81 296 ILE A O 1
ATOM 2327 N N . GLY A 1 297 ? -12.796 14.241 11.060 1.00 79.44 297 GLY A N 1
ATOM 2328 C CA . GLY A 1 297 ? -12.153 15.459 10.569 1.00 79.44 297 GLY A CA 1
ATOM 2329 C C . GLY A 1 297 ? -11.451 16.247 11.679 1.00 79.44 297 GLY A C 1
ATOM 2330 O O . GLY A 1 297 ? -10.372 16.794 11.461 1.00 79.44 297 GLY A O 1
ATOM 2331 N N . SER A 1 298 ? -12.020 16.271 12.886 1.00 80.94 298 SER A N 1
ATOM 2332 C CA . SER A 1 298 ? -11.412 16.890 14.065 1.00 80.94 298 SER A CA 1
ATOM 2333 C C . SER A 1 298 ? -10.155 16.153 14.527 1.00 80.94 298 SER A C 1
ATOM 2335 O O . SER A 1 298 ? -9.189 16.815 14.896 1.00 80.94 298 SER A O 1
ATOM 2337 N N . ASP A 1 299 ? -10.135 14.819 14.480 1.00 78.56 299 ASP A N 1
ATOM 2338 C CA . ASP A 1 299 ? -8.949 14.015 14.788 1.00 78.56 299 ASP A CA 1
ATOM 2339 C C . ASP A 1 299 ? -7.810 14.308 13.801 1.00 78.56 299 ASP A C 1
ATOM 2341 O O . ASP A 1 299 ? -6.678 14.547 14.225 1.00 78.56 299 ASP A O 1
ATOM 2345 N N . TYR A 1 300 ? -8.102 14.387 12.497 1.00 78.31 300 TYR A N 1
ATOM 2346 C CA . TYR A 1 300 ? -7.104 14.795 11.499 1.00 78.31 300 TYR A CA 1
ATOM 2347 C C . TYR A 1 300 ? -6.645 16.242 11.695 1.00 78.31 300 TYR A C 1
ATOM 2349 O O . TYR A 1 300 ? -5.455 16.534 11.603 1.00 78.31 300 TYR A O 1
ATOM 2357 N N . LYS A 1 301 ? -7.566 17.159 12.008 1.00 83.06 301 LYS A N 1
ATOM 2358 C CA . LYS A 1 301 ? -7.224 18.555 12.299 1.00 83.06 301 LYS A CA 1
ATOM 2359 C C . LYS A 1 301 ? -6.298 18.662 13.511 1.00 83.06 301 LYS A C 1
ATOM 2361 O O . LYS A 1 301 ? -5.333 19.419 13.454 1.00 83.06 301 LYS A O 1
ATOM 2366 N N . ALA A 1 302 ? -6.582 17.924 14.585 1.00 83.81 302 ALA A N 1
ATOM 2367 C CA . ALA A 1 302 ? -5.743 17.886 15.780 1.00 83.81 302 ALA A CA 1
ATOM 2368 C C . ALA A 1 302 ? -4.331 17.402 15.433 1.00 83.81 302 ALA A C 1
ATOM 2370 O O . ALA A 1 302 ? -3.356 18.081 15.736 1.00 83.81 302 ALA A O 1
ATOM 2371 N N . VAL A 1 303 ? -4.241 16.316 14.665 1.00 79.50 303 VAL A N 1
ATOM 2372 C CA . VAL A 1 303 ? -2.977 15.800 14.134 1.00 79.50 303 VAL A CA 1
ATOM 2373 C C . VAL A 1 303 ? -2.209 16.859 13.327 1.00 79.50 303 VAL A C 1
ATOM 2375 O O . VAL A 1 303 ? -1.008 17.032 13.528 1.00 79.50 303 VAL A O 1
ATOM 2378 N N . CYS A 1 304 ? -2.869 17.612 12.443 1.00 79.50 304 CYS A N 1
ATOM 2379 C CA . CYS A 1 304 ? -2.214 18.688 11.693 1.00 79.50 304 CYS A CA 1
ATOM 2380 C C . CYS A 1 304 ? -1.709 19.818 12.602 1.00 79.50 304 CYS A C 1
ATOM 2382 O O . CYS A 1 304 ? -0.608 20.329 12.393 1.00 79.50 304 CYS A O 1
ATOM 2384 N N . ILE A 1 305 ? -2.497 20.211 13.608 1.00 84.44 305 ILE A N 1
ATOM 2385 C CA . ILE A 1 305 ? -2.102 21.228 14.592 1.00 84.44 305 ILE A CA 1
ATOM 2386 C C . ILE A 1 305 ? -0.866 20.760 15.368 1.00 84.44 305 ILE A C 1
ATOM 2388 O O . ILE A 1 305 ? 0.074 21.539 15.535 1.00 84.44 305 ILE A O 1
ATOM 2392 N N . ASP A 1 306 ? -0.835 19.492 15.773 1.00 81.38 306 ASP A N 1
ATOM 2393 C CA . ASP A 1 306 ? 0.292 18.899 16.490 1.00 81.38 306 ASP A CA 1
ATOM 2394 C C . ASP A 1 306 ? 1.554 18.861 15.624 1.00 81.38 306 ASP A C 1
ATOM 2396 O O . ASP A 1 306 ? 2.618 19.274 16.083 1.00 81.38 306 ASP A O 1
ATOM 2400 N N . ILE A 1 307 ? 1.440 18.483 14.343 1.00 81.88 307 ILE A N 1
ATOM 2401 C CA . ILE A 1 307 ? 2.561 18.516 13.389 1.00 81.88 307 ILE A CA 1
ATOM 2402 C C . ILE A 1 307 ? 3.125 19.936 13.254 1.00 81.88 307 ILE A C 1
ATOM 2404 O O . ILE A 1 307 ? 4.344 20.116 13.278 1.00 81.88 307 ILE A O 1
ATOM 2408 N N . ILE A 1 308 ? 2.270 20.957 13.130 1.00 84.50 308 ILE A N 1
ATOM 2409 C CA . ILE A 1 308 ? 2.709 22.359 13.025 1.00 84.50 308 ILE A CA 1
ATOM 2410 C C . ILE A 1 308 ? 3.382 22.810 14.327 1.00 84.50 308 ILE A C 1
ATOM 2412 O O . ILE A 1 308 ? 4.428 23.461 14.293 1.00 84.50 308 ILE A O 1
ATOM 2416 N N . SER A 1 309 ? 2.796 22.465 15.474 1.00 84.81 309 SER A N 1
ATOM 2417 C CA . SER A 1 309 ? 3.342 22.781 16.796 1.00 84.81 309 SER A CA 1
ATOM 2418 C C . SER A 1 309 ? 4.723 22.151 16.993 1.00 84.81 309 SER A C 1
ATOM 2420 O O . SER A 1 309 ? 5.676 22.837 17.363 1.00 84.81 309 SER A O 1
ATOM 2422 N N . ASP A 1 310 ? 4.877 20.873 16.657 1.00 81.31 310 ASP A N 1
ATOM 2423 C CA . ASP A 1 310 ? 6.150 20.162 16.761 1.00 81.31 310 ASP A CA 1
ATOM 2424 C C . ASP A 1 310 ? 7.180 20.647 15.737 1.00 81.31 310 ASP A C 1
ATOM 2426 O O . ASP A 1 310 ? 8.369 20.751 16.063 1.00 81.31 310 ASP A O 1
ATOM 2430 N N . SER A 1 311 ? 6.729 21.049 14.546 1.00 84.25 311 SER A N 1
ATOM 2431 C CA . SER A 1 311 ? 7.590 21.679 13.541 1.00 84.25 311 SER A CA 1
ATOM 2432 C C . SER A 1 311 ? 8.192 22.987 14.054 1.00 84.25 311 SER A C 1
ATOM 2434 O O . SER A 1 311 ? 9.379 23.239 13.844 1.00 84.25 311 SER A O 1
ATOM 2436 N N . LYS A 1 312 ? 7.413 23.783 14.801 1.00 87.62 312 LYS A N 1
ATOM 2437 C CA . LYS A 1 312 ? 7.898 25.004 15.465 1.00 87.62 312 LYS A CA 1
ATOM 2438 C C . LYS A 1 312 ? 8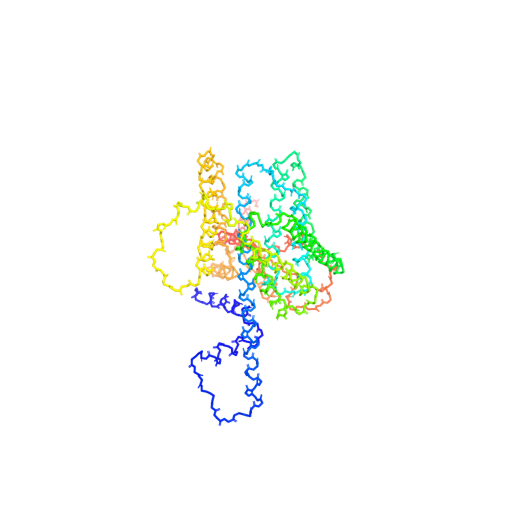.879 24.705 16.600 1.00 87.62 312 LYS A C 1
ATOM 2440 O O . LYS A 1 312 ? 9.850 25.436 16.761 1.00 87.62 312 LYS A O 1
ATOM 2445 N N . LYS A 1 313 ? 8.663 23.632 17.370 1.00 90.44 313 LYS A N 1
ATOM 2446 C CA . LYS A 1 313 ? 9.562 23.237 18.473 1.00 90.44 313 LYS A CA 1
ATOM 2447 C C . LYS A 1 313 ? 10.923 22.735 17.979 1.00 90.44 313 LYS A C 1
ATOM 2449 O O . LYS A 1 313 ? 11.924 22.928 18.663 1.00 90.44 313 LYS A O 1
ATOM 2454 N N . LYS A 1 314 ? 10.973 22.038 16.836 1.00 88.50 314 LYS A N 1
ATOM 2455 C CA . LYS A 1 314 ? 12.204 21.438 16.279 1.00 88.50 314 LYS A CA 1
ATOM 2456 C C . LYS A 1 314 ? 12.346 21.764 14.784 1.00 88.50 314 LYS A C 1
ATOM 2458 O O . LYS A 1 314 ? 12.152 20.873 13.947 1.00 88.50 314 LYS A O 1
ATOM 2463 N N . PRO A 1 315 ? 12.735 23.004 14.432 1.00 89.44 315 PRO A N 1
ATOM 2464 C CA . PRO A 1 315 ? 12.742 23.464 13.044 1.00 89.44 315 PRO A CA 1
ATOM 2465 C C . PRO A 1 315 ? 13.765 22.718 12.186 1.00 89.44 315 PRO A C 1
ATOM 2467 O O . PRO A 1 315 ? 13.434 22.302 11.083 1.00 89.44 315 PRO A O 1
ATOM 2470 N N . LEU A 1 316 ? 14.970 22.448 12.704 1.00 89.38 316 LEU A N 1
ATOM 2471 C CA . LEU A 1 316 ? 16.028 21.794 11.924 1.00 89.38 316 LEU A CA 1
ATOM 2472 C C . LEU A 1 316 ? 15.665 20.354 11.524 1.00 89.38 316 LEU A C 1
ATOM 2474 O O . LEU A 1 316 ? 15.854 19.957 10.378 1.00 89.38 316 LEU A O 1
ATOM 2478 N N . LYS A 1 317 ? 15.096 19.571 12.452 1.00 82.38 317 LYS A N 1
ATOM 2479 C CA . LYS A 1 317 ? 14.669 18.190 12.162 1.00 82.38 317 LYS A CA 1
ATOM 2480 C C . LYS A 1 317 ? 13.512 18.159 11.165 1.00 82.38 317 LYS A C 1
ATOM 2482 O O . LYS A 1 317 ? 13.496 17.319 10.273 1.00 82.38 317 LYS A O 1
ATOM 2487 N N . SER A 1 318 ? 12.567 19.085 11.307 1.00 85.38 318 SER A N 1
ATOM 2488 C CA . SER A 1 318 ? 11.403 19.183 10.422 1.00 85.38 318 SER A CA 1
ATOM 2489 C C . SER A 1 318 ? 11.801 19.662 9.027 1.00 85.38 318 SER A C 1
ATOM 2491 O O . SER A 1 318 ? 11.319 19.116 8.041 1.00 85.38 318 SER A O 1
ATOM 2493 N N . ALA A 1 319 ? 12.745 20.604 8.937 1.00 89.69 319 ALA A N 1
ATOM 2494 C CA . ALA A 1 319 ? 13.344 21.035 7.680 1.00 89.69 319 ALA A CA 1
ATOM 2495 C C . ALA A 1 319 ? 14.083 19.885 6.982 1.00 89.69 319 ALA A C 1
ATOM 2497 O O . ALA A 1 319 ? 13.896 19.696 5.786 1.00 89.69 319 ALA A O 1
ATOM 2498 N N . ALA A 1 320 ? 14.848 19.069 7.717 1.00 91.12 320 ALA A N 1
ATOM 2499 C CA . ALA A 1 320 ? 15.523 17.900 7.151 1.00 91.12 320 ALA A CA 1
ATOM 2500 C C . ALA A 1 320 ? 14.530 16.863 6.590 1.00 91.12 320 ALA A C 1
ATOM 2502 O O . ALA A 1 320 ? 14.704 16.390 5.469 1.00 91.12 320 ALA A O 1
ATOM 2503 N N . ILE A 1 321 ? 13.458 16.547 7.329 1.00 84.50 321 ILE A N 1
ATOM 2504 C CA . ILE A 1 321 ? 12.408 15.623 6.862 1.00 84.50 321 ILE A CA 1
ATOM 2505 C C . ILE A 1 321 ? 11.659 16.211 5.658 1.00 84.50 321 ILE A C 1
ATOM 2507 O O . ILE A 1 321 ? 11.434 15.512 4.672 1.00 84.50 321 ILE A O 1
ATOM 2511 N N . GLY A 1 322 ? 11.298 17.495 5.713 1.00 89.44 322 GLY A N 1
ATOM 2512 C CA . GLY A 1 322 ? 10.633 18.193 4.613 1.00 89.44 322 GLY A CA 1
ATOM 2513 C C . GLY A 1 322 ? 11.489 18.234 3.347 1.00 89.44 322 GLY A C 1
ATOM 2514 O O . GLY A 1 322 ? 10.985 17.945 2.265 1.00 89.44 322 GLY A O 1
ATOM 2515 N N . ALA A 1 323 ? 12.788 18.508 3.482 1.00 92.44 323 ALA A N 1
ATOM 2516 C CA . ALA A 1 323 ? 13.743 18.473 2.379 1.00 92.44 323 ALA A CA 1
ATOM 2517 C C . ALA A 1 323 ? 13.884 17.062 1.791 1.00 92.44 323 ALA A C 1
ATOM 2519 O O . ALA A 1 323 ? 13.878 16.917 0.573 1.00 92.44 323 ALA A O 1
ATOM 2520 N N . ALA A 1 324 ? 13.935 16.020 2.629 1.00 90.00 324 ALA A N 1
ATOM 2521 C CA . ALA A 1 324 ? 13.983 14.633 2.165 1.00 90.00 324 ALA A CA 1
ATOM 2522 C C . ALA A 1 324 ? 12.719 14.242 1.378 1.00 90.00 324 ALA A C 1
ATOM 2524 O O . ALA A 1 324 ? 12.818 13.658 0.302 1.00 90.00 324 ALA A O 1
ATOM 2525 N N . LEU A 1 325 ? 11.529 14.611 1.868 1.00 86.19 325 LEU A N 1
ATOM 2526 C CA . LEU A 1 325 ? 10.268 14.366 1.160 1.00 86.19 325 LEU A CA 1
ATOM 2527 C C . LEU A 1 325 ? 10.184 15.151 -0.154 1.00 86.19 325 LEU A C 1
ATOM 2529 O O . LEU A 1 325 ? 9.752 14.600 -1.163 1.00 86.19 325 LEU A O 1
ATOM 2533 N N . ALA A 1 326 ? 10.628 16.409 -0.163 1.00 90.50 326 ALA A N 1
ATOM 2534 C CA . ALA A 1 326 ? 10.693 17.218 -1.376 1.00 90.50 326 ALA A CA 1
ATOM 2535 C C . ALA A 1 326 ? 11.679 16.630 -2.398 1.00 90.50 326 ALA A C 1
ATOM 2537 O O . ALA A 1 326 ? 11.356 16.564 -3.582 1.00 90.50 326 ALA A O 1
ATOM 2538 N N . ALA A 1 327 ? 12.840 16.144 -1.949 1.00 91.06 327 ALA A N 1
ATOM 2539 C CA . ALA A 1 327 ? 13.825 15.478 -2.796 1.00 91.06 327 ALA A CA 1
ATOM 2540 C C . ALA A 1 327 ? 13.279 14.170 -3.387 1.00 91.06 327 ALA A C 1
ATOM 2542 O O . ALA A 1 327 ? 13.440 13.939 -4.580 1.00 91.06 327 ALA A O 1
ATOM 2543 N N . LEU A 1 328 ? 12.576 13.351 -2.595 1.00 88.56 328 LEU A N 1
ATOM 2544 C CA . LEU A 1 328 ? 11.914 12.134 -3.080 1.00 88.56 328 LEU A CA 1
ATOM 2545 C C . LEU A 1 328 ? 10.788 12.447 -4.071 1.00 88.56 328 LEU A C 1
ATOM 2547 O O . LEU A 1 328 ? 10.674 11.784 -5.098 1.00 88.56 328 LEU A O 1
ATOM 2551 N N . ALA A 1 329 ? 9.979 13.474 -3.803 1.00 87.00 329 ALA A N 1
ATOM 2552 C CA . ALA A 1 329 ? 8.937 13.918 -4.726 1.00 87.00 329 ALA A CA 1
ATOM 2553 C C . ALA A 1 329 ? 9.532 14.447 -6.041 1.00 87.00 329 ALA A C 1
ATOM 2555 O O . ALA A 1 329 ? 9.010 14.163 -7.120 1.00 87.00 329 ALA A O 1
ATOM 2556 N N . TYR A 1 330 ? 10.644 15.181 -5.959 1.00 91.06 330 TYR A N 1
ATOM 2557 C CA . TYR A 1 330 ? 11.394 15.639 -7.122 1.00 91.06 330 TYR A CA 1
ATOM 2558 C C . TYR A 1 330 ? 11.982 14.459 -7.904 1.00 91.06 330 TYR A C 1
ATOM 2560 O O . TYR A 1 330 ? 11.789 14.394 -9.116 1.00 91.06 330 TYR A O 1
ATOM 2568 N N . ALA A 1 331 ? 12.608 13.496 -7.223 1.00 90.94 331 ALA A N 1
ATOM 2569 C CA . ALA A 1 331 ? 13.156 12.279 -7.820 1.00 90.94 331 ALA A CA 1
ATOM 2570 C C . ALA A 1 331 ? 12.071 11.458 -8.530 1.00 90.94 331 ALA A C 1
ATOM 2572 O O . ALA A 1 331 ? 12.247 11.098 -9.685 1.00 90.94 331 ALA A O 1
ATOM 2573 N N . TYR A 1 332 ? 10.908 11.263 -7.898 1.00 86.50 332 TYR A N 1
ATOM 2574 C CA . TYR A 1 332 ? 9.761 10.584 -8.509 1.00 86.50 332 TYR A CA 1
ATOM 2575 C C . TYR A 1 332 ? 9.258 11.307 -9.765 1.00 86.50 332 TYR A C 1
ATOM 2577 O O . TYR A 1 332 ? 9.016 10.688 -10.797 1.00 86.50 332 TYR A O 1
ATOM 2585 N N . LYS A 1 333 ? 9.124 12.639 -9.707 1.00 85.38 333 LYS A N 1
ATOM 2586 C CA . LYS A 1 333 ? 8.639 13.435 -10.843 1.00 85.38 333 LYS A CA 1
ATOM 2587 C C . LYS A 1 333 ? 9.627 13.468 -12.012 1.00 85.38 333 LYS A C 1
ATOM 2589 O O . LYS A 1 333 ? 9.203 13.598 -13.156 1.00 85.38 333 LYS A O 1
ATOM 2594 N N . THR A 1 334 ? 10.921 13.408 -11.719 1.00 89.25 334 THR A N 1
ATOM 2595 C CA . THR A 1 334 ? 12.004 13.490 -12.709 1.00 89.25 334 THR A CA 1
ATOM 2596 C C . THR A 1 334 ? 12.599 12.125 -13.048 1.00 89.25 334 THR A C 1
ATOM 2598 O O . THR A 1 334 ? 13.608 12.061 -13.739 1.00 89.25 334 THR A O 1
ATOM 2601 N N . ASN A 1 335 ? 12.007 11.024 -12.585 1.00 90.81 335 ASN A N 1
ATOM 2602 C CA . ASN A 1 335 ? 12.507 9.687 -12.873 1.00 90.81 335 ASN A CA 1
ATOM 2603 C C . ASN A 1 335 ? 12.399 9.392 -14.388 1.00 90.81 335 ASN A C 1
ATOM 2605 O O . ASN A 1 335 ? 11.283 9.432 -14.917 1.00 90.81 335 ASN A O 1
ATOM 2609 N N . PRO A 1 336 ? 13.517 9.139 -15.102 1.00 90.12 336 PRO A N 1
ATOM 2610 C CA . PRO A 1 336 ? 13.493 8.941 -16.548 1.00 90.12 336 PRO A CA 1
ATOM 2611 C C . PRO A 1 336 ? 12.830 7.613 -16.921 1.00 90.12 336 PRO A C 1
ATOM 2613 O O . PRO A 1 336 ? 13.155 6.561 -16.378 1.00 90.12 336 PRO A O 1
ATOM 2616 N N . ASN A 1 337 ? 11.919 7.648 -17.888 1.00 89.00 337 ASN A N 1
ATOM 2617 C CA . ASN A 1 337 ? 11.238 6.448 -18.372 1.00 89.00 337 ASN A CA 1
ATOM 2618 C C . ASN A 1 337 ? 12.017 5.761 -19.518 1.00 89.00 337 ASN A C 1
ATOM 2620 O O . ASN A 1 337 ? 13.044 6.250 -19.992 1.00 89.00 337 ASN A O 1
ATOM 2624 N N . GLU A 1 338 ? 11.508 4.624 -19.997 1.00 88.00 338 GLU A N 1
ATOM 2625 C CA . GLU A 1 338 ? 12.091 3.891 -21.129 1.00 88.00 338 GLU A CA 1
ATOM 2626 C C . GLU A 1 338 ? 12.217 4.746 -22.404 1.00 88.00 338 GLU A C 1
ATOM 2628 O O . GLU A 1 338 ? 13.213 4.654 -23.118 1.00 88.00 338 GLU A O 1
ATOM 2633 N N . ARG A 1 339 ? 11.254 5.631 -22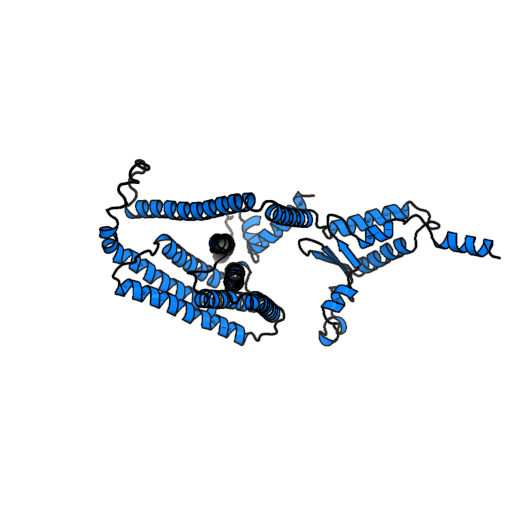.690 1.00 87.75 339 ARG A N 1
ATOM 2634 C CA . ARG A 1 339 ? 11.341 6.528 -23.854 1.00 87.75 339 ARG A CA 1
ATOM 2635 C C . ARG A 1 339 ? 12.440 7.563 -23.678 1.00 87.75 339 ARG A C 1
ATOM 2637 O O . ARG A 1 339 ? 13.154 7.831 -24.634 1.00 87.75 339 ARG A O 1
ATOM 2644 N N . ASP A 1 340 ? 12.604 8.108 -22.477 1.00 88.44 340 ASP A N 1
ATOM 2645 C CA . ASP A 1 340 ? 13.673 9.063 -22.182 1.00 88.44 340 ASP A CA 1
ATOM 2646 C C . ASP A 1 340 ? 15.046 8.410 -22.389 1.00 88.44 340 ASP A C 1
ATOM 2648 O O . ASP A 1 340 ? 15.937 9.031 -22.960 1.00 88.44 340 ASP A O 1
ATOM 2652 N N . MET A 1 341 ? 15.197 7.129 -22.021 1.00 90.25 341 MET A N 1
ATOM 2653 C CA . MET A 1 341 ? 16.392 6.329 -22.327 1.00 90.25 341 MET A CA 1
ATOM 2654 C C . MET A 1 341 ? 16.664 6.241 -23.832 1.00 90.25 341 MET A C 1
ATOM 2656 O O . MET A 1 341 ? 17.783 6.496 -24.278 1.00 90.25 341 MET A O 1
ATOM 2660 N N . LEU A 1 342 ? 15.644 5.893 -24.620 1.00 91.88 342 LEU A N 1
ATOM 2661 C CA . LEU A 1 342 ? 15.767 5.759 -26.073 1.00 91.88 342 LEU A CA 1
ATOM 2662 C C . LEU A 1 342 ? 16.033 7.107 -26.759 1.00 91.88 342 LEU A C 1
ATOM 2664 O O . LEU A 1 342 ? 16.849 7.176 -27.680 1.00 91.88 342 LEU A O 1
ATOM 2668 N N . ASN A 1 343 ? 15.395 8.179 -26.286 1.00 93.81 343 ASN A N 1
ATOM 2669 C CA . ASN A 1 343 ? 15.616 9.540 -26.767 1.00 93.81 343 ASN A CA 1
ATOM 2670 C C . ASN A 1 343 ? 17.046 9.992 -26.471 1.00 93.81 343 ASN A C 1
ATOM 2672 O O . ASN A 1 343 ? 17.747 10.387 -27.396 1.00 93.81 343 ASN A O 1
ATOM 2676 N N . THR A 1 344 ? 17.522 9.832 -25.228 1.00 93.12 344 THR A N 1
ATOM 2677 C CA . THR A 1 344 ? 18.910 10.165 -24.866 1.00 93.12 344 THR A CA 1
ATOM 2678 C C . THR A 1 344 ? 19.896 9.376 -25.725 1.00 93.12 344 THR A C 1
ATOM 2680 O O . THR A 1 344 ? 20.836 9.950 -26.264 1.00 93.12 344 THR A O 1
ATOM 2683 N N . LEU A 1 345 ? 19.680 8.072 -25.925 1.00 93.75 345 LEU A N 1
ATOM 2684 C CA . LEU A 1 345 ? 20.555 7.268 -26.781 1.00 93.75 345 LEU A CA 1
ATOM 2685 C C . LEU A 1 345 ? 20.581 7.781 -28.230 1.00 93.75 345 LEU A C 1
ATOM 2687 O O . LEU A 1 345 ? 21.633 7.791 -28.864 1.00 93.75 345 LEU A O 1
ATOM 2691 N N . THR A 1 346 ? 19.435 8.219 -28.749 1.00 94.06 346 THR A N 1
ATOM 2692 C CA . THR A 1 346 ? 19.314 8.769 -30.106 1.00 94.06 346 THR A CA 1
ATOM 2693 C C . THR A 1 346 ? 20.015 10.121 -30.231 1.00 94.06 346 THR A C 1
ATOM 2695 O O . THR A 1 346 ? 20.783 10.317 -31.168 1.00 94.06 346 THR A O 1
ATOM 2698 N N . GLU A 1 347 ? 19.830 11.017 -29.261 1.00 94.81 347 GLU A N 1
ATOM 2699 C CA . GLU A 1 347 ? 20.510 12.317 -29.201 1.00 94.81 347 GLU A CA 1
ATOM 2700 C C . GLU A 1 347 ? 22.034 12.155 -29.138 1.00 94.81 347 GLU A C 1
ATOM 2702 O O . GLU A 1 347 ? 22.766 12.813 -29.876 1.00 94.81 347 GLU A O 1
ATOM 2707 N N . ARG A 1 348 ? 22.528 11.227 -28.307 1.00 94.62 348 ARG A N 1
ATOM 2708 C CA . ARG A 1 348 ? 23.965 10.932 -28.203 1.00 94.62 348 ARG A CA 1
ATOM 2709 C C . ARG A 1 348 ? 24.538 10.339 -29.490 1.00 94.62 348 ARG A C 1
ATOM 2711 O O . ARG A 1 348 ? 25.624 10.734 -29.903 1.00 94.62 348 ARG A O 1
ATOM 2718 N N . ARG A 1 349 ? 23.799 9.461 -30.178 1.00 94.06 349 ARG A N 1
ATOM 2719 C CA . ARG A 1 349 ? 24.188 8.983 -31.520 1.00 94.06 349 ARG A CA 1
ATOM 2720 C C . ARG A 1 349 ? 24.263 10.126 -32.524 1.00 94.06 349 ARG A C 1
ATOM 2722 O O . ARG A 1 349 ? 25.213 10.185 -33.292 1.00 94.06 349 ARG A O 1
ATOM 2729 N N . GLN A 1 350 ? 23.283 11.027 -32.516 1.00 94.94 350 GLN A N 1
ATOM 2730 C CA . GLN A 1 350 ? 23.284 12.174 -33.416 1.00 94.94 350 GLN A CA 1
ATOM 2731 C C . GLN A 1 350 ? 24.501 13.073 -33.175 1.00 94.94 350 GLN A C 1
ATOM 2733 O O . GLN A 1 350 ? 25.099 13.527 -34.143 1.00 94.94 350 GLN A O 1
ATOM 2738 N N . ALA A 1 351 ? 24.907 13.272 -31.917 1.00 93.56 351 ALA A N 1
ATOM 2739 C CA . ALA A 1 351 ? 26.128 14.007 -31.591 1.00 93.56 351 ALA A CA 1
ATOM 2740 C C . ALA A 1 351 ? 27.389 13.338 -32.174 1.00 93.56 351 ALA A C 1
ATOM 2742 O O . ALA A 1 351 ? 28.188 14.021 -32.805 1.00 93.56 351 ALA A O 1
ATOM 2743 N N . MET A 1 352 ? 27.531 12.012 -32.047 1.00 92.12 352 MET A N 1
ATOM 2744 C CA . MET A 1 352 ? 28.678 11.282 -32.618 1.00 92.12 352 MET A CA 1
ATOM 2745 C C . MET A 1 352 ? 28.720 11.347 -34.146 1.00 92.12 352 MET A C 1
ATOM 2747 O O . MET A 1 352 ? 29.786 11.499 -34.726 1.00 92.12 352 MET A O 1
ATOM 2751 N N . VAL A 1 353 ? 27.563 11.282 -34.813 1.00 93.56 353 VAL A N 1
ATOM 2752 C CA . VAL A 1 353 ? 27.481 11.341 -36.286 1.00 93.56 353 VAL A CA 1
ATOM 2753 C C . VAL A 1 353 ? 27.988 12.675 -36.850 1.00 93.56 353 VAL A C 1
ATOM 2755 O O . VAL A 1 353 ? 28.429 12.725 -37.995 1.00 93.56 353 VAL A O 1
ATOM 2758 N N . LEU A 1 354 ? 27.931 13.757 -36.070 1.00 93.50 354 LEU A N 1
ATOM 2759 C CA . LEU A 1 354 ? 28.432 15.069 -36.489 1.00 93.50 354 LEU A CA 1
ATOM 2760 C C . LEU A 1 354 ? 29.961 15.181 -36.417 1.00 93.50 354 LEU A C 1
ATOM 2762 O O . LEU A 1 354 ? 30.523 16.103 -37.008 1.00 93.50 354 LEU A O 1
ATOM 2766 N N . LEU A 1 355 ? 30.626 14.271 -35.704 1.00 92.31 355 LEU A N 1
ATOM 2767 C CA . LEU A 1 355 ? 32.074 14.257 -35.555 1.00 92.31 355 LEU A CA 1
ATOM 2768 C C . LEU A 1 355 ? 32.712 13.288 -36.564 1.00 92.31 355 LEU A C 1
ATOM 2770 O O . LEU A 1 355 ? 32.172 12.203 -36.791 1.00 92.31 355 LEU A O 1
ATOM 2774 N N . PRO A 1 356 ? 33.877 13.622 -37.144 1.00 91.56 356 PRO A N 1
ATOM 2775 C CA . PRO A 1 356 ? 34.685 12.660 -37.883 1.00 91.56 356 PRO A CA 1
ATOM 2776 C C . PRO A 1 356 ? 35.136 11.500 -36.989 1.00 91.56 356 PRO A C 1
ATOM 2778 O O . PRO A 1 356 ? 35.547 11.718 -35.852 1.00 91.56 356 PRO A O 1
ATOM 2781 N N . ASN A 1 357 ? 35.157 10.285 -37.539 1.00 89.38 357 ASN A N 1
ATOM 2782 C CA . ASN A 1 357 ? 35.551 9.079 -36.800 1.00 89.38 357 ASN A CA 1
ATOM 2783 C C . ASN A 1 357 ? 36.975 9.141 -36.211 1.00 89.38 357 ASN A C 1
ATOM 2785 O O . ASN A 1 357 ? 37.271 8.393 -35.289 1.00 89.38 357 ASN A O 1
ATOM 2789 N N . SER A 1 358 ? 37.864 9.991 -36.739 1.00 89.19 358 SER A N 1
ATOM 2790 C CA . SER A 1 358 ? 39.244 10.121 -36.245 1.00 89.19 358 SER A CA 1
ATOM 2791 C C . SER A 1 358 ? 39.322 10.698 -34.830 1.00 89.19 358 SER A C 1
ATOM 2793 O O . SER A 1 358 ? 40.192 10.304 -34.066 1.00 89.19 358 SER A O 1
ATOM 2795 N N . ILE A 1 359 ? 38.383 11.577 -34.468 1.00 89.62 359 ILE A N 1
ATOM 2796 C CA . ILE A 1 359 ? 38.362 12.265 -33.168 1.00 89.62 359 ILE A CA 1
ATOM 2797 C C . ILE A 1 359 ? 37.343 11.663 -32.191 1.00 89.62 359 ILE A C 1
ATOM 2799 O O . ILE A 1 359 ? 37.063 12.244 -31.146 1.00 89.62 359 ILE A O 1
ATOM 2803 N N . HIS A 1 360 ? 36.734 10.523 -32.531 1.00 92.06 360 HIS A N 1
ATOM 2804 C CA . HIS A 1 360 ? 35.778 9.856 -31.647 1.00 92.06 360 HIS A CA 1
ATOM 2805 C C . HIS A 1 360 ? 36.488 9.252 -30.440 1.00 92.06 360 HIS A C 1
ATOM 2807 O O . HIS A 1 360 ? 37.489 8.549 -30.567 1.00 92.06 360 HIS A O 1
ATOM 2813 N N . ASN A 1 361 ? 35.917 9.458 -29.257 1.00 92.62 361 ASN A N 1
ATOM 2814 C CA . ASN A 1 361 ? 36.361 8.748 -28.071 1.00 92.62 361 ASN A CA 1
ATOM 2815 C C . ASN A 1 361 ? 35.883 7.281 -28.094 1.00 92.62 361 ASN A C 1
ATOM 2817 O O . ASN A 1 361 ? 34.679 6.995 -28.114 1.00 92.62 361 ASN A O 1
ATOM 2821 N N . ALA A 1 362 ? 36.822 6.336 -27.992 1.00 91.44 362 ALA A N 1
ATOM 2822 C CA . ALA A 1 362 ? 36.526 4.904 -28.028 1.00 91.44 362 ALA A CA 1
ATOM 2823 C C . ALA A 1 362 ? 35.593 4.423 -26.892 1.00 91.44 362 ALA A C 1
ATOM 2825 O O . ALA A 1 362 ? 34.881 3.427 -27.048 1.00 91.44 362 ALA A O 1
ATOM 2826 N N . GLU A 1 363 ? 35.573 5.084 -25.730 1.00 92.38 363 GLU A N 1
ATOM 2827 C CA . GLU A 1 363 ? 34.631 4.775 -24.647 1.00 92.38 363 GLU A CA 1
ATOM 2828 C C . GLU A 1 363 ? 33.194 5.153 -25.029 1.00 92.38 363 GLU A C 1
ATOM 2830 O O . GLU A 1 363 ? 32.283 4.335 -24.854 1.00 92.38 363 GLU A O 1
ATOM 2835 N N . SER A 1 364 ? 32.997 6.343 -25.611 1.00 93.44 364 SER A N 1
ATOM 2836 C CA . SER A 1 364 ? 31.692 6.803 -26.113 1.00 93.44 364 SER A CA 1
ATOM 2837 C C . SER A 1 364 ? 31.137 5.847 -27.170 1.00 93.44 364 SER A C 1
ATOM 2839 O O . SER A 1 364 ? 29.979 5.416 -27.089 1.00 93.44 364 SER A O 1
ATOM 2841 N N . ASP A 1 365 ? 31.986 5.429 -28.110 1.00 93.56 365 ASP A N 1
ATOM 2842 C CA . ASP A 1 365 ? 31.614 4.482 -29.161 1.00 93.56 365 ASP A CA 1
ATOM 2843 C C . ASP A 1 365 ? 31.230 3.112 -28.611 1.00 93.56 365 ASP A C 1
ATOM 2845 O O . ASP A 1 365 ? 30.193 2.546 -28.984 1.00 93.56 365 ASP A O 1
ATOM 2849 N N . ARG A 1 366 ? 32.011 2.566 -27.670 1.00 93.94 366 ARG A N 1
ATOM 2850 C CA . ARG A 1 366 ? 31.672 1.296 -27.006 1.00 93.94 366 ARG A CA 1
ATOM 2851 C C . ARG A 1 366 ? 30.374 1.419 -26.207 1.00 93.94 366 ARG A C 1
ATOM 2853 O O . ARG A 1 366 ? 29.561 0.485 -26.214 1.00 93.94 366 ARG A O 1
ATOM 2860 N N . ALA A 1 367 ? 30.142 2.550 -25.543 1.00 93.69 367 ALA A N 1
ATOM 2861 C CA . ALA A 1 367 ? 28.933 2.803 -24.766 1.00 93.69 367 ALA A CA 1
ATOM 2862 C C . ALA A 1 367 ? 27.672 2.833 -25.647 1.00 93.69 367 ALA A C 1
ATOM 2864 O O . ALA A 1 367 ? 26.658 2.235 -25.262 1.00 93.69 367 ALA A O 1
ATOM 2865 N N . LEU A 1 368 ? 27.735 3.455 -26.830 1.00 94.62 368 LEU A N 1
ATOM 2866 C CA . LEU A 1 368 ? 26.649 3.441 -27.814 1.00 94.62 368 LEU A CA 1
ATOM 2867 C C . LEU A 1 368 ? 26.473 2.069 -28.466 1.00 94.62 368 LEU A C 1
ATOM 2869 O O . LEU A 1 368 ? 25.349 1.564 -28.553 1.00 94.62 368 LEU A O 1
ATOM 2873 N N . THR A 1 369 ? 27.565 1.453 -28.916 1.00 94.00 369 THR A N 1
ATOM 2874 C CA . THR A 1 369 ? 27.542 0.180 -29.651 1.00 94.00 369 THR A CA 1
ATOM 2875 C C . THR A 1 369 ? 26.973 -0.936 -28.780 1.00 94.00 369 THR A C 1
ATOM 2877 O O . THR A 1 369 ? 26.052 -1.638 -29.199 1.00 94.00 369 THR A O 1
ATOM 2880 N N . SER A 1 370 ? 27.435 -1.057 -27.533 1.00 94.56 370 SER A N 1
ATOM 2881 C CA . SER A 1 370 ? 26.937 -2.071 -26.594 1.00 94.56 370 SER A CA 1
ATOM 2882 C C . SER A 1 370 ? 25.438 -1.920 -26.309 1.00 94.56 370 SER A C 1
ATOM 2884 O O . SER A 1 370 ? 24.695 -2.896 -26.398 1.00 94.56 370 SER A O 1
ATOM 2886 N N . ARG A 1 371 ? 24.954 -0.698 -26.048 1.00 94.44 371 ARG A N 1
ATOM 2887 C CA . ARG A 1 371 ? 23.521 -0.420 -25.832 1.00 94.44 371 ARG A CA 1
ATOM 2888 C C . ARG A 1 371 ? 22.682 -0.714 -27.074 1.00 94.44 371 ARG A C 1
ATOM 2890 O O . ARG A 1 371 ? 21.601 -1.284 -26.957 1.00 94.44 371 ARG A O 1
ATOM 2897 N N . THR A 1 372 ? 23.192 -0.374 -28.256 1.00 94.31 372 THR A N 1
ATOM 2898 C CA . THR A 1 372 ? 22.555 -0.693 -29.544 1.00 94.31 372 THR A CA 1
ATOM 2899 C C . THR A 1 372 ? 22.424 -2.200 -29.731 1.00 94.31 372 THR A C 1
ATOM 2901 O O . THR A 1 372 ? 21.347 -2.685 -30.067 1.00 94.31 372 THR A O 1
ATOM 2904 N N . LEU A 1 373 ? 23.492 -2.946 -29.446 1.00 94.88 373 LEU A N 1
ATOM 2905 C CA . LEU A 1 373 ? 23.497 -4.402 -29.516 1.00 94.88 373 LEU A CA 1
ATOM 2906 C C . LEU A 1 373 ? 22.451 -5.008 -28.573 1.00 94.88 373 LEU A C 1
ATOM 2908 O O . LEU A 1 373 ? 21.673 -5.863 -28.988 1.00 94.88 373 LEU A O 1
ATOM 2912 N N . TYR A 1 374 ? 22.398 -4.548 -27.320 1.00 94.06 374 TYR A N 1
ATOM 2913 C CA . TYR A 1 374 ? 21.432 -5.055 -26.344 1.00 94.06 374 TYR A CA 1
ATOM 2914 C C . TYR A 1 374 ? 19.985 -4.720 -26.719 1.00 94.06 374 TYR A C 1
ATOM 2916 O O . TYR A 1 374 ? 19.109 -5.556 -26.510 1.00 94.06 374 TYR A O 1
ATOM 2924 N N . LEU A 1 375 ? 19.728 -3.542 -27.293 1.00 92.56 375 LEU A N 1
ATOM 2925 C CA . LEU A 1 375 ? 18.403 -3.175 -27.799 1.00 92.56 375 LEU A CA 1
ATOM 2926 C C . LEU A 1 375 ? 17.979 -4.051 -28.979 1.00 92.56 375 LEU A C 1
ATOM 2928 O O . LEU A 1 375 ? 16.878 -4.592 -28.959 1.00 92.56 375 LEU A O 1
ATOM 2932 N N . ASN A 1 376 ? 18.864 -4.244 -29.960 1.00 92.38 376 ASN A N 1
ATOM 2933 C CA . ASN A 1 376 ? 18.584 -5.062 -31.144 1.00 92.38 376 ASN A CA 1
ATOM 2934 C C . ASN A 1 376 ? 18.332 -6.535 -30.793 1.00 92.38 376 ASN A C 1
ATOM 2936 O O . ASN A 1 376 ? 17.611 -7.223 -31.504 1.00 92.38 376 ASN A O 1
ATOM 2940 N N . GLN A 1 377 ? 18.924 -7.019 -29.699 1.00 92.12 377 GLN A N 1
ATOM 2941 C CA . GLN A 1 377 ? 18.721 -8.375 -29.186 1.00 92.12 377 GLN A CA 1
ATOM 2942 C C . GLN A 1 377 ? 17.555 -8.480 -28.185 1.00 92.12 377 GLN A C 1
ATOM 2944 O O . GLN A 1 377 ? 17.421 -9.517 -27.545 1.00 92.12 377 GLN A O 1
ATOM 2949 N N . HIS A 1 378 ? 16.776 -7.413 -27.961 1.00 90.00 378 HIS A N 1
ATOM 2950 C CA . HIS A 1 378 ? 15.727 -7.345 -26.928 1.00 90.00 378 HIS A CA 1
ATOM 2951 C C . HIS A 1 378 ? 16.205 -7.734 -25.513 1.00 90.00 378 HIS A C 1
ATOM 2953 O O . HIS A 1 378 ? 15.459 -8.263 -24.687 1.00 90.00 378 HIS A O 1
ATOM 2959 N N . ARG A 1 379 ? 17.476 -7.448 -25.218 1.00 91.25 379 ARG A N 1
ATOM 2960 C CA . ARG A 1 379 ? 18.160 -7.771 -23.957 1.00 91.25 379 ARG A CA 1
ATOM 2961 C C . ARG A 1 379 ? 18.359 -6.569 -23.044 1.00 91.25 379 ARG A C 1
ATOM 2963 O O . ARG A 1 379 ? 18.775 -6.763 -21.906 1.00 91.25 379 ARG A O 1
ATOM 2970 N N . LEU A 1 380 ? 18.100 -5.351 -23.515 1.00 91.88 380 LEU A N 1
ATOM 2971 C CA . LEU A 1 380 ? 18.104 -4.160 -22.668 1.00 91.88 380 LEU A CA 1
ATOM 2972 C C . LEU A 1 380 ? 16.713 -3.968 -22.061 1.00 91.88 380 LEU A C 1
ATOM 2974 O O . LEU A 1 380 ? 15.741 -3.765 -22.782 1.00 91.88 380 LEU A O 1
ATOM 2978 N N . GLU A 1 381 ? 16.617 -4.047 -20.740 1.00 89.50 381 GLU A N 1
ATOM 2979 C CA . GLU A 1 381 ? 15.366 -3.907 -20.003 1.00 89.50 381 GLU A CA 1
ATOM 2980 C C . GLU A 1 381 ? 15.400 -2.680 -19.093 1.00 89.50 381 GLU A C 1
ATOM 2982 O O . GLU A 1 381 ? 16.335 -2.495 -18.314 1.00 89.50 381 GLU A O 1
ATOM 2987 N N . HIS A 1 382 ? 14.352 -1.863 -19.178 1.00 89.62 382 HIS A N 1
ATOM 2988 C CA . HIS A 1 382 ? 14.094 -0.766 -18.250 1.00 89.62 382 HIS A CA 1
ATOM 2989 C C . HIS A 1 382 ? 13.300 -1.276 -17.042 1.00 89.62 382 HIS A C 1
ATOM 2991 O O . HIS A 1 382 ? 12.297 -1.974 -17.200 1.00 89.62 382 HIS A O 1
ATOM 2997 N N . ILE A 1 383 ? 13.751 -0.927 -15.837 1.00 87.12 383 ILE A N 1
ATOM 2998 C CA . ILE A 1 383 ? 13.021 -1.148 -14.587 1.00 87.12 383 ILE A CA 1
ATOM 2999 C C . ILE A 1 383 ? 12.802 0.198 -13.901 1.00 87.12 383 ILE A C 1
ATOM 3001 O O . ILE A 1 383 ? 13.762 0.890 -13.561 1.00 87.12 383 ILE A O 1
ATOM 3005 N N . ASP A 1 384 ? 11.537 0.531 -13.652 1.00 87.00 384 ASP A N 1
ATOM 3006 C CA . ASP A 1 384 ? 11.132 1.693 -12.861 1.00 87.00 384 ASP A CA 1
ATOM 3007 C C . ASP A 1 384 ? 11.112 1.337 -11.362 1.00 87.00 384 ASP A C 1
ATOM 3009 O O . ASP A 1 384 ? 10.330 0.493 -10.917 1.00 87.00 384 ASP A O 1
ATOM 3013 N N . CYS A 1 385 ? 11.980 1.973 -10.571 1.00 85.38 385 CYS A N 1
ATOM 3014 C CA . CYS A 1 385 ? 12.053 1.823 -9.115 1.00 85.38 385 CYS A CA 1
ATOM 3015 C C . CYS A 1 385 ? 11.369 2.984 -8.363 1.00 85.38 385 CYS A C 1
ATOM 3017 O O . CYS A 1 385 ? 11.703 3.253 -7.206 1.00 85.38 385 CYS A O 1
ATOM 3019 N N . TYR A 1 386 ? 10.413 3.672 -8.996 1.00 83.00 386 TYR A N 1
ATOM 3020 C CA . TYR A 1 386 ? 9.683 4.857 -8.527 1.00 83.00 386 TYR A CA 1
ATOM 3021 C C . TYR A 1 386 ? 10.535 6.127 -8.412 1.00 83.00 386 TYR A C 1
ATOM 3023 O O . TYR A 1 386 ? 10.179 7.149 -8.993 1.00 83.00 386 TYR A O 1
ATOM 3031 N N . PHE A 1 387 ? 11.642 6.098 -7.667 1.00 87.38 387 PHE A N 1
ATOM 3032 C CA . PHE A 1 387 ? 12.499 7.276 -7.439 1.00 87.38 387 PHE A CA 1
ATOM 3033 C C . PHE A 1 387 ? 13.714 7.343 -8.370 1.00 87.38 387 PHE A C 1
ATOM 3035 O O . PHE A 1 387 ? 14.362 8.382 -8.474 1.00 87.38 387 PHE A O 1
ATOM 3042 N N . PHE A 1 388 ? 14.036 6.229 -9.014 1.00 91.12 388 PHE A N 1
ATOM 3043 C CA . PHE A 1 388 ? 15.109 6.085 -9.986 1.00 91.12 388 PHE A CA 1
ATOM 3044 C C . PHE A 1 388 ? 14.744 4.949 -10.944 1.00 91.12 388 PHE A C 1
ATOM 3046 O O . PHE A 1 388 ? 13.838 4.158 -10.672 1.00 91.12 388 PHE A O 1
ATOM 3053 N N . SER A 1 389 ? 15.456 4.868 -12.055 1.00 91.75 389 SER A N 1
ATOM 3054 C CA . SER A 1 389 ? 15.285 3.852 -13.081 1.00 91.75 389 SER A CA 1
ATOM 3055 C C . SER A 1 389 ? 16.592 3.124 -13.324 1.00 91.75 389 SER A C 1
ATOM 3057 O O . SER A 1 389 ? 17.674 3.699 -13.217 1.00 91.75 389 SER A O 1
ATOM 3059 N N . LEU A 1 390 ? 16.494 1.847 -13.665 1.00 93.69 390 LEU A N 1
ATOM 3060 C CA . LEU A 1 390 ? 17.638 1.015 -14.007 1.00 93.69 390 LEU A CA 1
ATOM 3061 C C . LEU A 1 390 ? 17.507 0.539 -15.449 1.00 93.69 390 LEU A C 1
ATOM 3063 O O . LEU A 1 390 ? 16.439 0.091 -15.863 1.00 93.69 390 LEU A O 1
ATOM 3067 N N . ALA A 1 391 ? 18.608 0.602 -16.191 1.00 93.69 391 ALA A N 1
ATOM 3068 C CA . ALA A 1 391 ? 18.760 -0.080 -17.466 1.00 93.69 391 ALA A CA 1
ATOM 3069 C C . ALA A 1 391 ? 19.609 -1.332 -17.233 1.00 93.69 391 ALA A C 1
ATOM 3071 O O . ALA A 1 391 ? 20.785 -1.238 -16.874 1.00 93.69 391 ALA A O 1
ATOM 3072 N N . LEU A 1 392 ? 19.006 -2.505 -17.406 1.00 93.38 392 LEU A N 1
ATOM 3073 C CA . LEU A 1 392 ? 19.632 -3.798 -17.156 1.00 93.38 392 LEU A CA 1
ATOM 3074 C C . LEU A 1 392 ? 19.864 -4.555 -18.460 1.00 93.38 392 LEU A C 1
ATOM 3076 O O . LEU A 1 392 ? 19.004 -4.594 -19.337 1.00 93.38 392 LEU A O 1
ATOM 3080 N N . ARG A 1 393 ? 21.005 -5.229 -18.561 1.00 93.44 393 ARG A N 1
ATOM 3081 C CA . ARG A 1 393 ? 21.301 -6.198 -19.613 1.00 93.44 393 ARG A CA 1
ATOM 3082 C C . ARG A 1 393 ? 20.899 -7.592 -19.155 1.00 93.44 393 ARG A C 1
ATOM 3084 O O . ARG A 1 393 ? 21.451 -8.110 -18.194 1.00 93.44 393 ARG A O 1
ATOM 3091 N N . ARG A 1 394 ? 20.023 -8.250 -19.905 1.00 89.12 394 ARG A N 1
ATOM 3092 C CA . ARG A 1 394 ? 19.691 -9.665 -19.714 1.00 89.12 394 ARG A CA 1
ATOM 3093 C C . ARG A 1 394 ? 20.659 -10.579 -20.470 1.00 89.12 394 ARG A C 1
ATOM 3095 O O . ARG A 1 394 ? 21.197 -10.180 -21.505 1.00 89.12 394 ARG A O 1
ATOM 3102 N N . PRO A 1 395 ? 20.916 -11.808 -19.992 1.00 87.31 395 PRO A N 1
ATOM 3103 C CA . PRO A 1 395 ? 21.744 -12.778 -20.713 1.00 87.31 395 PRO A CA 1
ATOM 3104 C C . PRO A 1 395 ? 21.068 -13.294 -21.993 1.00 87.31 395 PRO A C 1
ATOM 3106 O O . PRO A 1 395 ? 21.754 -13.541 -22.981 1.00 87.31 395 PRO A O 1
ATOM 3109 N N . HIS A 1 396 ? 19.737 -13.380 -22.004 1.00 85.38 396 HIS A N 1
ATOM 3110 C CA . HIS A 1 396 ? 18.934 -13.878 -23.121 1.00 85.38 396 HIS A CA 1
ATOM 3111 C C . HIS A 1 396 ? 17.779 -12.917 -23.434 1.00 85.38 396 HIS A C 1
ATOM 3113 O O . HIS A 1 396 ? 17.407 -12.101 -22.588 1.00 85.38 396 HIS A O 1
ATOM 3119 N N . ASP A 1 397 ? 17.243 -13.009 -24.651 1.00 86.56 397 ASP A N 1
ATOM 3120 C CA . ASP A 1 397 ? 16.012 -12.326 -25.065 1.00 86.56 397 ASP A CA 1
ATOM 3121 C C . ASP A 1 397 ? 14.829 -12.809 -24.201 1.00 86.56 397 ASP A C 1
ATOM 3123 O O . ASP A 1 397 ? 14.767 -13.980 -23.810 1.00 86.56 397 ASP A O 1
ATOM 3127 N N . LYS A 1 398 ? 13.887 -11.908 -23.906 1.00 78.25 398 LYS A N 1
ATOM 3128 C CA . LYS A 1 398 ? 12.673 -12.193 -23.126 1.00 78.25 398 LYS A CA 1
ATOM 3129 C C . LYS A 1 398 ? 11.808 -13.301 -23.737 1.00 78.25 398 LYS A C 1
ATOM 3131 O O . LYS A 1 398 ? 11.087 -13.973 -23.006 1.00 78.25 398 LYS A O 1
ATOM 3136 N N . HIS A 1 399 ? 11.869 -13.496 -25.052 1.00 83.06 399 HIS A N 1
ATOM 3137 C CA . HIS A 1 399 ? 11.061 -14.481 -25.772 1.00 83.06 399 HIS A CA 1
ATOM 3138 C C . HIS A 1 399 ? 11.724 -15.862 -25.888 1.00 83.06 399 HIS A C 1
ATOM 3140 O O . HIS A 1 399 ? 11.091 -16.813 -26.346 1.00 83.06 399 HIS A O 1
ATOM 3146 N N . VAL A 1 400 ? 12.983 -16.007 -25.467 1.00 85.06 400 VAL A N 1
ATOM 3147 C CA . VAL A 1 400 ? 13.743 -17.251 -25.630 1.00 85.06 400 VAL A CA 1
ATOM 3148 C C . VAL A 1 400 ? 13.437 -18.250 -24.506 1.00 85.06 400 VAL A C 1
ATOM 3150 O O . VAL A 1 400 ? 13.723 -18.013 -23.331 1.00 85.06 400 VAL A O 1
ATOM 3153 N N . GLN A 1 401 ? 12.921 -19.421 -24.886 1.00 82.81 401 GLN A N 1
ATOM 3154 C CA . GLN A 1 401 ? 12.537 -20.516 -23.980 1.00 82.81 401 GLN A CA 1
ATOM 3155 C C . GLN A 1 401 ? 13.468 -21.736 -24.095 1.00 82.81 401 GLN A C 1
ATOM 3157 O O . GLN A 1 401 ? 13.018 -22.873 -24.207 1.00 82.81 401 GLN A O 1
ATOM 3162 N N . VAL A 1 402 ? 14.784 -21.518 -24.100 1.00 85.38 402 VAL A N 1
ATOM 3163 C CA . VAL A 1 402 ? 15.755 -22.626 -24.067 1.00 85.38 402 VAL A CA 1
ATOM 3164 C C . VAL A 1 402 ? 15.951 -23.121 -22.637 1.00 85.38 402 VAL A C 1
ATOM 3166 O O . VAL A 1 402 ? 15.827 -22.349 -21.694 1.00 85.38 402 VAL A O 1
ATOM 3169 N N . TYR A 1 403 ? 16.321 -24.392 -22.458 1.00 82.69 403 TYR A N 1
ATOM 3170 C CA . TYR A 1 403 ? 16.574 -24.975 -21.130 1.00 82.69 403 TYR A CA 1
ATOM 3171 C C . TYR A 1 403 ? 17.473 -24.081 -20.253 1.00 82.69 403 TYR A C 1
ATOM 3173 O O . TYR A 1 403 ? 17.145 -23.790 -19.105 1.00 82.69 403 TYR A O 1
ATOM 3181 N N . HIS A 1 404 ? 18.550 -23.547 -20.840 1.00 81.00 404 HIS A N 1
ATOM 3182 C CA . HIS A 1 404 ? 19.499 -22.667 -20.157 1.00 81.00 404 HIS A CA 1
ATOM 3183 C C . HIS A 1 404 ? 18.887 -21.337 -19.664 1.00 81.00 404 HIS A C 1
ATOM 3185 O O . HIS A 1 404 ? 19.402 -20.748 -18.719 1.00 81.00 404 HIS A O 1
ATOM 3191 N N . SER A 1 405 ? 17.799 -20.847 -20.276 1.00 77.50 405 SER A N 1
ATOM 3192 C CA . SER A 1 405 ? 17.099 -19.634 -19.825 1.00 77.50 405 SER A CA 1
ATOM 3193 C C . SER A 1 405 ? 16.008 -19.911 -18.785 1.00 77.50 405 SER A C 1
ATOM 3195 O O . SER A 1 405 ? 15.571 -18.975 -18.117 1.00 77.50 405 SER A O 1
ATOM 3197 N N . GLN A 1 406 ? 15.576 -21.169 -18.636 1.00 76.44 406 GLN A N 1
ATOM 3198 C CA . GLN A 1 406 ? 14.469 -21.571 -17.760 1.00 76.44 406 GLN A CA 1
ATOM 3199 C C . GLN A 1 406 ? 14.934 -22.213 -16.445 1.00 76.44 406 GLN A C 1
ATOM 3201 O O . GLN A 1 406 ? 14.225 -22.112 -15.446 1.00 76.44 406 GLN A O 1
ATOM 3206 N N . ASP A 1 407 ? 16.102 -22.866 -16.426 1.00 78.00 407 ASP A N 1
ATOM 3207 C CA . ASP A 1 407 ? 16.600 -23.592 -15.250 1.00 78.00 407 ASP A CA 1
ATOM 3208 C C . ASP A 1 407 ? 16.961 -22.635 -14.088 1.00 78.00 407 ASP A C 1
ATOM 3210 O O . ASP A 1 407 ? 17.912 -21.848 -14.197 1.00 78.00 407 ASP A O 1
ATOM 3214 N N . PRO A 1 408 ? 16.259 -22.705 -12.939 1.00 74.19 408 PRO A N 1
ATOM 3215 C CA . PRO A 1 408 ? 16.548 -21.871 -11.775 1.00 74.19 408 PRO A CA 1
ATOM 3216 C C . PRO A 1 408 ? 17.932 -22.121 -11.163 1.00 74.19 408 PRO A C 1
ATOM 3218 O O . PRO A 1 408 ? 18.472 -21.219 -10.524 1.00 74.19 408 PRO A O 1
ATOM 3221 N N . ASN A 1 409 ? 18.507 -23.315 -11.352 1.00 80.25 409 ASN A N 1
ATOM 3222 C CA . ASN A 1 409 ? 19.791 -23.710 -10.765 1.00 80.25 409 ASN A CA 1
ATOM 3223 C C . ASN A 1 409 ? 20.990 -23.106 -11.505 1.00 80.25 409 ASN A C 1
ATOM 3225 O O . ASN A 1 409 ? 22.062 -22.960 -10.923 1.00 80.25 409 ASN A O 1
ATOM 3229 N N . LEU A 1 410 ? 20.806 -22.741 -12.779 1.00 76.56 410 LEU A N 1
ATOM 3230 C CA . LEU A 1 410 ? 21.821 -22.063 -13.591 1.00 76.56 410 LEU A CA 1
ATOM 3231 C C . LEU A 1 410 ? 21.845 -20.549 -13.344 1.00 76.56 410 LEU A C 1
ATOM 3233 O O . LEU A 1 410 ? 22.785 -19.863 -13.750 1.00 76.56 410 LEU A O 1
ATOM 3237 N N . ARG A 1 411 ? 20.821 -20.002 -12.676 1.00 68.12 411 ARG A N 1
ATOM 3238 C CA . ARG A 1 411 ? 20.741 -18.572 -12.391 1.00 68.12 411 ARG A CA 1
ATOM 3239 C C . ARG A 1 411 ? 21.639 -18.223 -11.208 1.00 68.12 411 ARG A C 1
ATOM 3241 O O . ARG A 1 411 ? 21.502 -18.765 -10.113 1.00 68.12 411 ARG A O 1
ATOM 3248 N N . ASN A 1 412 ? 22.526 -17.253 -11.412 1.00 72.94 412 ASN A N 1
ATOM 3249 C CA . ASN A 1 412 ? 23.320 -16.687 -10.329 1.00 72.94 412 ASN A CA 1
ATOM 3250 C C . ASN A 1 412 ? 22.427 -16.123 -9.214 1.00 72.94 412 ASN A C 1
ATOM 3252 O O . ASN A 1 412 ? 21.252 -15.800 -9.409 1.00 72.94 412 ASN A O 1
ATOM 3256 N N . SER A 1 413 ? 23.016 -15.955 -8.027 1.00 75.88 413 SER A N 1
ATOM 3257 C CA . SER A 1 413 ? 22.343 -15.274 -6.920 1.00 75.88 413 SER A CA 1
ATOM 3258 C C . SER A 1 413 ? 21.813 -13.918 -7.390 1.00 75.88 413 SER A C 1
ATOM 3260 O O . SER A 1 413 ? 22.570 -13.127 -7.956 1.00 75.88 413 SER A O 1
ATOM 3262 N N . TRP A 1 414 ? 20.527 -13.659 -7.150 1.00 73.88 414 TRP A N 1
ATOM 3263 C CA . TRP A 1 414 ? 19.803 -12.532 -7.746 1.00 73.88 414 TRP A CA 1
ATOM 3264 C C . TRP A 1 414 ? 20.489 -11.177 -7.516 1.00 73.88 414 TRP A C 1
ATOM 3266 O O . TRP A 1 414 ? 20.504 -10.338 -8.409 1.00 73.88 414 TRP A O 1
ATOM 3276 N N . TRP A 1 415 ? 21.111 -10.983 -6.348 1.00 73.00 415 TRP A N 1
ATOM 3277 C CA . TRP A 1 415 ? 21.867 -9.775 -6.018 1.00 73.00 415 TRP A CA 1
ATOM 3278 C C . TRP A 1 415 ? 23.112 -9.597 -6.890 1.00 73.00 415 TRP A C 1
ATOM 3280 O O . TRP A 1 415 ? 23.388 -8.491 -7.347 1.00 73.00 415 TRP A O 1
ATOM 3290 N N . ARG A 1 416 ? 23.871 -10.675 -7.123 1.00 80.62 416 ARG A N 1
ATOM 3291 C CA . ARG A 1 416 ? 25.056 -10.638 -7.993 1.00 80.62 416 ARG A CA 1
ATOM 3292 C C . ARG A 1 416 ? 24.660 -10.415 -9.444 1.00 80.62 416 ARG A C 1
ATOM 3294 O O . ARG A 1 416 ? 25.313 -9.640 -10.132 1.00 80.62 416 ARG A O 1
ATOM 3301 N N . ASP A 1 417 ? 23.587 -11.069 -9.876 1.00 80.75 417 ASP A N 1
ATOM 3302 C CA . ASP A 1 417 ? 23.059 -10.921 -11.228 1.00 80.75 417 ASP A CA 1
ATOM 3303 C C . ASP A 1 417 ? 22.557 -9.495 -11.483 1.00 80.75 417 ASP A C 1
ATOM 3305 O O . ASP A 1 417 ? 22.891 -8.903 -12.505 1.00 80.75 417 ASP A O 1
ATOM 3309 N N . LEU A 1 418 ? 21.847 -8.899 -10.518 1.00 81.12 418 LEU A N 1
ATOM 3310 C CA . LEU A 1 418 ? 21.382 -7.516 -10.603 1.00 81.12 418 LEU A CA 1
ATOM 3311 C C . LEU A 1 418 ? 22.558 -6.545 -10.759 1.00 81.12 418 LEU A C 1
ATOM 3313 O O . LEU A 1 418 ? 22.601 -5.815 -11.744 1.00 81.12 418 LEU A O 1
ATOM 3317 N N . TRP A 1 419 ? 23.528 -6.563 -9.838 1.00 83.69 419 TRP A N 1
ATOM 3318 C CA . TRP A 1 419 ? 24.669 -5.639 -9.881 1.00 83.69 419 TRP A CA 1
ATOM 3319 C C . TRP A 1 419 ? 25.564 -5.841 -11.111 1.00 83.69 419 TRP A C 1
ATOM 3321 O O . TRP A 1 419 ? 26.042 -4.862 -11.675 1.00 83.69 419 TRP A O 1
ATOM 3331 N N . GLY A 1 420 ? 25.755 -7.085 -11.565 1.00 83.69 420 GLY A N 1
ATOM 3332 C CA . GLY A 1 420 ? 26.532 -7.392 -12.773 1.00 83.69 420 GLY A CA 1
ATOM 3333 C C . GLY A 1 420 ? 25.815 -7.081 -14.093 1.00 83.69 420 GLY A C 1
ATOM 3334 O O . GLY A 1 420 ? 26.447 -7.063 -15.153 1.00 83.69 420 GLY A O 1
ATOM 3335 N N . SER A 1 421 ? 24.503 -6.838 -14.043 1.00 89.44 421 SER A N 1
ATOM 3336 C CA . SER A 1 421 ? 23.665 -6.570 -15.215 1.00 89.44 421 SER A CA 1
ATOM 3337 C C . SER A 1 421 ? 23.338 -5.092 -15.410 1.00 89.44 421 SER A C 1
ATOM 3339 O O . SER A 1 421 ? 22.751 -4.750 -16.434 1.00 89.44 421 SER A O 1
ATOM 3341 N N . ILE A 1 422 ? 23.692 -4.208 -14.473 1.00 93.12 422 ILE A N 1
ATOM 3342 C CA . ILE A 1 422 ? 23.429 -2.770 -14.604 1.00 93.12 422 ILE A CA 1
ATOM 3343 C C . ILE A 1 422 ? 24.266 -2.191 -15.747 1.00 93.12 422 ILE A C 1
ATOM 3345 O O . ILE A 1 422 ? 25.492 -2.232 -15.731 1.00 93.12 422 ILE A O 1
ATOM 3349 N N . VAL A 1 423 ? 23.570 -1.637 -16.738 1.00 92.31 423 VAL A N 1
ATOM 3350 C CA . VAL A 1 423 ? 24.148 -0.891 -17.862 1.00 92.31 423 VAL A CA 1
ATOM 3351 C C . VAL A 1 423 ? 24.091 0.605 -17.584 1.00 92.31 423 VAL A C 1
ATOM 3353 O O . VAL A 1 423 ? 25.034 1.326 -17.903 1.00 92.31 423 VAL A O 1
ATOM 3356 N N . ASP A 1 424 ? 22.982 1.078 -17.008 1.00 94.00 424 ASP A N 1
ATOM 3357 C CA . ASP A 1 424 ? 22.782 2.491 -16.696 1.00 94.00 424 ASP A CA 1
ATOM 3358 C C . ASP A 1 424 ? 21.862 2.711 -15.494 1.00 94.00 424 ASP A C 1
ATOM 3360 O O . ASP A 1 424 ? 20.992 1.889 -15.192 1.00 94.00 424 ASP A O 1
ATOM 3364 N N . VAL A 1 425 ? 22.055 3.848 -14.831 1.00 94.75 425 VAL A N 1
ATOM 3365 C CA . VAL A 1 425 ? 21.232 4.316 -13.717 1.00 94.75 425 VAL A CA 1
ATOM 3366 C C . VAL A 1 425 ? 20.654 5.668 -14.102 1.00 94.75 425 VAL A C 1
ATOM 3368 O O . VAL A 1 425 ? 21.383 6.614 -14.400 1.00 94.75 425 VAL A O 1
ATOM 3371 N N . GLY A 1 426 ? 19.330 5.748 -14.103 1.00 93.12 426 GLY A N 1
ATOM 3372 C CA . GLY A 1 426 ? 18.566 6.949 -14.383 1.00 93.12 426 GLY A CA 1
ATOM 3373 C C . GLY A 1 426 ? 18.042 7.567 -13.093 1.00 93.12 426 GLY A C 1
ATOM 3374 O O . GLY A 1 426 ? 17.291 6.927 -12.365 1.00 93.12 426 GLY A O 1
ATOM 3375 N N . ALA A 1 427 ? 18.395 8.813 -12.800 1.00 92.38 427 ALA A N 1
ATOM 3376 C CA . ALA A 1 427 ? 17.787 9.571 -11.706 1.00 92.38 427 ALA A CA 1
ATOM 3377 C C . ALA A 1 427 ? 17.811 11.069 -12.026 1.00 92.38 427 ALA A C 1
ATOM 3379 O O . ALA A 1 427 ? 18.628 11.533 -12.819 1.00 92.38 427 ALA A O 1
ATOM 3380 N N . PHE A 1 428 ? 16.897 11.836 -11.427 1.00 91.06 428 PHE A N 1
ATOM 3381 C CA . PHE A 1 428 ? 16.835 13.295 -11.592 1.00 91.06 428 PHE A CA 1
ATOM 3382 C C . PHE A 1 428 ? 16.820 13.777 -13.059 1.00 91.06 428 PHE A C 1
ATOM 3384 O O . PHE A 1 428 ? 17.417 14.797 -13.402 1.00 91.06 428 PHE A O 1
ATOM 3391 N N . GLY A 1 429 ? 16.147 13.030 -13.936 1.00 87.81 429 GLY A N 1
ATOM 3392 C CA . GLY A 1 429 ? 15.979 13.340 -15.356 1.00 87.81 429 GLY A CA 1
ATOM 3393 C C . GLY A 1 429 ? 17.195 13.034 -16.226 1.00 87.81 429 GLY A C 1
ATOM 3394 O O . GLY A 1 429 ? 17.261 13.517 -17.352 1.00 87.81 429 GLY A O 1
ATOM 3395 N N . ARG A 1 430 ? 18.185 12.289 -15.719 1.00 91.75 430 ARG A N 1
ATOM 3396 C CA . ARG A 1 430 ? 19.438 12.012 -16.432 1.00 91.75 430 ARG A CA 1
ATOM 3397 C C . ARG A 1 430 ? 19.846 10.548 -16.305 1.00 91.75 430 ARG A C 1
ATOM 3399 O O . ARG A 1 430 ? 19.676 9.945 -15.250 1.00 91.75 430 ARG A O 1
ATOM 3406 N N . TRP A 1 431 ? 20.440 10.019 -17.371 1.00 93.81 431 TRP A N 1
ATOM 3407 C CA . TRP A 1 431 ? 21.132 8.728 -17.392 1.00 93.81 431 TRP A CA 1
ATOM 3408 C C . TRP A 1 431 ? 22.612 8.944 -17.094 1.00 93.81 431 TRP A C 1
ATOM 3410 O O . TRP A 1 431 ? 23.292 9.649 -17.838 1.00 93.81 431 TRP A O 1
ATOM 3420 N N . TYR A 1 432 ? 23.099 8.418 -15.972 1.00 93.31 432 TYR A N 1
ATOM 3421 C CA . TYR A 1 432 ? 24.401 8.805 -15.430 1.00 93.31 432 TYR A CA 1
ATOM 3422 C C . TYR A 1 432 ? 25.577 8.159 -16.159 1.00 93.31 432 TYR A C 1
ATOM 3424 O O . TYR A 1 432 ? 26.527 8.868 -16.485 1.00 93.31 432 TYR A O 1
ATOM 3432 N N . TYR A 1 433 ? 25.540 6.852 -16.439 1.00 93.56 433 TYR A N 1
ATOM 3433 C CA . TYR A 1 433 ? 26.690 6.186 -17.059 1.00 93.56 433 TYR A CA 1
ATOM 3434 C C . TYR A 1 433 ? 26.847 6.587 -18.524 1.00 93.56 433 TYR A C 1
ATOM 3436 O O . TYR A 1 433 ? 27.959 6.896 -18.943 1.00 93.56 433 TYR A O 1
ATOM 3444 N N . LEU A 1 434 ? 25.751 6.667 -19.285 1.00 93.50 434 LEU A N 1
ATOM 3445 C CA . LEU A 1 434 ? 25.810 7.153 -20.662 1.00 93.50 434 LEU A CA 1
ATOM 3446 C C . LEU A 1 434 ? 26.267 8.616 -20.729 1.00 93.50 434 LEU A C 1
ATOM 3448 O O . LEU A 1 434 ? 27.142 8.933 -21.527 1.00 93.50 434 LEU A O 1
ATOM 3452 N N . ASN A 1 435 ? 25.739 9.509 -19.884 1.00 93.50 435 ASN A N 1
ATOM 3453 C CA . ASN A 1 435 ? 26.192 10.904 -19.898 1.00 93.50 435 ASN A CA 1
ATOM 3454 C C . ASN A 1 435 ? 27.669 11.037 -19.527 1.00 93.50 435 ASN A C 1
ATOM 3456 O O . ASN A 1 435 ? 28.356 11.835 -20.152 1.00 93.50 435 ASN A O 1
ATOM 3460 N N . ARG A 1 436 ? 28.155 10.242 -18.566 1.00 93.69 436 ARG A N 1
ATOM 3461 C CA . ARG A 1 436 ? 29.566 10.250 -18.172 1.00 93.69 436 ARG A CA 1
ATOM 3462 C C . ARG A 1 436 ? 30.485 9.832 -19.319 1.00 93.69 436 ARG A C 1
ATOM 3464 O O . ARG A 1 436 ? 31.484 10.499 -19.544 1.00 93.69 436 ARG A O 1
ATOM 3471 N N . SER A 1 437 ? 30.127 8.789 -20.077 1.00 91.69 437 SER A N 1
ATOM 3472 C CA . SER A 1 437 ? 30.921 8.399 -21.256 1.00 91.69 437 SER A CA 1
ATOM 3473 C C . SER A 1 437 ? 30.996 9.506 -22.311 1.00 91.69 437 SER A C 1
ATOM 3475 O O . SER A 1 437 ? 31.951 9.544 -23.069 1.00 91.69 437 SER A O 1
ATOM 3477 N N . PHE A 1 438 ? 30.023 10.425 -22.318 1.00 93.38 438 PHE A N 1
ATOM 3478 C CA . PHE A 1 438 ? 29.904 11.531 -23.266 1.00 93.38 438 PHE A CA 1
ATOM 3479 C C . PHE A 1 438 ? 30.487 12.867 -22.768 1.00 93.38 438 PHE A C 1
ATOM 3481 O O . PHE A 1 438 ? 30.223 13.897 -23.385 1.00 93.38 438 PHE A O 1
ATOM 3488 N N . GLU A 1 439 ? 31.242 12.896 -21.663 1.00 91.12 439 GLU A N 1
ATOM 3489 C CA . GLU A 1 439 ? 31.883 14.136 -21.185 1.00 91.12 439 GLU A CA 1
ATOM 3490 C C . GLU A 1 439 ? 32.992 14.619 -22.138 1.00 91.12 439 GLU A C 1
ATOM 3492 O O . GLU A 1 439 ? 33.028 15.806 -22.444 1.00 91.12 439 GLU A O 1
ATOM 3497 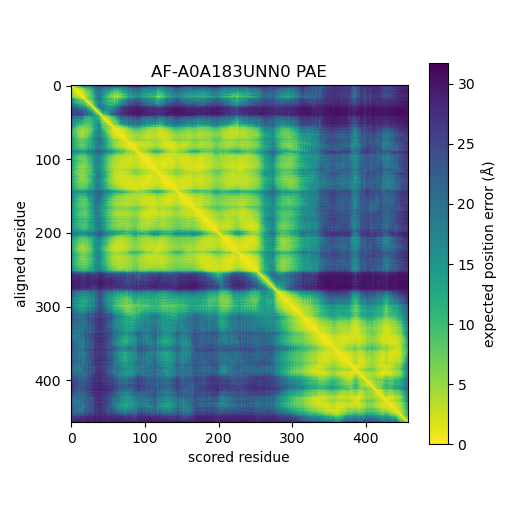N N . ASN A 1 440 ? 33.812 13.702 -22.669 1.00 91.62 440 ASN A N 1
ATOM 3498 C CA . ASN A 1 440 ? 34.927 13.978 -23.592 1.00 91.62 440 ASN A CA 1
ATOM 3499 C C . ASN A 1 440 ? 34.799 13.153 -24.888 1.00 91.62 440 ASN A C 1
ATOM 3501 O O . ASN A 1 440 ? 35.731 12.469 -25.308 1.00 91.62 440 ASN A O 1
ATOM 3505 N N . TYR A 1 441 ? 33.605 13.134 -25.481 1.00 91.19 441 TYR A N 1
ATOM 3506 C CA . TYR A 1 441 ? 33.285 12.280 -26.635 1.00 91.19 441 TYR A CA 1
ATOM 3507 C C . TYR A 1 441 ? 34.011 12.669 -27.938 1.00 91.19 441 TYR A C 1
ATOM 3509 O O . TYR A 1 441 ? 34.094 11.855 -28.856 1.00 91.19 441 TYR A O 1
ATOM 3517 N N . ASP A 1 442 ? 34.531 13.894 -27.996 1.00 90.69 442 ASP A N 1
ATOM 3518 C CA . ASP A 1 442 ? 35.255 14.530 -29.102 1.00 90.69 442 ASP A CA 1
ATOM 3519 C C . ASP A 1 442 ? 36.784 14.523 -28.932 1.00 90.69 442 ASP A C 1
ATOM 3521 O O . ASP A 1 442 ? 37.499 15.137 -29.725 1.00 90.69 442 ASP A O 1
ATOM 3525 N N . ILE A 1 443 ? 37.291 13.848 -27.895 1.00 90.06 443 ILE A N 1
ATOM 3526 C CA . ILE A 1 443 ? 38.722 13.707 -27.626 1.00 90.06 443 ILE A CA 1
ATOM 3527 C C . ILE A 1 443 ? 39.110 12.245 -27.823 1.00 90.06 443 ILE A C 1
ATOM 3529 O O . ILE A 1 443 ? 38.688 11.371 -27.059 1.00 90.06 443 ILE A O 1
ATOM 3533 N N . ASN A 1 444 ? 39.957 11.993 -28.820 1.00 88.81 444 ASN A N 1
ATOM 3534 C CA . ASN A 1 444 ? 40.594 10.699 -29.012 1.00 88.81 444 ASN A CA 1
ATOM 3535 C C . ASN A 1 444 ? 41.924 10.653 -28.241 1.00 88.81 444 ASN A C 1
ATOM 3537 O O . ASN A 1 444 ?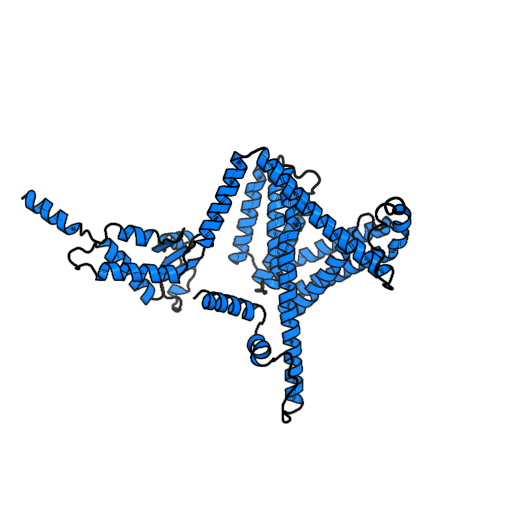 42.913 11.259 -28.646 1.00 88.81 444 ASN A O 1
ATOM 3541 N N . GLU A 1 445 ? 41.943 9.948 -27.108 1.00 85.44 445 GLU A N 1
ATOM 3542 C CA . GLU A 1 445 ? 43.139 9.826 -26.262 1.00 85.44 445 GLU A CA 1
ATOM 3543 C C . GLU A 1 445 ? 44.289 9.077 -26.958 1.00 85.44 445 GLU A C 1
ATOM 3545 O O . GLU A 1 445 ? 45.453 9.337 -26.647 1.00 85.44 445 GLU A O 1
ATOM 3550 N N . ASP A 1 446 ? 43.985 8.212 -27.932 1.00 83.44 446 ASP A N 1
ATOM 3551 C CA . ASP A 1 446 ? 44.988 7.416 -28.645 1.00 83.44 446 ASP A CA 1
ATOM 3552 C C . ASP A 1 446 ? 45.936 8.308 -29.479 1.00 83.44 446 ASP A C 1
ATOM 3554 O O . ASP A 1 446 ? 47.135 8.031 -29.548 1.00 83.44 446 ASP A O 1
ATOM 3558 N N . GLU A 1 447 ? 45.449 9.440 -30.011 1.00 79.19 447 GLU A N 1
ATOM 3559 C CA . GLU A 1 447 ? 46.267 10.405 -30.773 1.00 79.19 447 GLU A CA 1
ATOM 3560 C C . GLU A 1 447 ? 47.385 11.030 -29.913 1.00 79.19 447 GLU A C 1
ATOM 3562 O O . GLU A 1 447 ? 48.493 11.291 -30.384 1.00 79.19 447 GLU A O 1
ATOM 3567 N N . PHE A 1 448 ? 47.134 11.248 -28.620 1.00 80.50 448 PHE A N 1
ATOM 3568 C CA . PHE A 1 448 ? 48.110 11.871 -27.718 1.00 80.50 448 PHE A CA 1
ATOM 3569 C C . PHE A 1 448 ? 49.183 10.887 -27.227 1.00 80.50 448 PHE A C 1
ATOM 3571 O O . PHE A 1 448 ? 50.292 11.297 -26.863 1.00 80.50 448 PHE A O 1
ATOM 3578 N N . ILE A 1 449 ? 48.873 9.588 -27.228 1.00 75.00 449 ILE A N 1
ATOM 3579 C CA . ILE A 1 449 ? 49.809 8.520 -26.856 1.00 75.00 449 ILE A CA 1
ATOM 3580 C C . ILE A 1 449 ? 50.846 8.313 -27.969 1.00 75.00 449 ILE A C 1
ATOM 3582 O O . ILE A 1 449 ? 52.028 8.126 -27.684 1.00 75.00 449 ILE A O 1
ATOM 3586 N N . GLU A 1 450 ? 50.439 8.404 -29.237 1.00 64.69 450 GLU A N 1
ATOM 3587 C CA . GLU A 1 450 ? 51.368 8.321 -30.373 1.00 64.69 450 GLU A CA 1
ATOM 3588 C C . GLU A 1 450 ? 52.379 9.479 -30.360 1.00 64.69 450 GLU A C 1
ATOM 3590 O O . GLU A 1 450 ? 53.587 9.253 -30.423 1.00 64.69 450 GLU A O 1
ATOM 3595 N N . HIS A 1 451 ? 51.916 10.713 -30.140 1.00 60.78 451 HIS A N 1
ATOM 3596 C CA . HIS A 1 451 ? 52.795 11.885 -30.096 1.00 60.78 451 HIS A CA 1
ATOM 3597 C C . HIS A 1 451 ? 53.779 11.903 -28.919 1.00 60.78 451 HIS A C 1
ATOM 3599 O O . HIS A 1 451 ? 54.888 12.427 -29.049 1.00 60.78 451 HIS A O 1
ATOM 3605 N N . THR A 1 452 ? 53.404 11.345 -27.766 1.00 62.38 452 THR A N 1
ATOM 3606 C CA . THR A 1 452 ? 54.325 11.249 -26.623 1.00 62.38 452 THR A CA 1
ATOM 3607 C C . THR A 1 452 ? 55.425 10.224 -26.880 1.00 62.38 452 THR A C 1
ATOM 3609 O O . THR A 1 452 ? 56.585 10.517 -26.590 1.00 62.38 452 THR A O 1
ATOM 3612 N N . ASN A 1 453 ? 55.099 9.093 -27.507 1.00 59.50 453 ASN A N 1
ATOM 3613 C CA . ASN A 1 453 ? 56.082 8.073 -27.869 1.00 59.50 453 ASN A CA 1
ATOM 3614 C C . ASN A 1 453 ? 57.074 8.564 -28.940 1.00 59.50 453 ASN A C 1
ATOM 3616 O O . ASN A 1 453 ? 58.278 8.374 -28.758 1.00 59.50 453 ASN A O 1
ATOM 3620 N N . ASP A 1 454 ? 56.603 9.284 -29.966 1.00 57.75 454 ASP A N 1
ATOM 3621 C CA . ASP A 1 454 ? 57.452 9.878 -31.017 1.00 57.75 454 ASP A CA 1
ATOM 3622 C C . ASP A 1 454 ? 58.392 10.980 -30.496 1.00 57.75 454 ASP A C 1
ATOM 3624 O O . ASP A 1 454 ? 59.451 11.225 -31.066 1.00 57.75 454 ASP A O 1
ATOM 3628 N N . SER A 1 455 ? 58.034 11.657 -29.400 1.00 56.97 455 SER A N 1
ATOM 3629 C CA . SER A 1 455 ? 58.889 12.678 -28.768 1.00 56.97 455 SER A CA 1
ATOM 3630 C C . SER A 1 455 ? 59.975 12.106 -27.842 1.00 56.97 455 SER A C 1
ATOM 3632 O O . SER A 1 455 ? 60.875 12.834 -27.418 1.00 56.97 455 SER A O 1
ATOM 3634 N N . THR A 1 456 ? 59.881 10.815 -27.509 1.00 54.50 456 THR A N 1
ATOM 3635 C CA . THR A 1 456 ? 60.828 10.091 -26.640 1.00 54.50 456 THR A CA 1
ATOM 3636 C C . THR A 1 456 ? 61.766 9.138 -27.388 1.00 54.50 456 THR A C 1
ATOM 3638 O O . THR A 1 456 ? 62.672 8.580 -26.764 1.00 54.50 456 THR A O 1
ATOM 3641 N N . SER A 1 457 ? 61.569 8.969 -28.697 1.00 47.06 457 SER A N 1
ATOM 3642 C CA . SER A 1 457 ? 62.497 8.322 -29.637 1.00 47.06 457 SER A CA 1
ATOM 3643 C C . SER A 1 457 ? 63.362 9.353 -30.346 1.00 47.06 457 SER A C 1
ATOM 3645 O O . SER A 1 457 ? 64.574 9.087 -30.511 1.00 47.06 457 SER A O 1
#

InterPro domains:
  IPR006603 PQ-loop repeat [PF04193] (61-120)
  IPR006603 PQ-loop repeat [PF04193] (175-224)
  IPR006603 PQ-loop repeat [SM00679] (75-106)
  IPR006603 PQ-loop repeat [SM00679] (186-217)
  IPR016817 Mannose-P-dolichol utilization defect 1 protein [PTHR12226] (14-264)
  IPR019322 Mitochondrial import inner membrane translocase subunit Tim29 [PF10171] (288-445)

Solvent-accessible surface area (backbone atoms only — not comparable to full-atom values): 24966 Å² total; per-residue (Å²): 110,70,66,58,56,49,46,51,54,47,48,55,51,44,48,66,47,27,58,75,71,37,41,62,51,56,65,75,69,42,65,93,81,66,95,72,80,76,94,81,73,59,70,68,59,56,51,52,48,55,50,51,53,52,51,43,53,54,48,33,50,29,44,54,50,28,41,50,51,27,59,53,32,66,55,70,54,50,62,57,49,49,50,34,64,72,66,58,39,40,85,96,59,63,64,71,60,48,51,54,50,28,52,39,24,42,24,48,24,52,33,34,54,76,68,69,51,61,60,49,78,31,45,28,31,43,43,40,23,55,49,40,50,52,42,52,35,50,34,27,48,51,40,97,50,32,80,52,22,58,55,50,51,52,48,54,51,51,52,51,49,33,56,77,66,62,71,56,59,68,69,58,35,50,49,47,38,56,53,36,44,58,54,54,49,52,58,50,47,55,51,48,50,49,33,58,74,65,60,32,59,84,87,67,50,69,62,63,40,49,50,52,25,51,50,24,49,51,46,30,54,30,33,60,72,74,64,66,46,66,69,65,33,48,45,27,48,53,50,22,52,53,33,44,52,49,46,48,48,47,66,69,27,46,69,62,53,53,70,74,49,68,81,70,60,79,80,74,76,82,84,77,92,82,77,78,100,60,58,73,63,62,54,50,50,52,52,51,49,54,49,51,54,48,50,52,52,47,50,52,50,50,51,52,52,49,53,54,53,50,35,69,75,40,49,69,64,42,49,51,52,51,48,49,52,50,50,49,52,48,18,39,75,28,32,42,50,67,65,52,54,54,50,53,54,49,53,54,49,54,57,53,71,75,48,61,80,83,36,43,16,68,61,32,52,50,58,52,50,54,53,51,52,28,50,77,52,55,14,54,44,72,45,80,68,63,45,31,19,38,34,32,51,50,96,56,37,84,85,60,84,47,69,84,72,67,44,73,87,75,53,64,60,65,70,61,47,51,69,75,20,59,68,33,46,22,39,71,61,39,51,51,51,64,50,58,43,53,72,57,37,75,48,35,67,68,63,57,55,53,56,53,53,65,73,73,109

Secondary structure (DSSP, 8-state):
-HHHHHHHHHHHHHHHHSTTTHHIIIIIS--TT-----TTS-HHHHHHHHHHHHHHHHHHHHHHHHHHHHHHHTTSSHHHHHHHHHHT--TTS-HHHHHHHHHHHHHHHHHHHHTT--HHHHHHHHHHHHHHHHHHHHHHHTSTTHHHHHHHHHHHHHHHHHHHTT-S-HHHHHHHHHHHHHHHHHHHHHHHHHHHHTTS-TT--HHHHHHHHHHHHHHHHHHHHHT--HHHHHHHHHHHHHHHHHHHHHHHTHHHHHHHHTTTGGGS-SS-----S--HHHHHHHHHHHHHHHHHHHHHHHHHHHHHHHHHH-HHHHHHHHHHHHHHHHHHHT---HHHHHHHHHHHHHHHHTS-GGG--HHHHHHHHHHHHHHHTT-EEEEE-SSSEEEEE-SS-TT---HHHH-TTSSPPHHHHHHHHEEEEEETTEEHHHHHHTTTTT--HHHHHHHHHHTT-

pLDDT: mean 80.66, std 15.6, range [36.22, 95.25]

Mean predicted aligned error: 15.07 Å

Sequence (457 aa):
MVASEVYRKLDHMLHYMFPNNCYNEMLIKLNVFDLKCEQNDNLIVLLSYRRFAADCSSLVLSRLLGLAVTAGSLMLFVPQIIKIQVARSGAGISLPSQLLGLLSCFATAAYSYASNFVFSQWGDSLFVAIQMAIIIMQILYFSTFSAYAFAFLAFCWAVTFAVIGNYIPFAVLAALQAVTIPLVVVSKFLQIHANFHDGSTGQLSLISVGLQFGGCIARVFTSVKETGDALVIGMYVISTIMNGIILAQIFWYWNADAKKQKKHYSAFRGTLLGMGRISALTRRFSLRFLEYWKNIGSDYKAVCIDIISDSKKKPLKSAAIGAALAALAYAYKTNPNERDMLNTLTERRQAMVLLPNSIHNAESDRALTSRTLYLNQHRLEHIDCYFFSLALRRPHDKHVQVYHSQDPNLRNSWWRDLWGSIVDVGAFGRWYYLNRSFENYDINEDEFIEHTNDSTS

Foldseek 3Di:
DVVVVVVVVVVVVLCLLQPDCSSCCCPVVCPVPDPDDDPDDDPVVVVVSVVVNVLRVLQSVLLVLLVVLLVVLLPPCVLVLLVLVLVLEPPPPDLVVLVLLLLQLVLQLLLCVLLVFDCSQNSSSVSNNVSSLSSSLSNCCSDPNNVCSVVSVVVVVVVVVCSVVVVDDSVVSLVSNLVSLVVLVVVLVVQLVVLVVVLHNPPDQLVVLVCQLVSLVSSLSSCVSTPVDPSSNVSSVSSNVSSVSSNVSCVVSVVVVVVVCPVPPPPPPPDDPDDPDDPPVVVVVVVSVVVVVVVVVVSVVVSVVSLVVVCVVPVVVVVVVVVVVVLQVLLLVQADDPVLVVVVLVVLVVVLVVADPVQFAPLLVCLSVVVVVQVVQCQFDWDCPSRKIFTFGHPHHPPDDDPCVPDPVNDDDPVVRRVVGTSWITTSNDTPPNVVSVPRRRHYPVVVVVVVVVVVD

Organism: Toxocara canis (NCBI:txid6265)